Protein AF-A0A847YU52-F1 (afdb_monomer_lite)

Secondary structure (DSSP, 8-state):
-------PPPPPPPPPPPP---------------------------------------------------GGGS-HHHHHHHHHHHT--TT---TT--PPPPPB-TTSPPEEEEEEEEEEEETTTEEEEEEEEE-TTSEEEEEEETTSSPPPTT-EEEEEE-PPEEHHHHHH--EEEPTTSTT-EEEEEEEEEEEEEEEESSSEEEEEE-SSSS-EEEEEEE-SSSEEEEEE----TTSHHHHHHS-------EEEEGGG-----TTEEEEE---SEEEEEE--BTS--EEEESSPPSSTT---B-GGG-GGGSS--B-GGGTT-EEEEEEEEB-SSSBPPHHHHHHHHHS-HHHHHHHHHHH--EEEEEEEEEEETTEE-TTS-HHHHHHHHHHHHHH-TTSPBPP-B-SHHHHHHHHHHHHTT--TT-SSEEEEEETTT--EEEEE--EEEEEEEEEEEE-SSTTSEEEEEEESSSSS---EEE-BS--HHHHHHHHH-GGGTTTPEEEEEESEE-TTSPEES-EEEEEEETTS--------PPPP-

Sequence (549 aa):
MGDERHRQSPRLRVRSLGHLRCRHGGRWSHRSACGSPGGPEAPDPGGAAGPQAAGPPDAADDAGSSGRSPFWALTRPLRDQIKQAQDYAPGLPEKGKIDPIPEIGLKEKPRLWDLGVQLHRARRAGTHADLRLVDPKGKGHSWAVPQARLPPPGKGAYAFRTETHSKDYSLGFTGVIPKGSYGAGRVTQMISEPVEVLEANDQHIRFNRYGGRVPEQYFLKRMGQKRWLLRNITPTRETKKWQHLVSEDRPGMKEIPLSKLDLTRPDQILQPKIDGAHVQVVLEANKPPRVFSYRRAKNETGFIEHTHKMPFFGTLRTPEELDGTVLRAEVFGRGEHGAIPPQDTGGLLNASVWKSREMQDRRGPLDLRTFSVDRFKGKNVASAPYSEQLSMLREVSEAMKPLKPMPTATTLAEKRKMLERIVQGKDPLTSEGVVVRDLRTGKIIKAKQRTDYDVYVREITKGRKRGEAGAFRYSLTPTGPIIGNVGTGFSRQLRKSMWKHPEEYIGRVAKVLAQQQFPSGALRAPVFTGEWHLDKGRQPFVESTPRRS

pLDDT: mean 81.33, std 22.89, range [25.97, 98.56]

Foldseek 3Di:
DDDDDDDDDDDDDDDDDDDDDDDDDDDDDDDDDDDDDDDDDDDDDDDDDDDDDDDDDDDDDDDDDPDDDPLVPDDPVVNVVVVVVLLDDPFDFDAPAADWKDFDDLLHAWDKWKWWWKFWCFPPPGTWIWIFTQDPVQKTFIWTWRVSDADPAQDKTKTFTDHITGNCCRAPDFAANDPPHDSGTGIGTDDIGMKTWNGDGRAKTWIWDFPDPDIWIWIWGDPDDTIIMIHGHDAACVDPVVVVQQALDDDDAAEDALVPDDLPDLQKKKFWDFLAAKWKWAAAAQAFIWTWGSQQDPDRRRTLTCRLLQSVSSNPGHHHQFHGWMFIKGKFFADPQAGDDHVLNVVLSPDTSVVSNVSCVVRNGIAMATQFTQDGSNHGCRFPFSLVRVVSQVVRCVSPVRHHHTDMGNDSVSVVVQQVCLCVVRDRRHVFFIWMARRGGRHIYTHTHWDKAWWAFAAFDDCPDPQFTQWTFTDNDLPDDGQEIERAADDRVRRNVCSVCVVVRHQWIFIWIARDADPSRYGHNIHTNPDTPPPRGPDDPDPPDDDDD

Structure (mmCIF, N/CA/C/O backbone):
data_AF-A0A847YU52-F1
#
_entry.id   AF-A0A847YU52-F1
#
loop_
_atom_site.group_PDB
_atom_site.id
_atom_site.type_symbol
_atom_site.label_atom_id
_atom_site.label_alt_id
_atom_site.label_comp_id
_atom_site.label_asym_id
_atom_site.label_entity_id
_atom_site.label_seq_id
_atom_site.pdbx_PDB_ins_code
_atom_site.Cartn_x
_atom_site.Cartn_y
_atom_site.Cartn_z
_atom_site.occupancy
_atom_site.B_iso_or_equiv
_atom_site.auth_seq_id
_atom_site.auth_comp_id
_atom_site.auth_asym_id
_atom_site.auth_atom_id
_atom_site.pdbx_PDB_model_num
ATOM 1 N N . MET A 1 1 ? 36.155 54.674 23.103 1.00 37.19 1 MET A N 1
ATOM 2 C CA . MET A 1 1 ? 36.913 53.659 23.869 1.00 37.19 1 MET A CA 1
ATOM 3 C C . MET A 1 1 ? 35.966 52.482 24.047 1.00 37.19 1 MET A C 1
ATOM 5 O O . MET A 1 1 ? 35.027 52.616 24.810 1.00 37.19 1 MET A O 1
ATOM 9 N N . GLY A 1 2 ? 35.919 51.535 23.106 1.00 34.22 2 GLY A N 1
ATOM 10 C CA . GLY A 1 2 ? 36.813 50.364 23.035 1.00 34.22 2 GLY A CA 1
ATOM 11 C C . GLY A 1 2 ? 36.218 49.283 23.952 1.00 34.22 2 GLY A C 1
ATOM 12 O O . GLY A 1 2 ? 36.027 49.557 25.125 1.00 34.22 2 GLY A O 1
ATOM 13 N N . ASP A 1 3 ? 35.823 48.090 23.517 1.00 33.12 3 ASP A N 1
ATOM 14 C CA . ASP A 1 3 ? 36.608 47.145 22.724 1.00 33.12 3 ASP A CA 1
ATOM 15 C C . ASP A 1 3 ? 35.692 45.973 22.285 1.00 33.12 3 ASP A C 1
ATOM 17 O O . ASP A 1 3 ? 35.018 45.357 23.116 1.00 33.12 3 ASP A O 1
ATOM 21 N N . GLU A 1 4 ? 35.650 45.674 20.984 1.00 37.91 4 GLU A N 1
ATOM 22 C CA . GLU A 1 4 ? 35.060 44.456 20.415 1.00 37.91 4 GLU A CA 1
ATOM 23 C C . GLU A 1 4 ? 36.014 43.279 20.636 1.00 37.91 4 GLU A C 1
ATOM 25 O O . GLU A 1 4 ? 37.176 43.353 20.245 1.00 37.91 4 GLU A O 1
ATOM 30 N N . ARG A 1 5 ? 35.534 42.134 21.145 1.00 35.97 5 ARG A N 1
ATOM 31 C CA . ARG A 1 5 ? 36.273 40.867 21.007 1.00 35.97 5 ARG A CA 1
ATOM 32 C C . ARG A 1 5 ? 35.391 39.691 20.604 1.00 35.97 5 ARG A C 1
ATOM 34 O O . ARG A 1 5 ? 34.612 39.144 21.380 1.00 35.97 5 ARG A O 1
ATOM 41 N N . HIS A 1 6 ? 35.611 39.289 19.354 1.00 34.78 6 HIS A N 1
ATOM 42 C CA . HIS A 1 6 ? 35.304 37.996 18.757 1.00 34.78 6 HIS A CA 1
ATOM 43 C C . HIS A 1 6 ? 35.654 36.810 19.673 1.00 34.78 6 HIS A C 1
ATOM 45 O O . HIS A 1 6 ? 36.777 36.699 20.166 1.00 34.78 6 HIS A O 1
ATOM 51 N N . ARG A 1 7 ? 34.732 35.845 19.793 1.00 36.56 7 ARG A N 1
ATOM 52 C CA . ARG A 1 7 ? 35.032 34.484 20.262 1.00 36.56 7 ARG A CA 1
ATOM 53 C C . ARG A 1 7 ? 35.055 33.522 19.077 1.00 36.56 7 ARG A C 1
ATOM 55 O O . ARG A 1 7 ? 34.021 33.191 18.504 1.00 36.56 7 ARG A O 1
ATOM 62 N N . GLN A 1 8 ? 36.257 33.070 18.732 1.00 32.53 8 GLN A N 1
ATOM 63 C CA . GLN A 1 8 ? 36.497 31.953 17.824 1.00 32.53 8 GLN A CA 1
ATOM 64 C C . GLN A 1 8 ? 36.192 30.617 18.521 1.00 32.53 8 GLN A C 1
ATOM 66 O O . GLN A 1 8 ? 36.527 30.413 19.687 1.00 32.53 8 GLN A O 1
ATOM 71 N N . SER A 1 9 ? 35.563 29.702 17.781 1.00 32.53 9 SER A N 1
ATOM 72 C CA . SER A 1 9 ? 35.275 28.322 18.192 1.00 32.53 9 SER A CA 1
ATOM 73 C C . SER A 1 9 ? 36.494 27.408 17.973 1.00 32.53 9 SER A C 1
ATOM 75 O O . SER A 1 9 ? 37.153 27.531 16.936 1.00 32.53 9 SER A O 1
ATOM 77 N N . PRO A 1 10 ? 36.801 26.457 18.876 1.00 37.19 10 PRO A N 1
ATOM 78 C CA . PRO A 1 10 ? 37.946 25.569 18.708 1.00 37.19 10 PRO A CA 1
ATOM 79 C C . PRO A 1 10 ? 37.640 24.375 17.789 1.00 37.19 10 PRO A C 1
ATOM 81 O O . PRO A 1 10 ? 36.619 23.696 17.902 1.00 37.19 10 PRO A O 1
ATOM 84 N N . ARG A 1 11 ? 38.588 24.108 16.883 1.00 30.56 11 ARG A N 1
ATOM 85 C CA . ARG A 1 11 ? 38.632 22.970 15.955 1.00 30.56 11 ARG A CA 1
ATOM 86 C C . ARG A 1 11 ? 38.791 21.642 16.709 1.00 30.56 11 ARG A C 1
ATOM 88 O O . ARG A 1 11 ? 39.782 21.434 17.406 1.00 30.56 11 ARG A O 1
ATOM 95 N N . LEU A 1 12 ? 37.860 20.713 16.492 1.00 30.45 12 LEU A N 1
ATOM 96 C CA . LEU A 1 12 ? 37.959 19.315 16.922 1.00 30.45 12 LEU A CA 1
ATOM 97 C C . LEU A 1 12 ? 38.932 18.541 16.018 1.00 30.45 12 LEU A C 1
ATOM 99 O O . LEU A 1 12 ? 38.747 18.450 14.805 1.00 30.45 12 LEU A O 1
ATOM 103 N N . ARG A 1 13 ? 39.980 17.979 16.632 1.00 29.94 13 ARG A N 1
ATOM 104 C CA . ARG A 1 13 ? 40.946 17.071 16.001 1.00 29.94 13 ARG A CA 1
ATOM 105 C C . ARG A 1 13 ? 40.308 15.700 15.765 1.00 29.94 13 ARG A C 1
ATOM 107 O O . ARG A 1 13 ? 39.850 15.052 16.702 1.00 29.94 13 ARG A O 1
ATOM 114 N N . VAL A 1 14 ? 40.362 15.240 14.519 1.00 31.47 14 VAL A N 1
ATOM 115 C CA . VAL A 1 14 ? 40.051 13.866 14.110 1.00 31.47 14 VAL A CA 1
ATOM 116 C C . VAL A 1 14 ? 41.202 12.958 14.555 1.00 31.47 14 VAL A C 1
ATOM 118 O O . VAL A 1 14 ? 42.330 13.120 14.093 1.00 31.47 14 VAL A O 1
ATOM 121 N N . ARG A 1 15 ? 40.935 12.011 15.463 1.00 30.66 15 ARG A N 1
ATOM 122 C CA . ARG A 1 15 ? 41.845 10.892 15.755 1.00 30.66 15 ARG A CA 1
ATOM 123 C C . ARG A 1 15 ? 41.529 9.737 14.807 1.00 30.66 15 ARG A C 1
ATOM 125 O O . ARG A 1 15 ? 40.412 9.230 14.788 1.00 30.66 15 ARG A O 1
ATOM 132 N N . SER A 1 16 ? 42.532 9.347 14.029 1.00 28.84 16 SER A N 1
ATOM 133 C CA . SER A 1 16 ? 42.562 8.141 13.210 1.00 28.84 16 SER A CA 1
ATOM 134 C C . SER A 1 16 ? 42.554 6.898 14.105 1.00 28.84 16 SER A C 1
ATOM 136 O O . SER A 1 16 ? 43.402 6.742 14.983 1.00 28.84 16 SER A O 1
ATOM 138 N N . LEU A 1 17 ? 41.587 6.005 13.892 1.00 32.53 17 LEU A N 1
ATOM 139 C CA . LEU A 1 17 ? 41.594 4.668 14.481 1.00 32.53 17 LEU A CA 1
ATOM 140 C C . LEU A 1 17 ? 42.369 3.725 13.561 1.00 32.53 17 LEU A C 1
ATOM 142 O O . LEU A 1 17 ? 42.110 3.640 12.361 1.00 32.53 17 LEU A O 1
ATOM 146 N N . GLY A 1 18 ? 43.367 3.081 14.160 1.00 28.39 18 GLY A N 1
ATOM 147 C CA . GLY A 1 18 ? 44.363 2.261 13.498 1.00 28.39 18 GLY A CA 1
ATOM 148 C C . GLY A 1 18 ? 43.812 0.988 12.863 1.00 28.39 18 GLY A C 1
ATOM 149 O O . GLY A 1 18 ? 42.863 0.361 13.328 1.00 28.39 18 GLY A O 1
ATOM 150 N N . HIS A 1 19 ? 44.489 0.605 11.785 1.00 28.67 19 HIS A N 1
ATOM 151 C CA . HIS A 1 19 ? 44.433 -0.706 11.166 1.00 28.67 19 HIS A CA 1
ATOM 152 C C . HIS A 1 19 ? 44.908 -1.801 12.130 1.00 28.67 19 HIS A C 1
ATOM 154 O O . HIS A 1 19 ? 46.077 -1.839 12.507 1.00 28.67 19 HIS A O 1
ATOM 160 N N . LEU A 1 20 ? 44.027 -2.753 12.434 1.00 29.12 20 LEU A N 1
ATOM 161 C CA . LEU A 1 20 ? 44.411 -4.069 12.936 1.00 29.12 20 LEU A CA 1
ATOM 162 C C . LEU A 1 20 ? 44.708 -4.983 11.740 1.00 29.12 20 LEU A C 1
ATOM 164 O O . LEU A 1 20 ? 43.812 -5.427 11.024 1.00 29.12 20 LEU A O 1
ATOM 168 N N . ARG A 1 21 ? 46.002 -5.229 11.517 1.00 27.97 21 ARG A N 1
ATOM 169 C CA . ARG A 1 21 ? 46.520 -6.287 10.643 1.00 27.97 21 ARG A CA 1
ATOM 170 C C . ARG A 1 21 ? 46.306 -7.641 11.326 1.00 27.97 21 ARG A C 1
ATOM 172 O O . ARG A 1 21 ? 46.877 -7.877 12.383 1.00 27.97 21 ARG A O 1
ATOM 179 N N . CYS A 1 22 ? 45.573 -8.547 10.684 1.00 27.02 22 CYS A N 1
ATOM 180 C CA . CYS A 1 22 ? 45.691 -9.985 10.933 1.00 27.02 22 CYS A CA 1
ATOM 181 C C . CYS A 1 22 ? 46.736 -10.563 9.967 1.00 27.02 22 CYS A C 1
ATOM 183 O O . CYS A 1 22 ? 46.639 -10.363 8.755 1.00 27.02 22 CYS A O 1
ATOM 185 N N . ARG A 1 23 ? 47.745 -11.262 10.498 1.00 28.50 23 ARG A N 1
ATOM 186 C CA . ARG A 1 23 ? 48.717 -12.056 9.732 1.00 28.50 23 ARG A CA 1
ATOM 187 C C . ARG A 1 23 ? 48.514 -13.542 10.032 1.00 28.50 23 ARG A C 1
ATOM 189 O O . ARG A 1 23 ? 48.493 -13.906 11.196 1.00 28.50 23 ARG A O 1
ATOM 196 N N . HIS A 1 24 ? 48.516 -14.316 8.941 1.00 29.41 24 HIS A N 1
ATOM 197 C CA . HIS A 1 24 ? 48.903 -15.731 8.786 1.00 29.41 24 HIS A CA 1
ATOM 198 C C . HIS A 1 24 ? 48.058 -16.786 9.527 1.00 29.41 24 HIS A C 1
ATOM 200 O O . HIS A 1 24 ? 47.617 -16.578 10.640 1.00 29.41 24 HIS A O 1
ATOM 206 N N . GLY A 1 25 ? 47.783 -17.966 8.978 1.00 26.78 25 GLY A N 1
ATOM 207 C CA . GLY A 1 25 ? 48.208 -18.618 7.742 1.00 26.78 25 GLY A CA 1
ATOM 208 C C . GLY A 1 25 ? 47.436 -19.939 7.602 1.00 26.78 25 GLY A C 1
ATOM 209 O O . GLY A 1 25 ? 46.830 -20.409 8.559 1.00 26.78 25 GLY A O 1
ATOM 210 N N . GLY A 1 26 ? 47.421 -20.522 6.405 1.00 26.86 26 GLY A N 1
ATOM 211 C CA . GLY A 1 26 ? 46.729 -21.790 6.161 1.00 26.86 26 GLY A CA 1
ATOM 212 C C . GLY A 1 26 ? 46.639 -22.115 4.678 1.00 26.86 26 GLY A C 1
ATOM 213 O O . GLY A 1 26 ? 45.602 -21.934 4.053 1.00 26.86 26 GLY A O 1
ATOM 214 N N . ARG A 1 27 ? 47.766 -22.545 4.112 1.00 27.56 27 ARG A N 1
ATOM 215 C CA . ARG A 1 27 ? 47.903 -23.090 2.761 1.00 27.56 27 ARG A CA 1
ATOM 216 C C . ARG A 1 27 ? 47.727 -24.607 2.871 1.00 27.56 27 ARG A C 1
ATOM 218 O O . ARG A 1 27 ? 48.524 -25.216 3.569 1.00 27.56 27 ARG A O 1
ATOM 225 N N . TRP A 1 28 ? 46.754 -25.199 2.180 1.00 27.44 28 TRP A N 1
ATOM 226 C CA . TRP A 1 28 ? 46.753 -26.630 1.849 1.00 27.44 28 TRP A CA 1
ATOM 227 C C . TRP A 1 28 ? 46.363 -26.818 0.383 1.00 27.44 28 TRP A C 1
ATOM 229 O O . TRP A 1 28 ? 45.460 -26.170 -0.142 1.00 27.44 28 TRP A O 1
ATOM 239 N N . SER A 1 29 ? 47.163 -27.646 -0.275 1.00 29.30 29 SER A N 1
ATOM 240 C CA . SER A 1 29 ? 47.299 -27.861 -1.709 1.00 29.30 29 SER A CA 1
ATOM 241 C C . SER A 1 29 ? 46.510 -29.071 -2.215 1.00 29.30 29 SER A C 1
ATOM 243 O O . SER A 1 29 ? 46.322 -30.038 -1.486 1.00 29.30 29 SER A O 1
ATOM 245 N N . HIS A 1 30 ? 46.144 -28.993 -3.498 1.00 29.25 30 HIS A N 1
ATOM 246 C CA . HIS A 1 30 ? 45.870 -30.045 -4.489 1.00 29.25 30 HIS A CA 1
ATOM 247 C C . HIS A 1 30 ? 45.971 -31.528 -4.082 1.00 29.25 30 HIS A C 1
ATOM 249 O O . HIS A 1 30 ? 47.022 -31.982 -3.636 1.00 29.25 30 HIS A O 1
ATOM 255 N N . ARG A 1 31 ? 44.973 -32.313 -4.522 1.00 28.03 31 ARG A N 1
ATOM 256 C CA . ARG A 1 31 ? 45.192 -33.567 -5.268 1.00 28.03 31 ARG A CA 1
ATOM 257 C C . ARG A 1 31 ? 44.026 -33.868 -6.218 1.00 28.03 31 ARG A C 1
ATOM 259 O O . ARG A 1 31 ? 42.864 -33.689 -5.875 1.00 28.03 31 ARG A O 1
ATOM 266 N N . SER A 1 32 ? 44.414 -34.275 -7.420 1.00 28.34 32 SER A N 1
ATOM 267 C CA . SER A 1 32 ? 43.617 -34.731 -8.561 1.00 28.34 32 SER A CA 1
ATOM 268 C C . SER A 1 32 ? 43.312 -36.237 -8.483 1.00 28.34 32 SER A C 1
ATOM 270 O O . SER A 1 32 ? 43.921 -36.920 -7.662 1.00 28.34 32 SER A O 1
ATOM 272 N N . ALA A 1 33 ? 42.492 -36.710 -9.439 1.00 27.55 33 ALA A N 1
ATOM 273 C CA . ALA A 1 33 ? 42.312 -38.079 -9.980 1.00 27.55 33 ALA A CA 1
ATOM 274 C C . ALA A 1 33 ? 40.870 -38.602 -9.788 1.00 27.55 33 ALA A C 1
ATOM 276 O O . ALA A 1 33 ? 40.395 -38.695 -8.665 1.00 27.55 33 ALA A O 1
ATOM 277 N N . CYS A 1 34 ? 40.060 -38.688 -10.853 1.00 26.41 34 CYS A N 1
ATOM 278 C CA . CYS A 1 34 ? 39.970 -39.757 -11.875 1.00 26.41 34 CYS A CA 1
ATOM 279 C C . CYS A 1 34 ? 39.124 -40.957 -11.412 1.00 26.41 34 CYS A C 1
ATOM 281 O O . CYS A 1 34 ? 39.433 -41.561 -10.393 1.00 26.41 34 CYS A O 1
ATOM 283 N N . GLY A 1 35 ? 38.125 -41.343 -12.219 1.00 26.97 35 GLY A N 1
ATOM 284 C CA . GLY A 1 35 ? 37.511 -42.674 -12.155 1.00 26.97 35 GLY A CA 1
ATOM 285 C C . GLY A 1 35 ? 36.036 -42.743 -12.562 1.00 26.97 35 GLY A C 1
ATOM 286 O O . GLY A 1 35 ? 35.169 -42.730 -11.697 1.00 26.97 35 GLY A O 1
ATOM 287 N N . SER A 1 36 ? 35.767 -42.879 -13.864 1.00 31.42 36 SER A N 1
ATOM 288 C CA . SER A 1 36 ? 34.557 -43.541 -14.388 1.00 31.42 36 SER A CA 1
ATOM 289 C C . SER A 1 36 ? 34.876 -45.015 -14.668 1.00 31.42 36 SER A C 1
ATOM 291 O O . SER A 1 36 ? 36.005 -45.315 -15.058 1.00 31.42 36 SER A O 1
ATOM 293 N N . PRO A 1 37 ? 33.893 -45.917 -14.549 1.00 39.09 37 PRO A N 1
ATOM 294 C CA . PRO A 1 37 ? 33.609 -46.891 -15.619 1.00 39.09 37 PRO A CA 1
ATOM 295 C C . PRO A 1 37 ? 32.082 -46.956 -15.871 1.00 39.09 37 PRO A C 1
ATOM 297 O O . PRO A 1 37 ? 31.300 -46.740 -14.954 1.00 39.09 37 PRO A O 1
ATOM 300 N N . GLY A 1 38 ? 31.546 -47.078 -17.088 1.00 28.56 38 GLY A N 1
ATOM 301 C CA . GLY A 1 38 ? 31.728 -48.166 -18.055 1.00 28.56 38 GLY A CA 1
ATOM 302 C C . GLY A 1 38 ? 30.413 -48.969 -18.120 1.00 28.56 38 GLY A C 1
ATOM 303 O O . GLY A 1 38 ? 30.004 -49.509 -17.099 1.00 28.56 38 GLY A O 1
ATOM 304 N N . GLY A 1 39 ? 29.729 -48.968 -19.277 1.00 27.73 39 GLY A N 1
ATOM 305 C CA . GLY A 1 39 ? 28.454 -49.676 -19.537 1.00 27.73 39 GLY A CA 1
ATOM 306 C C . GLY A 1 39 ? 28.572 -51.213 -19.537 1.00 27.73 39 GLY A C 1
ATOM 307 O O . GLY A 1 39 ? 29.632 -51.727 -19.177 1.00 27.73 39 GLY A O 1
ATOM 308 N N . PRO A 1 40 ? 27.521 -51.961 -19.941 1.00 40.91 40 PRO A N 1
ATOM 309 C CA . PRO A 1 40 ? 27.179 -52.049 -21.371 1.00 40.91 40 PRO A CA 1
ATOM 310 C C . PRO A 1 40 ? 25.670 -52.162 -21.701 1.00 40.91 40 PRO A C 1
ATOM 312 O O . PRO A 1 40 ? 24.828 -52.377 -20.832 1.00 40.91 40 PRO A O 1
ATOM 315 N N . GLU A 1 41 ? 25.359 -52.028 -22.993 1.00 31.58 41 GLU A N 1
ATOM 316 C CA . GLU A 1 41 ? 24.033 -52.118 -23.619 1.00 31.58 41 GLU A CA 1
ATOM 317 C C . GLU A 1 41 ? 24.014 -53.233 -24.696 1.00 31.58 41 GLU A C 1
ATOM 319 O O . GLU A 1 41 ? 25.058 -53.527 -25.281 1.00 31.58 41 GLU A O 1
ATOM 324 N N . ALA A 1 42 ? 22.803 -53.745 -24.982 1.00 34.94 42 ALA A N 1
ATOM 325 C CA . ALA A 1 42 ? 22.347 -54.608 -26.098 1.00 34.94 42 ALA A CA 1
ATOM 326 C C . ALA A 1 42 ? 22.437 -56.152 -25.917 1.00 34.94 42 ALA A C 1
ATOM 328 O O . ALA A 1 42 ? 23.339 -56.644 -25.237 1.00 34.94 42 ALA A O 1
ATOM 329 N N . PRO A 1 43 ? 21.462 -56.921 -26.470 1.00 46.72 43 PRO A N 1
ATOM 330 C CA . PRO A 1 43 ? 21.339 -57.092 -27.927 1.00 46.72 43 PRO A CA 1
ATOM 331 C C . PRO A 1 43 ? 19.915 -57.019 -28.537 1.00 46.72 43 PRO A C 1
ATOM 333 O O . PRO A 1 43 ? 18.901 -57.190 -27.865 1.00 46.72 43 PRO A O 1
ATOM 336 N N . ASP A 1 44 ? 19.917 -56.788 -29.854 1.00 37.47 44 ASP A N 1
ATOM 337 C CA . ASP A 1 44 ? 18.854 -56.932 -30.873 1.00 37.47 44 ASP A CA 1
ATOM 338 C C . ASP A 1 44 ? 18.654 -58.429 -31.254 1.00 37.47 44 ASP A C 1
ATOM 340 O O . ASP A 1 44 ? 19.503 -59.242 -30.860 1.00 37.47 44 ASP A O 1
ATOM 344 N N . PRO A 1 45 ? 17.619 -58.849 -32.031 1.00 49.16 45 PRO A N 1
ATOM 345 C CA . PRO A 1 45 ? 17.846 -58.970 -33.490 1.00 49.16 45 PRO A CA 1
ATOM 346 C C . PRO A 1 45 ? 16.619 -58.921 -34.452 1.00 49.16 45 PRO A C 1
ATOM 348 O O . PRO A 1 45 ? 15.571 -59.493 -34.172 1.00 49.16 45 PRO A O 1
ATOM 351 N N . GLY A 1 46 ? 16.872 -58.406 -35.674 1.00 29.42 46 GLY A N 1
ATOM 352 C CA . GLY A 1 46 ? 16.471 -58.951 -37.003 1.00 29.42 46 GLY A CA 1
ATOM 353 C C . GLY A 1 46 ? 14.997 -58.829 -37.452 1.00 29.42 46 GLY A C 1
ATOM 354 O O . GLY A 1 46 ? 14.085 -59.063 -36.681 1.00 29.42 46 GLY A O 1
ATOM 355 N N . GLY A 1 47 ? 14.617 -58.533 -38.703 1.00 29.09 47 GLY A N 1
ATOM 356 C CA . GLY A 1 47 ? 15.299 -58.392 -39.996 1.00 29.09 47 GLY A CA 1
ATOM 357 C C . GLY A 1 47 ? 14.383 -58.935 -41.118 1.00 29.09 47 GLY A C 1
ATOM 358 O O . GLY A 1 47 ? 13.860 -60.029 -40.953 1.00 29.09 47 GLY A O 1
ATOM 359 N N . ALA A 1 48 ? 14.181 -58.205 -42.232 1.00 30.72 48 ALA A N 1
ATOM 360 C CA . ALA A 1 48 ? 13.834 -58.745 -43.569 1.00 30.72 48 ALA A CA 1
ATOM 361 C C . ALA A 1 48 ? 13.781 -57.644 -44.661 1.00 30.72 48 ALA A C 1
ATOM 363 O O . ALA A 1 48 ? 13.236 -56.565 -44.443 1.00 30.72 48 ALA A O 1
ATOM 364 N N . ALA A 1 49 ? 14.351 -57.951 -45.833 1.00 29.77 49 ALA A N 1
ATOM 365 C CA . ALA A 1 49 ? 14.549 -57.119 -47.032 1.00 29.77 49 ALA A CA 1
ATOM 366 C C . ALA A 1 49 ? 13.422 -57.302 -48.086 1.00 29.77 49 ALA A C 1
ATOM 368 O O . ALA A 1 49 ? 12.904 -58.405 -48.206 1.00 29.77 49 ALA A O 1
ATOM 369 N N . GLY A 1 50 ? 12.969 -56.252 -48.799 1.00 25.97 50 GLY A N 1
ATOM 370 C CA . GLY A 1 50 ? 13.276 -55.932 -50.222 1.00 25.97 50 GLY A CA 1
ATOM 371 C C . GLY A 1 50 ? 12.071 -56.233 -51.161 1.00 25.97 50 GLY A C 1
ATOM 372 O O . GLY A 1 50 ? 11.181 -56.941 -50.698 1.00 25.97 50 GLY A O 1
ATOM 373 N N . PRO A 1 51 ? 11.991 -55.797 -52.451 1.00 41.28 51 PRO A N 1
ATOM 374 C CA . PRO A 1 51 ? 12.864 -54.917 -53.244 1.00 41.28 51 PRO A CA 1
ATOM 375 C C . PRO A 1 51 ? 12.124 -53.828 -54.105 1.00 41.28 51 PRO A C 1
ATOM 377 O O . PRO A 1 51 ? 10.968 -53.492 -53.882 1.00 41.28 51 PRO A O 1
ATOM 380 N N . GLN A 1 52 ? 12.882 -53.260 -55.054 1.00 28.48 52 GLN A N 1
ATOM 381 C CA . GLN A 1 52 ? 12.791 -52.039 -55.887 1.00 28.48 52 GLN A CA 1
ATOM 382 C C . GLN A 1 52 ? 11.746 -51.985 -57.033 1.00 28.48 52 GLN A C 1
ATOM 384 O O . GLN A 1 52 ? 11.393 -53.026 -57.573 1.00 28.48 52 GLN A O 1
ATOM 389 N N . ALA A 1 53 ? 11.408 -50.754 -57.481 1.00 27.22 53 ALA A N 1
ATOM 390 C CA . ALA A 1 53 ? 11.188 -50.251 -58.873 1.00 27.22 53 ALA A CA 1
ATOM 391 C C . ALA A 1 53 ? 10.369 -48.926 -58.804 1.00 27.22 53 ALA A C 1
ATOM 393 O O . ALA A 1 53 ? 9.548 -48.804 -57.906 1.00 27.22 53 ALA A O 1
ATOM 394 N N . ALA A 1 54 ? 10.462 -47.872 -59.625 1.00 28.69 54 ALA A N 1
ATOM 395 C CA . ALA A 1 54 ? 11.178 -47.516 -60.852 1.00 28.69 54 ALA A CA 1
ATOM 396 C C . ALA A 1 54 ? 11.228 -45.964 -60.971 1.00 28.69 54 ALA A C 1
ATOM 398 O O . ALA A 1 54 ? 10.428 -45.266 -60.346 1.00 28.69 54 ALA A O 1
ATOM 399 N N . GLY A 1 55 ? 12.166 -45.438 -61.769 1.00 27.14 55 GLY A N 1
ATOM 400 C CA . GLY A 1 55 ? 12.223 -44.038 -62.230 1.00 27.14 55 GLY A CA 1
ATOM 401 C C . GLY A 1 55 ? 11.421 -43.786 -63.528 1.00 27.14 55 GLY A C 1
ATOM 402 O O . GLY A 1 55 ? 10.748 -44.701 -63.990 1.00 27.14 55 GLY A O 1
ATOM 403 N N . PRO A 1 56 ? 11.490 -42.568 -64.108 1.00 49.16 56 PRO A N 1
ATOM 404 C CA . PRO A 1 56 ? 10.340 -41.749 -64.541 1.00 49.16 56 PRO A CA 1
ATOM 405 C C . PRO A 1 56 ? 10.009 -41.826 -66.048 1.00 49.16 56 PRO A C 1
ATOM 407 O O . PRO A 1 56 ? 10.694 -42.525 -66.793 1.00 49.16 56 PRO A O 1
ATOM 410 N N . PRO A 1 57 ? 9.003 -41.054 -66.516 1.00 35.22 57 PRO A N 1
ATOM 411 C CA . PRO A 1 57 ? 9.321 -40.148 -67.625 1.00 35.22 57 PRO A CA 1
ATOM 412 C C . PRO A 1 57 ? 8.696 -38.743 -67.541 1.00 35.22 57 PRO A C 1
ATOM 414 O O . PRO A 1 57 ? 7.780 -38.461 -66.768 1.00 35.22 57 PRO A O 1
ATOM 417 N N . ASP A 1 58 ? 9.280 -37.895 -68.383 1.00 29.69 58 ASP A N 1
ATOM 418 C CA . ASP A 1 58 ? 9.039 -36.486 -68.677 1.00 29.69 58 ASP A CA 1
ATOM 419 C C . ASP A 1 58 ? 7.585 -36.082 -68.970 1.00 29.69 58 ASP A C 1
ATOM 421 O O . ASP A 1 58 ? 6.831 -36.809 -69.615 1.00 29.69 58 ASP A O 1
ATOM 425 N N . ALA A 1 59 ? 7.257 -34.832 -68.631 1.00 28.78 59 ALA A N 1
ATOM 426 C CA . ALA A 1 59 ? 6.328 -34.022 -69.413 1.00 28.78 59 ALA A CA 1
ATOM 427 C C . ALA A 1 59 ? 6.739 -32.546 -69.332 1.00 28.78 59 ALA A C 1
ATOM 429 O O . ALA A 1 59 ? 6.891 -31.972 -68.253 1.00 28.78 59 ALA A O 1
ATOM 430 N N . ALA A 1 60 ? 6.962 -31.992 -70.517 1.00 27.69 60 ALA A N 1
ATOM 431 C CA . ALA A 1 60 ? 7.309 -30.617 -70.798 1.00 27.69 60 ALA A CA 1
ATOM 432 C C . ALA A 1 60 ? 6.147 -29.643 -70.538 1.00 27.69 60 ALA A C 1
ATOM 434 O O . ALA A 1 60 ? 4.984 -30.035 -70.510 1.00 27.69 60 ALA A O 1
ATOM 435 N N . ASP A 1 61 ? 6.544 -28.377 -70.413 1.00 29.17 61 ASP A N 1
ATOM 436 C CA . ASP A 1 61 ? 5.855 -27.170 -70.865 1.00 29.17 61 ASP A CA 1
ATOM 437 C C . ASP A 1 61 ? 4.389 -26.959 -70.471 1.00 29.17 61 ASP A C 1
ATOM 439 O O . ASP A 1 61 ? 3.466 -27.452 -71.108 1.00 29.17 61 ASP A O 1
ATOM 443 N N . ASP A 1 62 ? 4.187 -26.018 -69.541 1.00 26.95 62 ASP A N 1
ATOM 444 C CA . ASP A 1 62 ? 3.160 -25.010 -69.782 1.00 26.95 62 ASP A CA 1
ATOM 445 C C . ASP A 1 62 ? 3.621 -23.624 -69.309 1.00 26.95 62 ASP A C 1
ATOM 447 O O . ASP A 1 62 ? 3.836 -23.343 -68.124 1.00 26.95 62 ASP A O 1
ATOM 451 N N . ALA A 1 63 ? 3.838 -22.758 -70.295 1.00 31.70 63 ALA A N 1
ATOM 452 C CA . ALA A 1 63 ? 4.188 -21.363 -70.134 1.00 31.70 63 ALA A CA 1
ATOM 453 C C . ALA A 1 63 ? 2.907 -20.548 -69.904 1.00 31.70 63 ALA A C 1
ATOM 455 O O . ALA A 1 63 ? 2.105 -20.355 -70.810 1.00 31.70 63 ALA A O 1
ATOM 456 N N . GLY A 1 64 ? 2.751 -20.003 -68.697 1.00 27.45 64 GLY A N 1
ATOM 457 C CA . GLY A 1 64 ? 1.694 -19.052 -68.351 1.00 27.45 64 GLY A CA 1
ATOM 458 C C . GLY A 1 64 ? 2.271 -17.854 -67.608 1.00 27.45 64 GLY A C 1
ATOM 459 O O . GLY A 1 64 ? 2.378 -17.844 -66.385 1.00 27.45 64 GLY A O 1
ATOM 460 N N . SER A 1 65 ? 2.686 -16.838 -68.359 1.00 30.34 65 SER A N 1
ATOM 461 C CA . SER A 1 65 ? 3.267 -15.596 -67.856 1.00 30.34 65 SER A CA 1
ATOM 462 C C . SER A 1 65 ? 2.282 -14.774 -67.011 1.00 30.34 65 SER A C 1
ATOM 464 O O . SER A 1 65 ? 1.310 -14.233 -67.535 1.00 30.34 65 SER A O 1
ATOM 466 N N . SER A 1 66 ? 2.614 -14.526 -65.742 1.00 33.31 66 SER A N 1
ATOM 467 C CA . SER A 1 66 ? 2.270 -13.261 -65.081 1.00 33.31 66 SER A CA 1
ATOM 468 C C . SER A 1 66 ? 3.555 -12.450 -64.928 1.00 33.31 66 SER A C 1
ATOM 470 O O . SER A 1 66 ? 4.411 -12.764 -64.097 1.00 33.31 66 SER A O 1
ATOM 472 N N . GLY A 1 67 ? 3.717 -11.451 -65.795 1.00 39.16 67 GLY A N 1
ATOM 473 C CA . GLY A 1 67 ? 4.923 -10.643 -65.935 1.00 39.16 67 GLY A CA 1
ATOM 474 C C . GLY A 1 67 ? 5.316 -9.911 -64.655 1.00 39.16 67 GLY A C 1
ATOM 475 O O . GLY A 1 67 ? 4.793 -8.845 -64.338 1.00 39.16 67 GLY A O 1
ATOM 476 N N . ARG A 1 68 ? 6.315 -10.444 -63.953 1.00 41.22 68 ARG A N 1
ATOM 477 C CA . ARG A 1 68 ? 7.181 -9.641 -63.090 1.00 41.22 68 ARG A CA 1
ATOM 478 C C . ARG A 1 68 ? 8.566 -9.638 -63.703 1.00 41.22 68 ARG A C 1
ATOM 480 O O . ARG A 1 68 ? 9.190 -10.689 -63.823 1.00 41.22 68 ARG A O 1
ATOM 487 N N . SER A 1 69 ? 9.040 -8.454 -64.084 1.00 39.75 69 SER A N 1
ATOM 488 C CA . SER A 1 69 ? 10.428 -8.268 -64.496 1.00 39.75 69 SER A CA 1
ATOM 489 C C . SER A 1 69 ? 11.346 -8.845 -63.413 1.00 39.75 69 SER A C 1
ATOM 491 O O . SER A 1 69 ? 11.129 -8.561 -62.228 1.00 39.75 69 SER A O 1
ATOM 493 N N . PRO A 1 70 ? 12.351 -9.661 -63.770 1.00 49.66 70 PRO A N 1
ATOM 494 C CA . PRO A 1 70 ? 13.258 -10.225 -62.783 1.00 49.66 70 PRO A CA 1
ATOM 495 C C . PRO A 1 70 ? 13.938 -9.095 -62.002 1.00 49.66 70 PRO A C 1
ATOM 497 O O . PRO A 1 70 ? 14.159 -8.009 -62.530 1.00 49.66 70 PRO A O 1
ATOM 500 N N . PHE A 1 71 ? 14.268 -9.319 -60.727 1.00 43.66 71 PHE A N 1
ATOM 501 C CA . PHE A 1 71 ? 14.781 -8.278 -59.818 1.00 43.66 71 PHE A CA 1
ATOM 502 C C . PHE A 1 71 ? 15.976 -7.489 -60.397 1.00 43.66 71 PHE A C 1
ATOM 504 O O . PHE A 1 71 ? 16.140 -6.299 -60.126 1.00 43.66 71 PHE A O 1
ATOM 511 N N . TRP A 1 72 ? 16.781 -8.131 -61.250 1.00 47.97 72 TRP A N 1
ATOM 512 C CA . TRP A 1 72 ? 17.909 -7.524 -61.955 1.00 47.97 72 TRP A CA 1
ATOM 513 C C . TRP A 1 72 ? 17.525 -6.629 -63.148 1.00 47.97 72 TRP A C 1
ATOM 515 O O . TRP A 1 72 ? 18.422 -6.044 -63.744 1.00 47.97 72 TRP A O 1
ATOM 525 N N . ALA A 1 73 ? 16.245 -6.487 -63.485 1.00 50.16 73 ALA A N 1
ATOM 526 C CA . ALA A 1 73 ? 15.726 -5.635 -64.561 1.00 50.16 73 ALA A CA 1
ATOM 527 C C . ALA A 1 73 ? 15.040 -4.350 -64.043 1.00 50.16 73 ALA A C 1
ATOM 529 O O . ALA A 1 73 ? 14.673 -3.482 -64.828 1.00 50.16 73 ALA A O 1
ATOM 530 N N . LEU A 1 74 ? 14.897 -4.181 -62.722 1.00 57.97 74 LEU A N 1
ATOM 531 C CA . LEU A 1 74 ? 14.316 -2.974 -62.111 1.00 57.97 74 LEU A CA 1
ATOM 532 C C . LEU A 1 74 ? 15.320 -1.808 -62.104 1.00 57.97 74 LEU A C 1
ATOM 534 O O . LEU A 1 74 ? 16.527 -2.034 -62.129 1.00 57.97 74 LEU A O 1
ATOM 538 N N . THR A 1 75 ? 14.878 -0.555 -62.024 1.00 70.44 75 THR A N 1
ATOM 539 C CA . THR A 1 75 ? 15.812 0.580 -61.897 1.00 70.44 75 THR A CA 1
ATOM 540 C C . THR A 1 75 ? 16.577 0.508 -60.568 1.00 70.44 75 THR A C 1
ATOM 542 O O . THR A 1 75 ? 16.065 -0.013 -59.577 1.00 70.44 75 THR A O 1
ATOM 545 N N . ARG A 1 76 ? 17.819 1.017 -60.526 1.00 59.31 76 ARG A N 1
ATOM 546 C CA . ARG A 1 76 ? 18.653 1.050 -59.303 1.00 59.31 76 ARG A CA 1
ATOM 547 C C . ARG A 1 76 ? 17.886 1.590 -58.071 1.00 59.31 76 ARG A C 1
ATOM 549 O O . ARG A 1 76 ? 17.872 0.887 -57.068 1.00 59.31 76 ARG A O 1
ATOM 556 N N . PRO A 1 77 ? 17.139 2.713 -58.164 1.00 59.84 77 PRO A N 1
ATOM 557 C CA . PRO A 1 77 ? 16.340 3.237 -57.052 1.00 59.84 77 PRO A CA 1
ATOM 558 C C . PRO A 1 77 ? 15.228 2.290 -56.586 1.00 59.84 77 PRO A C 1
ATOM 560 O O . PRO A 1 77 ? 14.998 2.154 -55.390 1.00 59.84 77 PRO A O 1
ATOM 563 N N . LEU A 1 78 ? 14.561 1.596 -57.514 1.00 45.94 78 LEU A N 1
ATOM 564 C CA . LEU A 1 78 ? 13.483 0.660 -57.191 1.00 45.94 78 LEU A CA 1
ATOM 565 C C . LEU A 1 78 ? 14.033 -0.645 -56.590 1.00 45.94 78 LEU A C 1
ATOM 567 O O . LEU A 1 78 ? 13.432 -1.205 -55.679 1.00 45.94 78 LEU A O 1
ATOM 571 N N . ARG A 1 79 ? 15.216 -1.103 -57.028 1.00 51.75 79 ARG A N 1
ATOM 572 C CA . ARG A 1 79 ? 15.939 -2.211 -56.373 1.00 51.75 79 ARG A CA 1
ATOM 573 C C . ARG A 1 79 ? 16.411 -1.842 -54.980 1.00 51.75 79 ARG A C 1
ATOM 575 O O . ARG A 1 79 ? 16.346 -2.694 -54.103 1.00 51.75 79 ARG A O 1
ATOM 582 N N . ASP A 1 80 ? 16.875 -0.614 -54.782 1.00 52.25 80 ASP A N 1
ATOM 583 C CA . ASP A 1 80 ? 17.310 -0.121 -53.476 1.00 52.25 80 ASP A CA 1
ATOM 584 C C . ASP A 1 80 ? 16.114 0.062 -52.529 1.00 52.25 80 ASP A C 1
ATOM 586 O O . ASP A 1 80 ? 16.213 -0.317 -51.365 1.00 52.25 80 ASP A O 1
ATOM 590 N N . GLN A 1 81 ? 14.956 0.508 -53.034 1.00 47.44 81 GLN A N 1
ATOM 591 C CA . GLN A 1 81 ? 13.687 0.533 -52.292 1.00 47.44 81 GLN A CA 1
ATOM 592 C C . GLN A 1 81 ? 13.181 -0.874 -51.948 1.00 47.44 81 GLN A C 1
ATOM 594 O O . GLN A 1 81 ? 12.750 -1.108 -50.822 1.00 47.44 81 GLN A O 1
ATOM 599 N N . ILE A 1 82 ? 13.265 -1.837 -52.872 1.00 48.94 82 ILE A N 1
ATOM 600 C CA . ILE A 1 82 ? 12.856 -3.228 -52.616 1.00 48.94 82 ILE A CA 1
ATOM 601 C C . ILE A 1 82 ? 13.852 -3.938 -51.690 1.00 48.94 82 ILE A C 1
ATOM 603 O O . ILE A 1 82 ? 13.416 -4.694 -50.830 1.00 48.94 82 ILE A O 1
ATOM 607 N N . LYS A 1 83 ? 15.162 -3.665 -51.783 1.00 44.31 83 LYS A N 1
ATOM 608 C CA . LYS A 1 83 ? 16.163 -4.120 -50.800 1.00 44.31 83 LYS A CA 1
ATOM 609 C C . LYS A 1 83 ? 15.909 -3.510 -49.426 1.00 44.31 83 LYS A C 1
ATOM 611 O O . LYS A 1 83 ? 15.893 -4.247 -48.450 1.00 44.31 83 LYS A O 1
ATOM 616 N N . GLN A 1 84 ? 15.635 -2.206 -49.348 1.00 43.53 84 GLN A N 1
ATOM 617 C CA . GLN A 1 84 ? 15.228 -1.550 -48.102 1.00 43.53 84 GLN A CA 1
ATOM 618 C C . GLN A 1 84 ? 13.936 -2.137 -47.530 1.00 43.53 84 GLN A C 1
ATOM 620 O O . GLN A 1 84 ? 13.838 -2.251 -46.317 1.00 43.53 84 GLN A O 1
ATOM 625 N N . ALA A 1 85 ? 12.977 -2.536 -48.368 1.00 41.41 85 ALA A N 1
ATOM 626 C CA . ALA A 1 85 ? 11.729 -3.165 -47.937 1.00 41.41 85 ALA A CA 1
ATOM 627 C C . ALA A 1 85 ? 11.889 -4.654 -47.563 1.00 41.41 85 ALA A C 1
ATOM 629 O O . ALA A 1 85 ? 11.192 -5.138 -46.677 1.00 41.41 85 ALA A O 1
ATOM 630 N N . GLN A 1 86 ? 12.807 -5.390 -48.202 1.00 41.62 86 GLN A N 1
ATOM 631 C CA . GLN A 1 86 ? 13.114 -6.797 -47.896 1.00 41.62 86 GLN A CA 1
ATOM 632 C C . GLN A 1 86 ? 14.024 -6.958 -46.669 1.00 41.62 86 GLN A C 1
ATOM 634 O O . GLN A 1 86 ? 13.939 -7.970 -45.976 1.00 41.62 86 GLN A O 1
ATOM 639 N N . ASP A 1 87 ? 14.847 -5.955 -46.353 1.00 44.66 87 ASP A N 1
ATOM 640 C CA . ASP A 1 87 ? 15.697 -5.920 -45.155 1.00 44.66 87 ASP A CA 1
ATOM 641 C C . ASP A 1 87 ? 14.945 -5.530 -43.872 1.00 44.66 87 ASP A C 1
ATOM 643 O O . ASP A 1 87 ? 15.563 -5.295 -42.826 1.00 44.66 87 ASP A O 1
ATOM 647 N N . TYR A 1 88 ? 13.614 -5.456 -43.935 1.00 50.22 88 TYR A N 1
ATOM 648 C CA . TYR A 1 88 ? 12.828 -4.769 -42.930 1.00 50.22 88 TYR A CA 1
ATOM 649 C C . TYR A 1 88 ? 11.537 -5.515 -42.588 1.00 50.22 88 TYR A C 1
ATOM 651 O O . TYR A 1 88 ? 10.575 -5.536 -43.349 1.00 50.22 88 TYR A O 1
ATOM 659 N N . ALA A 1 89 ? 11.498 -6.137 -41.408 1.00 51.91 89 ALA A N 1
ATOM 660 C CA . ALA A 1 89 ? 10.245 -6.621 -40.845 1.00 51.91 89 ALA A CA 1
ATOM 661 C C . ALA A 1 89 ? 9.269 -5.437 -40.637 1.00 51.91 89 ALA A C 1
ATOM 663 O O . ALA A 1 89 ? 9.715 -4.348 -40.250 1.00 51.91 89 ALA A O 1
ATOM 664 N N . PRO A 1 90 ? 7.952 -5.623 -40.852 1.00 53.91 90 PRO A N 1
ATOM 665 C CA . PRO A 1 90 ? 6.955 -4.583 -40.611 1.00 53.91 90 PRO A CA 1
ATOM 666 C C . PRO A 1 90 ? 7.110 -3.971 -39.210 1.00 53.91 90 PRO A C 1
ATOM 668 O O . PRO A 1 90 ? 7.126 -4.687 -38.209 1.00 53.91 90 PRO A O 1
ATOM 671 N N . GLY A 1 91 ? 7.252 -2.644 -39.136 1.00 57.88 91 GLY A N 1
ATOM 672 C CA . GLY A 1 91 ? 7.326 -1.906 -37.870 1.00 57.88 91 GLY A CA 1
ATOM 673 C C . GLY A 1 91 ? 8.724 -1.704 -37.265 1.00 57.88 91 GLY A C 1
ATOM 674 O O . GLY A 1 91 ? 8.803 -1.170 -36.150 1.00 57.88 91 GLY A O 1
ATOM 675 N N . LEU A 1 92 ? 9.800 -2.082 -37.974 1.00 61.12 92 LEU A N 1
ATOM 676 C CA . LEU A 1 92 ? 11.180 -1.717 -37.623 1.00 61.12 92 LEU A CA 1
ATOM 677 C C . LEU A 1 92 ? 11.419 -0.187 -37.747 1.00 61.12 92 LEU A C 1
ATOM 679 O O . LEU A 1 92 ? 10.701 0.509 -38.472 1.00 61.12 92 LEU A O 1
ATOM 683 N N . PRO A 1 93 ? 12.394 0.374 -37.014 1.00 62.16 93 PRO A N 1
ATOM 684 C CA . PRO A 1 93 ? 12.555 1.821 -36.847 1.00 62.16 93 PRO A CA 1
ATOM 685 C C . PRO A 1 93 ? 13.441 2.457 -37.923 1.00 62.16 93 PRO A C 1
ATOM 687 O O . PRO A 1 93 ? 14.506 1.903 -38.207 1.00 62.16 93 PRO A O 1
ATOM 690 N N . GLU A 1 94 ? 13.035 3.596 -38.520 1.00 65.50 94 GLU A N 1
ATOM 691 C CA . GLU A 1 94 ? 13.884 4.337 -39.479 1.00 65.50 94 GLU A CA 1
ATOM 692 C C . GLU A 1 94 ? 15.311 4.389 -38.924 1.00 65.50 94 GLU A C 1
ATOM 694 O O . GLU A 1 94 ? 15.515 4.794 -37.776 1.00 65.50 94 GLU A O 1
ATOM 699 N N . LYS A 1 95 ? 16.291 3.894 -39.688 1.00 68.12 95 LYS A N 1
ATOM 700 C CA . LYS A 1 95 ? 17.623 3.595 -39.151 1.00 68.12 95 LYS A CA 1
ATOM 701 C C . LYS A 1 95 ? 18.209 4.818 -38.433 1.00 68.12 95 LYS A C 1
ATOM 703 O O . LYS A 1 95 ? 18.443 5.853 -39.046 1.00 68.12 95 LYS A O 1
ATOM 708 N N . GLY A 1 96 ? 18.483 4.671 -37.135 1.00 74.88 96 GLY A N 1
ATOM 709 C CA . GLY A 1 96 ? 19.056 5.718 -36.283 1.00 74.88 96 GLY A CA 1
ATOM 710 C C . GLY A 1 96 ? 18.057 6.707 -35.666 1.00 74.88 96 GLY A C 1
ATOM 711 O O . GLY A 1 96 ? 18.479 7.549 -34.872 1.00 74.88 96 GLY A O 1
ATOM 712 N N . LYS A 1 97 ? 16.755 6.612 -35.963 1.00 88.75 97 LYS A N 1
ATOM 713 C CA . LYS A 1 97 ? 15.737 7.503 -35.393 1.00 88.75 97 LYS A CA 1
ATOM 714 C C . LYS A 1 97 ? 15.521 7.219 -33.911 1.00 88.75 97 LYS A C 1
ATOM 716 O O . LYS A 1 97 ? 15.136 6.119 -33.513 1.00 88.75 97 LYS A O 1
ATOM 721 N N . ILE A 1 98 ? 15.735 8.243 -33.092 1.00 92.25 98 ILE A N 1
ATOM 722 C CA . ILE A 1 98 ? 15.417 8.240 -31.666 1.00 92.25 98 ILE A CA 1
ATOM 723 C C . ILE A 1 98 ? 14.501 9.428 -31.415 1.00 92.25 98 ILE A C 1
ATOM 725 O O . ILE A 1 98 ? 14.939 10.575 -31.427 1.00 92.25 98 ILE A O 1
ATOM 729 N N . ASP A 1 99 ? 13.225 9.142 -31.194 1.00 94.25 99 ASP A N 1
ATOM 730 C CA . ASP A 1 99 ? 12.271 10.157 -30.769 1.00 94.25 99 ASP A CA 1
ATOM 731 C C . ASP A 1 99 ? 12.535 10.584 -29.314 1.00 94.25 99 ASP A C 1
ATOM 733 O O . ASP A 1 99 ? 12.879 9.728 -28.482 1.00 94.25 99 ASP A O 1
ATOM 737 N N . PRO A 1 100 ? 12.346 11.879 -28.991 1.00 95.00 100 PRO A N 1
ATOM 738 C CA . PRO A 1 100 ? 12.452 12.376 -27.625 1.00 95.00 100 PRO A CA 1
ATOM 739 C C . PRO A 1 100 ? 11.360 11.770 -26.742 1.00 95.00 100 PRO A C 1
ATOM 741 O O . PRO A 1 100 ? 10.227 11.539 -27.183 1.00 95.00 100 PRO A O 1
ATOM 744 N N . ILE A 1 101 ? 11.700 11.517 -25.483 1.00 96.69 101 ILE A N 1
ATOM 745 C CA . ILE A 1 101 ? 10.778 11.014 -24.468 1.00 96.69 101 ILE A CA 1
ATOM 746 C C . ILE A 1 101 ? 9.872 12.173 -24.021 1.00 96.69 101 ILE A C 1
ATOM 748 O O . ILE A 1 101 ? 10.391 13.208 -23.598 1.00 96.69 101 ILE A O 1
ATOM 752 N N . PRO A 1 102 ? 8.532 12.020 -24.065 1.00 95.00 102 PRO A N 1
ATOM 753 C CA . PRO A 1 102 ? 7.610 13.036 -23.569 1.00 95.00 102 PRO A CA 1
ATOM 754 C C . PRO A 1 102 ? 7.906 13.430 -22.121 1.00 95.00 102 PRO A C 1
ATOM 756 O O . PRO A 1 102 ? 8.098 12.560 -21.269 1.00 95.00 102 PRO A O 1
ATOM 759 N N . GLU A 1 103 ? 7.887 14.733 -21.843 1.00 95.69 103 GLU A N 1
ATOM 760 C CA . GLU A 1 103 ? 8.064 15.237 -20.488 1.00 95.69 103 GLU A CA 1
ATOM 761 C C . GLU A 1 103 ? 6.808 14.976 -19.646 1.00 95.69 103 GLU A C 1
ATOM 763 O O . GLU A 1 103 ? 5.682 15.299 -20.038 1.00 95.69 103 GLU A O 1
ATOM 768 N N . ILE A 1 104 ? 7.014 14.333 -18.499 1.00 93.62 104 ILE A N 1
ATOM 769 C CA . ILE A 1 104 ? 6.012 14.094 -17.464 1.00 93.62 104 ILE A CA 1
ATOM 770 C C . ILE A 1 104 ? 6.669 14.478 -16.145 1.00 93.62 104 ILE A C 1
ATOM 772 O O . ILE A 1 104 ? 7.567 13.780 -15.657 1.00 93.62 104 ILE A O 1
ATOM 776 N N . GLY A 1 105 ? 6.232 15.597 -15.578 1.00 87.44 105 GLY A N 1
ATOM 777 C CA . GLY A 1 105 ? 6.747 16.115 -14.324 1.00 87.44 105 GLY A CA 1
ATOM 778 C C . GLY A 1 105 ? 6.312 15.283 -13.121 1.00 87.44 105 GLY A C 1
ATOM 779 O O . GLY A 1 105 ? 5.235 14.692 -13.086 1.00 87.44 105 GLY A O 1
ATOM 780 N N . LEU A 1 106 ? 7.121 15.313 -12.062 1.00 76.56 106 LEU A N 1
ATOM 781 C CA . LEU A 1 106 ? 6.858 14.566 -10.831 1.00 76.56 106 LEU A CA 1
ATOM 782 C C . LEU A 1 106 ? 5.504 14.918 -10.183 1.00 76.56 106 LEU A C 1
ATOM 784 O O . LEU A 1 106 ? 4.966 14.096 -9.453 1.00 76.56 106 LEU A O 1
ATOM 788 N N . LYS A 1 107 ? 4.962 16.126 -10.381 1.00 78.44 107 LYS A N 1
ATOM 789 C CA . LYS A 1 107 ? 3.674 16.555 -9.795 1.00 78.44 107 LYS A CA 1
ATOM 790 C C . LYS A 1 107 ? 2.464 16.241 -10.685 1.00 78.44 107 LYS A C 1
ATOM 792 O O . LYS A 1 107 ? 1.331 16.426 -10.243 1.00 78.44 107 LYS A O 1
ATOM 797 N N . GLU A 1 108 ? 2.687 15.779 -11.912 1.00 85.38 108 GLU A N 1
ATOM 798 C CA . GLU A 1 108 ? 1.608 15.423 -12.828 1.00 85.38 108 GLU A CA 1
ATOM 799 C C . GLU A 1 108 ? 0.953 14.093 -12.441 1.00 85.38 108 GLU A C 1
ATOM 801 O O . GLU A 1 108 ? 1.505 13.271 -11.702 1.00 85.38 108 GLU A O 1
ATOM 806 N N . LYS A 1 109 ? -0.263 13.873 -12.949 1.00 85.88 109 LYS A N 1
ATOM 807 C CA . LYS A 1 109 ? -0.917 12.570 -12.830 1.00 85.88 109 LYS A CA 1
ATOM 808 C C . LYS A 1 109 ? -0.133 11.532 -13.646 1.00 85.88 109 LYS A C 1
ATOM 810 O O . LYS A 1 109 ? 0.284 11.849 -14.762 1.00 85.88 109 LYS A O 1
ATOM 815 N N . PRO A 1 110 ? 0.018 10.294 -13.138 1.00 90.69 110 PRO A N 1
ATOM 816 C CA . PRO A 1 110 ? 0.600 9.208 -13.914 1.00 90.69 110 PRO A CA 1
ATOM 817 C C . PRO A 1 110 ? -0.093 9.031 -15.266 1.00 90.69 110 PRO A C 1
ATOM 819 O O . PRO A 1 110 ? -1.316 9.165 -15.359 1.00 90.69 110 PRO A O 1
ATOM 822 N N . ARG A 1 111 ? 0.679 8.701 -16.304 1.00 93.88 111 ARG A N 1
ATOM 823 C CA . ARG A 1 111 ? 0.152 8.416 -17.646 1.00 93.88 111 ARG A CA 1
ATOM 824 C C . ARG A 1 111 ? 0.212 6.921 -17.932 1.00 93.88 111 ARG A C 1
ATOM 826 O O . ARG A 1 111 ? 1.197 6.268 -17.597 1.00 93.88 111 ARG A O 1
ATOM 833 N N . LEU A 1 112 ? -0.828 6.396 -18.574 1.00 96.38 112 LEU A N 1
ATOM 834 C CA . LEU A 1 112 ? -0.847 5.015 -19.051 1.00 96.38 112 LEU A CA 1
ATOM 835 C C . LEU A 1 112 ? -0.051 4.902 -20.345 1.00 96.38 112 LEU A C 1
ATOM 837 O O . LEU A 1 112 ? -0.314 5.628 -21.304 1.00 96.38 112 LEU A O 1
ATOM 841 N N . TRP A 1 113 ? 0.944 4.027 -20.328 1.00 98.06 113 TRP A N 1
ATOM 842 C CA . TRP A 1 113 ? 1.758 3.630 -21.475 1.00 98.06 113 TRP A CA 1
ATOM 843 C C . TRP A 1 113 ? 1.696 2.105 -21.583 1.00 98.06 113 TRP A C 1
ATOM 845 O O . TRP A 1 113 ? 1.279 1.439 -20.633 1.00 98.06 113 TRP A O 1
ATOM 855 N N . ASP A 1 114 ? 2.161 1.541 -22.692 1.00 98.38 114 ASP A N 1
ATOM 856 C CA . ASP A 1 114 ? 2.289 0.089 -22.829 1.00 98.38 114 ASP A CA 1
ATOM 857 C C . ASP A 1 114 ? 3.755 -0.338 -22.669 1.00 98.38 114 ASP A C 1
ATOM 859 O O . ASP A 1 114 ? 4.675 0.310 -23.173 1.00 98.38 114 ASP A O 1
ATOM 863 N N . LEU A 1 115 ? 3.993 -1.439 -21.960 1.00 98.56 115 LEU A N 1
ATOM 864 C CA . LEU A 1 115 ? 5.302 -2.068 -21.823 1.00 98.56 115 LEU A CA 1
ATOM 865 C C . LEU A 1 115 ? 5.374 -3.296 -22.729 1.00 98.56 115 LEU A C 1
ATOM 867 O O . LEU A 1 115 ? 4.678 -4.285 -22.503 1.00 98.56 115 LEU A O 1
ATOM 871 N N . GLY A 1 116 ? 6.290 -3.251 -23.692 1.00 98.25 116 GLY A N 1
ATOM 872 C CA . GLY A 1 116 ? 6.730 -4.404 -24.465 1.00 98.25 116 GLY A CA 1
ATOM 873 C C . GLY A 1 116 ? 8.091 -4.886 -23.976 1.00 98.25 116 GLY A C 1
ATOM 874 O O . GLY A 1 116 ? 9.037 -4.104 -23.904 1.00 98.25 116 GLY A O 1
ATOM 875 N N . VAL A 1 117 ? 8.225 -6.172 -23.657 1.00 98.25 117 VAL A N 1
ATOM 876 C CA . VAL A 1 117 ? 9.538 -6.803 -23.457 1.00 98.25 117 VAL A CA 1
ATOM 877 C C . VAL A 1 117 ? 9.647 -8.007 -24.366 1.00 98.25 117 VAL A C 1
ATOM 879 O O . VAL A 1 117 ? 8.823 -8.917 -24.287 1.00 98.25 117 VAL A O 1
ATOM 882 N N . GLN A 1 118 ? 10.682 -8.028 -25.198 1.00 97.81 118 GLN A N 1
ATOM 883 C CA . GLN A 1 118 ? 10.942 -9.107 -26.143 1.00 97.81 118 GLN A CA 1
ATOM 884 C C . GLN A 1 118 ? 12.300 -9.738 -25.868 1.00 97.81 118 GLN A C 1
ATOM 886 O O . GLN A 1 118 ? 13.298 -9.040 -25.724 1.00 97.81 118 GLN A O 1
ATOM 891 N N . LEU A 1 119 ? 12.358 -11.066 -25.816 1.00 98.25 119 LEU A N 1
ATOM 892 C CA . LEU A 1 119 ? 13.620 -11.791 -25.825 1.00 98.25 119 LEU A CA 1
ATOM 893 C C . LEU A 1 119 ? 14.145 -11.822 -27.257 1.00 98.25 119 LEU A C 1
ATOM 895 O O . LEU A 1 119 ? 13.527 -12.424 -28.135 1.00 98.25 119 LEU A O 1
ATOM 899 N N . HIS A 1 120 ? 15.308 -11.224 -27.473 1.00 96.69 120 HIS A N 1
ATOM 900 C CA . HIS A 1 120 ? 15.962 -11.184 -28.764 1.00 96.69 120 HIS A CA 1
ATOM 901 C C . HIS A 1 120 ? 17.248 -12.011 -28.728 1.00 96.69 120 HIS A C 1
ATOM 903 O O . HIS A 1 120 ? 18.250 -11.638 -28.118 1.00 96.69 120 HIS A O 1
ATOM 909 N N . ARG A 1 121 ? 17.236 -13.154 -29.417 1.00 96.75 121 ARG A N 1
ATOM 910 C CA . ARG A 1 121 ? 18.427 -13.968 -29.698 1.00 96.75 121 ARG A CA 1
ATOM 911 C C . ARG A 1 121 ? 19.096 -13.454 -30.971 1.00 96.75 121 ARG A C 1
ATOM 913 O O . ARG A 1 121 ? 19.013 -14.089 -32.026 1.00 96.75 121 ARG A O 1
ATOM 920 N N . ALA A 1 122 ? 19.687 -12.265 -30.877 1.00 92.69 122 ALA A N 1
ATOM 921 C CA . ALA A 1 122 ? 20.338 -11.612 -32.004 1.00 92.69 122 ALA A CA 1
ATOM 922 C C . ALA A 1 122 ? 21.643 -12.327 -32.366 1.00 92.69 122 ALA A C 1
ATOM 924 O O . ALA A 1 122 ? 22.450 -12.662 -31.497 1.00 92.69 122 ALA A O 1
ATOM 925 N N . ARG A 1 123 ? 21.886 -12.513 -33.665 1.00 89.75 123 ARG A N 1
ATOM 926 C CA . ARG A 1 123 ? 23.079 -13.218 -34.157 1.00 89.75 123 ARG A CA 1
ATOM 927 C C . ARG A 1 123 ? 24.376 -12.458 -33.875 1.00 89.75 123 ARG A C 1
ATOM 929 O O . ARG A 1 123 ? 25.384 -13.085 -33.587 1.00 89.75 123 ARG A O 1
ATOM 936 N N . ARG A 1 124 ? 24.356 -11.123 -33.987 1.00 88.25 124 ARG A N 1
ATOM 937 C CA . ARG A 1 124 ? 25.547 -10.266 -33.809 1.00 88.25 124 ARG A CA 1
ATOM 938 C C . ARG A 1 124 ? 25.683 -9.699 -32.398 1.00 88.25 124 ARG A C 1
ATOM 940 O O . ARG A 1 124 ? 26.768 -9.721 -31.841 1.00 88.25 124 ARG A O 1
ATOM 947 N N . ALA A 1 125 ? 24.592 -9.187 -31.831 1.00 88.19 125 ALA A N 1
ATOM 948 C CA . ALA A 1 125 ? 24.607 -8.522 -30.525 1.00 88.19 125 ALA A CA 1
ATOM 949 C C . ALA A 1 125 ? 24.499 -9.494 -29.332 1.00 88.19 125 ALA A C 1
ATOM 951 O O . ALA A 1 125 ? 24.579 -9.068 -28.183 1.00 88.19 125 ALA A O 1
ATOM 952 N N . GLY A 1 126 ? 24.302 -10.791 -29.594 1.00 94.19 126 GLY A N 1
ATOM 953 C CA . GLY A 1 126 ? 24.028 -11.787 -28.564 1.00 94.19 126 GLY A CA 1
ATOM 954 C C . GLY A 1 126 ? 22.594 -11.719 -28.034 1.00 94.19 126 GLY A C 1
ATOM 955 O O . GLY A 1 126 ? 21.764 -10.923 -28.482 1.00 94.19 126 GLY A O 1
ATOM 956 N N . THR A 1 127 ? 22.288 -12.590 -27.073 1.00 97.31 127 THR A N 1
ATOM 957 C CA . THR A 1 127 ? 20.948 -12.662 -26.476 1.00 97.31 127 THR A CA 1
ATOM 958 C C . THR A 1 127 ? 20.726 -11.515 -25.494 1.00 97.31 127 THR A C 1
ATOM 960 O O . THR A 1 127 ? 21.533 -11.316 -24.592 1.00 97.31 127 THR A O 1
ATOM 963 N N . HIS A 1 128 ? 19.623 -10.788 -25.645 1.00 97.50 128 HIS A N 1
ATOM 964 C CA . HIS A 1 128 ? 19.230 -9.679 -24.775 1.00 97.50 128 HIS A CA 1
ATOM 965 C C . HIS A 1 128 ? 17.704 -9.551 -24.716 1.00 97.50 128 HIS A C 1
ATOM 967 O O . HIS A 1 128 ? 16.983 -10.223 -25.451 1.00 97.50 128 HIS A O 1
ATOM 973 N N . ALA A 1 129 ? 17.205 -8.710 -23.812 1.00 98.19 129 ALA A N 1
ATOM 974 C CA . ALA A 1 129 ? 15.799 -8.345 -23.754 1.00 98.19 129 ALA A CA 1
ATOM 975 C C . ALA A 1 129 ? 15.645 -6.925 -24.276 1.00 98.19 129 ALA A C 1
ATOM 977 O O . ALA A 1 129 ? 16.252 -6.005 -23.732 1.00 98.19 129 ALA A O 1
ATOM 978 N N . ASP A 1 130 ? 14.825 -6.742 -25.295 1.00 97.88 130 ASP A N 1
ATOM 979 C CA . ASP A 1 130 ? 14.427 -5.419 -25.731 1.00 97.88 130 ASP A CA 1
ATOM 980 C C . ASP A 1 130 ? 13.258 -4.941 -24.866 1.00 97.88 130 ASP A C 1
ATOM 982 O O . ASP A 1 130 ? 12.154 -5.478 -24.956 1.00 97.88 130 ASP A O 1
ATOM 986 N N . LEU A 1 131 ? 13.504 -3.945 -24.016 1.00 98.38 131 LEU A N 1
ATOM 987 C CA . LEU A 1 131 ? 12.483 -3.227 -23.256 1.00 98.38 131 LEU A CA 1
ATOM 988 C C . LEU A 1 131 ? 12.003 -2.036 -24.079 1.00 98.38 131 LEU A C 1
ATOM 990 O O . LEU A 1 131 ? 12.812 -1.213 -24.510 1.00 98.38 131 LEU A O 1
ATOM 994 N N . ARG A 1 132 ? 10.688 -1.915 -24.250 1.00 98.12 132 ARG A N 1
ATOM 995 C CA . ARG A 1 132 ? 10.041 -0.828 -24.981 1.00 98.12 132 ARG A CA 1
ATOM 996 C C . ARG A 1 132 ? 8.902 -0.244 -24.163 1.00 98.12 132 ARG A C 1
ATOM 998 O O . ARG A 1 132 ? 8.021 -0.972 -23.718 1.00 98.12 132 ARG A O 1
ATOM 1005 N N . LEU A 1 133 ? 8.932 1.069 -23.975 1.00 98.56 133 LEU A N 1
ATOM 1006 C CA . LEU A 1 133 ? 7.848 1.836 -23.370 1.00 98.56 133 LEU A CA 1
ATOM 1007 C C . LEU A 1 133 ? 7.140 2.599 -24.487 1.00 98.56 133 LEU A C 1
ATOM 1009 O O . LEU A 1 133 ? 7.721 3.514 -25.070 1.00 98.56 133 LEU A O 1
ATOM 1013 N N . VAL A 1 134 ? 5.921 2.187 -24.816 1.00 98.25 134 VAL A N 1
ATOM 1014 C CA . VAL A 1 134 ? 5.118 2.770 -25.890 1.00 98.25 134 VAL A CA 1
ATOM 1015 C C . VAL A 1 134 ? 4.282 3.907 -25.325 1.00 98.25 134 VAL A C 1
ATOM 1017 O O . VAL A 1 134 ? 3.413 3.687 -24.481 1.00 98.25 134 VAL A O 1
ATOM 1020 N N . ASP A 1 135 ? 4.560 5.124 -25.780 1.00 97.69 135 ASP A N 1
ATOM 1021 C CA . ASP A 1 135 ? 3.802 6.302 -25.371 1.00 97.69 135 ASP A CA 1
ATOM 1022 C C . ASP A 1 135 ? 2.409 6.366 -26.043 1.00 97.69 135 ASP A C 1
ATOM 1024 O O . ASP A 1 135 ? 2.132 5.626 -26.993 1.00 97.69 135 ASP A O 1
ATOM 1028 N N . PRO A 1 136 ? 1.508 7.267 -25.600 1.00 96.19 136 PRO A N 1
ATOM 1029 C CA . PRO A 1 136 ? 0.173 7.399 -26.190 1.00 96.19 136 PRO A CA 1
ATOM 1030 C C . PRO A 1 136 ? 0.152 7.794 -27.675 1.00 96.19 136 PRO A C 1
ATOM 1032 O O . PRO A 1 136 ? -0.890 7.680 -28.312 1.00 96.19 136 PRO A O 1
ATOM 1035 N N . LYS A 1 137 ? 1.278 8.257 -28.236 1.00 95.69 137 LYS A N 1
ATOM 1036 C CA . LYS A 1 137 ? 1.430 8.555 -29.669 1.00 95.69 137 LYS A CA 1
ATOM 1037 C C . LYS A 1 137 ? 1.927 7.338 -30.462 1.00 95.69 137 LYS A C 1
ATOM 1039 O O . LYS A 1 137 ? 2.220 7.467 -31.647 1.00 95.69 137 LYS A O 1
ATOM 1044 N N . GLY A 1 138 ? 2.034 6.169 -29.827 1.00 95.00 138 GLY A N 1
ATOM 1045 C CA . GLY A 1 138 ? 2.446 4.915 -30.456 1.00 95.00 138 GLY A CA 1
ATOM 1046 C C . GLY A 1 138 ? 3.959 4.760 -30.628 1.00 95.00 138 GLY A C 1
ATOM 1047 O O . GLY A 1 138 ? 4.389 3.864 -31.357 1.00 95.00 138 GLY A O 1
ATOM 1048 N N . LYS A 1 139 ? 4.773 5.603 -29.975 1.00 95.75 139 LYS A N 1
ATOM 1049 C CA . LYS A 1 139 ? 6.238 5.558 -30.079 1.00 95.75 139 LYS A CA 1
ATOM 1050 C C . LYS A 1 139 ? 6.830 4.657 -28.998 1.00 95.75 139 LYS A C 1
ATOM 1052 O O . LYS A 1 139 ? 6.747 4.962 -27.811 1.00 95.75 139 LYS A O 1
ATOM 1057 N N . GLY A 1 140 ? 7.454 3.557 -29.412 1.00 96.69 140 GLY A N 1
ATOM 1058 C CA . GLY A 1 140 ? 8.152 2.593 -28.564 1.00 96.69 140 GLY A CA 1
ATOM 1059 C C . GLY A 1 140 ? 9.570 3.045 -28.226 1.00 96.69 140 GLY A C 1
ATOM 1060 O O . GLY A 1 140 ? 10.535 2.698 -28.913 1.00 96.69 140 GLY A O 1
ATOM 1061 N N . HIS A 1 141 ? 9.709 3.791 -27.134 1.00 97.62 141 HIS A N 1
ATOM 1062 C CA . HIS A 1 141 ? 10.994 4.181 -26.551 1.00 97.62 141 HIS A CA 1
ATOM 1063 C C . HIS A 1 141 ? 11.757 2.923 -26.126 1.00 97.62 141 HIS A C 1
ATOM 1065 O O . HIS A 1 141 ? 11.267 2.196 -25.267 1.00 97.62 141 HIS A O 1
ATOM 1071 N N . SER A 1 142 ? 12.907 2.631 -26.743 1.00 97.00 142 SER A N 1
ATOM 1072 C CA . SER A 1 142 ? 13.488 1.276 -26.730 1.00 97.00 142 SER A CA 1
ATOM 1073 C C . SER A 1 142 ? 14.882 1.187 -26.109 1.00 97.00 142 SER A C 1
ATOM 1075 O O . SER A 1 142 ? 15.721 2.074 -26.281 1.00 97.00 142 SER A O 1
ATOM 1077 N N . TRP A 1 143 ? 15.148 0.082 -25.410 1.00 97.94 143 TRP A N 1
ATOM 1078 C CA . TRP A 1 143 ? 16.461 -0.255 -24.869 1.00 97.94 143 TRP A CA 1
ATOM 1079 C C . TRP A 1 143 ? 16.742 -1.758 -24.924 1.00 97.94 143 TRP A C 1
ATOM 1081 O O . TRP A 1 143 ? 15.893 -2.562 -24.553 1.00 97.94 143 TRP A O 1
ATOM 1091 N N . ALA A 1 144 ? 17.977 -2.129 -25.251 1.00 97.56 144 ALA A N 1
ATOM 1092 C CA . ALA A 1 144 ? 18.479 -3.493 -25.123 1.00 97.56 144 ALA A CA 1
ATOM 1093 C C . ALA A 1 144 ? 19.073 -3.733 -23.722 1.00 97.56 144 ALA A C 1
ATOM 1095 O O . ALA A 1 144 ? 19.961 -3.003 -23.272 1.00 97.56 144 ALA A O 1
ATOM 1096 N N . VAL A 1 145 ? 18.610 -4.776 -23.034 1.00 98.25 145 VAL A N 1
ATOM 1097 C CA . VAL A 1 145 ? 19.057 -5.206 -21.701 1.00 98.25 145 VAL A CA 1
ATOM 1098 C C . VAL A 1 145 ? 19.822 -6.533 -21.835 1.00 98.25 145 VAL A C 1
ATOM 1100 O O . VAL A 1 145 ? 19.193 -7.576 -22.043 1.00 98.25 145 VAL A O 1
ATOM 1103 N N . PRO A 1 146 ? 21.165 -6.549 -21.709 1.00 96.75 146 PRO A N 1
ATOM 1104 C CA . PRO A 1 146 ? 21.980 -7.741 -21.986 1.00 96.75 146 PRO A CA 1
ATOM 1105 C C . PRO A 1 146 ? 21.660 -8.960 -21.120 1.00 96.75 146 PRO A C 1
ATOM 1107 O O . PRO A 1 146 ? 21.884 -10.091 -21.524 1.00 96.75 146 PRO A O 1
ATOM 1110 N N . GLN A 1 147 ? 21.111 -8.752 -19.923 1.00 95.12 147 GLN A N 1
ATOM 1111 C CA . GLN A 1 147 ? 20.736 -9.829 -19.004 1.00 95.12 147 GLN A CA 1
ATOM 1112 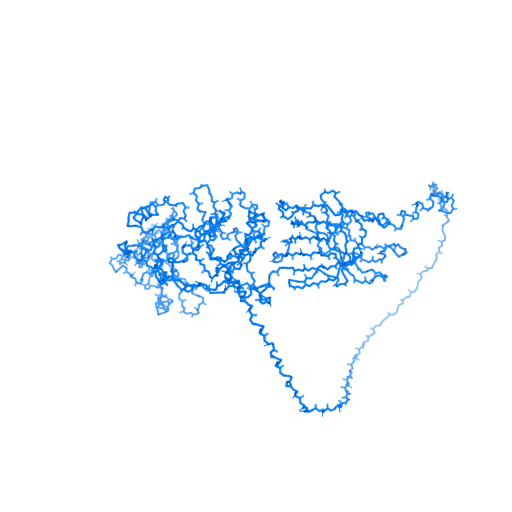C C . GLN A 1 147 ? 19.526 -10.646 -19.491 1.00 95.12 147 GLN A C 1
ATOM 1114 O O . GLN A 1 147 ? 19.124 -11.584 -18.804 1.00 95.12 147 GLN A O 1
ATOM 1119 N N . ALA A 1 148 ? 18.937 -10.290 -20.640 1.00 95.25 148 ALA A N 1
ATOM 1120 C CA . ALA A 1 148 ? 17.821 -10.997 -21.265 1.00 95.25 148 ALA A CA 1
ATOM 1121 C C . ALA A 1 148 ? 16.542 -11.070 -20.409 1.00 95.25 148 ALA A C 1
ATOM 1123 O O . ALA A 1 148 ? 15.673 -11.907 -20.643 1.00 95.25 148 ALA A O 1
ATOM 1124 N N . ARG A 1 149 ? 16.416 -10.179 -19.417 1.00 95.06 149 ARG A N 1
ATOM 1125 C CA . ARG A 1 149 ? 15.254 -10.047 -18.531 1.00 95.06 149 ARG A CA 1
ATOM 1126 C C . ARG A 1 149 ? 15.227 -8.682 -17.850 1.00 95.06 149 ARG A C 1
ATOM 1128 O O . ARG A 1 149 ? 16.261 -8.022 -17.739 1.00 95.06 149 ARG A O 1
ATOM 1135 N N . LEU A 1 150 ? 14.069 -8.309 -17.309 1.00 96.94 150 LEU A N 1
ATOM 1136 C CA . LEU A 1 150 ? 13.980 -7.197 -16.362 1.00 96.94 150 LEU A CA 1
ATOM 1137 C C . LEU A 1 150 ? 14.691 -7.551 -15.045 1.00 96.94 150 LEU A C 1
ATOM 1139 O O . LEU A 1 150 ? 14.657 -8.712 -14.622 1.00 96.94 150 LEU A O 1
ATOM 1143 N N . PRO A 1 151 ? 15.341 -6.583 -14.373 1.00 96.56 151 PRO A N 1
ATOM 1144 C CA . PRO A 1 151 ? 15.961 -6.840 -13.083 1.00 96.56 151 PRO A CA 1
ATOM 1145 C C . PRO A 1 151 ? 14.892 -7.145 -12.014 1.00 96.56 151 PRO A C 1
ATOM 1147 O O . PRO A 1 151 ? 13.849 -6.482 -11.990 1.00 96.56 151 PRO A O 1
ATOM 1150 N N . PRO A 1 152 ? 15.146 -8.107 -11.107 1.00 95.06 152 PRO A N 1
ATOM 1151 C CA . PRO A 1 152 ? 14.241 -8.407 -9.998 1.00 95.06 152 PRO A CA 1
ATOM 1152 C C . PRO A 1 152 ? 14.248 -7.285 -8.940 1.00 95.06 152 PRO A C 1
ATOM 1154 O O . PRO A 1 152 ? 15.174 -6.461 -8.942 1.00 95.06 152 PRO A O 1
ATOM 1157 N N . PRO A 1 153 ? 13.267 -7.255 -8.015 1.00 95.06 153 PRO A N 1
ATOM 1158 C CA . PRO A 1 153 ? 13.164 -6.247 -6.958 1.00 95.06 153 PRO A CA 1
ATOM 1159 C C . PRO A 1 153 ? 14.481 -5.962 -6.225 1.00 95.06 153 PRO A C 1
ATOM 1161 O O . PRO A 1 153 ? 15.198 -6.868 -5.802 1.00 95.06 153 PRO A O 1
ATOM 1164 N N . GLY A 1 154 ? 14.824 -4.678 -6.094 1.00 92.31 154 GLY A N 1
ATOM 1165 C CA . GLY A 1 154 ? 16.047 -4.210 -5.434 1.00 92.31 154 GLY A CA 1
ATOM 1166 C C . GLY A 1 154 ? 17.334 -4.332 -6.263 1.00 92.31 154 GLY A C 1
ATOM 1167 O O . GLY A 1 154 ? 18.385 -3.866 -5.815 1.00 92.31 154 GLY A O 1
ATOM 1168 N N . LYS A 1 155 ? 17.293 -4.926 -7.463 1.00 94.81 155 LYS A N 1
ATOM 1169 C CA . LYS A 1 155 ? 18.459 -5.078 -8.352 1.00 94.81 155 LYS A CA 1
ATOM 1170 C C . LYS A 1 155 ? 18.417 -4.089 -9.523 1.00 94.81 155 LYS A C 1
ATOM 1172 O O . LYS A 1 155 ? 17.443 -3.364 -9.735 1.00 94.81 155 LYS A O 1
ATOM 1177 N N . GLY A 1 156 ? 19.505 -4.042 -10.288 1.00 96.38 156 GLY A N 1
ATOM 1178 C CA . GLY A 1 156 ? 19.605 -3.227 -11.494 1.00 96.38 156 GLY A CA 1
ATOM 1179 C C . GLY A 1 156 ? 20.363 -3.925 -12.616 1.00 96.38 156 GLY A C 1
ATOM 1180 O O . GLY A 1 156 ? 21.038 -4.928 -12.393 1.00 96.38 156 GLY A O 1
ATOM 1181 N N . ALA A 1 157 ? 20.225 -3.379 -13.815 1.00 97.62 157 ALA A N 1
ATOM 1182 C CA . ALA A 1 157 ? 20.855 -3.826 -15.045 1.00 97.62 157 ALA A CA 1
ATOM 1183 C C . ALA A 1 157 ? 21.228 -2.607 -15.899 1.00 97.62 157 ALA A C 1
ATOM 1185 O O . ALA A 1 157 ? 20.581 -1.560 -15.821 1.00 97.62 157 ALA A O 1
ATOM 1186 N N . TYR A 1 158 ? 22.260 -2.738 -16.729 1.00 97.88 158 TYR A N 1
ATOM 1187 C CA . TYR A 1 158 ? 22.481 -1.759 -17.787 1.00 97.88 158 TYR A CA 1
ATOM 1188 C C . TYR A 1 158 ? 21.469 -1.978 -18.908 1.00 97.88 158 TYR A C 1
ATOM 1190 O O . TYR A 1 158 ? 21.136 -3.111 -19.247 1.00 97.88 158 TYR A O 1
ATOM 1198 N N . ALA A 1 159 ? 21.003 -0.877 -19.479 1.00 98.06 159 ALA A N 1
ATOM 1199 C CA . ALA A 1 159 ? 20.121 -0.852 -20.630 1.00 98.06 159 ALA A CA 1
ATOM 1200 C C . ALA A 1 159 ? 20.731 0.091 -21.673 1.00 98.06 159 ALA A C 1
ATOM 1202 O O . ALA A 1 159 ? 21.209 1.173 -21.333 1.00 98.06 159 ALA A O 1
ATOM 1203 N N . PHE A 1 160 ? 20.755 -0.309 -22.935 1.00 97.31 160 PHE A N 1
ATOM 1204 C CA . PHE A 1 160 ? 21.371 0.461 -24.012 1.00 97.31 160 PHE A CA 1
ATOM 1205 C C . PHE A 1 160 ? 20.275 0.998 -24.918 1.00 97.31 160 PHE A C 1
ATOM 1207 O O . PHE A 1 160 ? 19.527 0.213 -25.484 1.00 97.31 160 PHE A O 1
ATOM 1214 N N . ARG A 1 161 ? 20.153 2.324 -25.019 1.00 95.94 161 ARG A N 1
ATOM 1215 C CA . ARG A 1 161 ? 19.133 2.988 -25.838 1.00 95.94 161 ARG A CA 1
ATOM 1216 C C . ARG A 1 161 ? 19.306 2.580 -27.299 1.00 95.94 161 ARG A C 1
ATOM 1218 O O . ARG A 1 161 ? 20.412 2.682 -27.837 1.00 95.94 161 ARG A O 1
ATOM 1225 N N . THR A 1 162 ? 18.209 2.155 -27.905 1.00 93.38 162 THR A N 1
ATOM 1226 C CA . THR A 1 162 ? 18.098 1.807 -29.323 1.00 93.38 162 THR A CA 1
ATOM 1227 C C . THR A 1 162 ? 17.070 2.715 -29.998 1.00 93.38 162 THR A C 1
ATOM 1229 O O . THR A 1 162 ? 16.536 3.643 -29.380 1.00 93.38 162 THR A O 1
ATOM 1232 N N . GLU A 1 163 ? 16.856 2.501 -31.289 1.00 92.12 163 GLU A N 1
ATOM 1233 C CA . GLU A 1 163 ? 15.938 3.277 -32.113 1.00 92.12 163 GLU A CA 1
ATOM 1234 C C . GLU A 1 163 ? 14.474 3.147 -31.649 1.00 92.12 163 GLU A C 1
ATOM 1236 O O . GLU A 1 163 ? 14.072 2.143 -31.054 1.00 92.12 163 GLU A O 1
ATOM 1241 N N . THR A 1 164 ? 13.653 4.160 -31.926 1.00 94.19 164 THR A N 1
ATOM 1242 C CA . THR A 1 164 ? 12.230 4.169 -31.549 1.00 94.19 164 THR A CA 1
ATOM 1243 C C . THR A 1 164 ? 11.420 3.248 -32.455 1.00 94.19 164 THR A C 1
ATOM 1245 O O . THR A 1 164 ? 11.329 3.490 -33.653 1.00 94.19 164 THR A O 1
ATOM 1248 N N . HIS A 1 165 ? 10.787 2.225 -31.881 1.00 92.19 165 HIS A N 1
ATOM 1249 C CA . HIS A 1 165 ? 9.990 1.245 -32.628 1.00 92.19 165 HIS A CA 1
ATOM 1250 C C . HIS A 1 165 ? 8.505 1.622 -32.673 1.00 92.19 165 HIS A C 1
ATOM 1252 O O . HIS A 1 165 ? 8.018 2.380 -31.835 1.00 92.19 165 HIS A O 1
ATOM 1258 N N . SER A 1 166 ? 7.765 1.052 -33.624 1.00 93.69 166 SER A N 1
ATOM 1259 C CA . SER A 1 166 ? 6.302 1.178 -33.668 1.00 93.69 166 SER A CA 1
ATOM 1260 C C . SER A 1 166 ? 5.620 0.441 -32.505 1.00 93.69 166 SER A C 1
ATOM 1262 O O . SER A 1 166 ? 6.177 -0.505 -31.927 1.00 93.69 166 SER A O 1
ATOM 1264 N N . LYS A 1 167 ? 4.390 0.852 -32.176 1.00 93.88 167 LYS A N 1
ATOM 1265 C CA . LYS A 1 167 ? 3.523 0.158 -31.212 1.00 93.88 167 LYS A CA 1
ATOM 1266 C C . LYS A 1 167 ? 3.322 -1.316 -31.580 1.00 93.88 167 LYS A C 1
ATOM 1268 O O . LYS A 1 167 ? 3.565 -2.177 -30.737 1.00 93.88 167 LYS A O 1
ATOM 1273 N N . ASP A 1 168 ? 2.951 -1.596 -32.827 1.00 92.25 168 ASP A N 1
ATOM 1274 C CA . ASP A 1 168 ? 2.624 -2.953 -33.287 1.00 92.25 168 ASP A CA 1
ATOM 1275 C C . ASP A 1 168 ? 3.813 -3.902 -33.137 1.00 92.25 168 ASP A C 1
ATOM 1277 O O . ASP A 1 168 ? 3.685 -4.998 -32.585 1.00 92.25 168 ASP A O 1
ATOM 1281 N N . TYR A 1 169 ? 5.006 -3.440 -33.523 1.00 92.12 169 TYR A N 1
ATOM 1282 C CA . TYR A 1 169 ? 6.226 -4.212 -33.322 1.00 92.12 169 TYR A CA 1
ATOM 1283 C C . TYR A 1 169 ? 6.504 -4.450 -31.834 1.00 92.12 169 TYR A C 1
ATOM 1285 O O . TYR A 1 169 ? 6.819 -5.568 -31.430 1.00 92.12 169 TYR A O 1
ATOM 1293 N N . SER A 1 170 ? 6.380 -3.408 -31.007 1.00 94.12 170 SER A N 1
ATOM 1294 C CA . SER A 1 170 ? 6.729 -3.454 -29.581 1.00 94.12 170 SER A CA 1
ATOM 1295 C C . SER A 1 170 ? 5.845 -4.400 -28.764 1.00 94.12 170 SER A C 1
ATOM 1297 O O . SER A 1 170 ? 6.323 -5.006 -27.800 1.00 94.12 170 SER A O 1
ATOM 1299 N N . LEU A 1 171 ? 4.563 -4.504 -29.124 1.00 94.56 171 LEU A N 1
ATOM 1300 C CA . LEU A 1 171 ? 3.553 -5.205 -28.328 1.00 94.56 171 LEU A CA 1
ATOM 1301 C C . LEU A 1 171 ? 3.140 -6.566 -28.898 1.00 94.56 171 LEU A C 1
ATOM 1303 O O . LEU A 1 171 ? 2.581 -7.363 -28.141 1.00 94.56 171 LEU A O 1
ATOM 1307 N N . GLY A 1 172 ? 3.395 -6.832 -30.186 1.00 89.50 172 GLY A N 1
ATOM 1308 C CA . GLY A 1 172 ? 2.877 -8.022 -30.869 1.00 89.50 172 GLY A CA 1
ATOM 1309 C C . GLY A 1 172 ? 3.882 -8.831 -31.689 1.00 89.50 172 GLY A C 1
ATOM 1310 O O . GLY A 1 172 ? 3.608 -9.996 -31.975 1.00 89.50 172 GLY A O 1
ATOM 1311 N N . PHE A 1 173 ? 5.043 -8.284 -32.069 1.00 92.19 173 PHE A N 1
ATOM 1312 C CA . PHE A 1 173 ? 5.946 -9.020 -32.957 1.00 92.19 173 PHE A CA 1
ATOM 1313 C C . PHE A 1 173 ? 6.602 -10.225 -32.263 1.00 92.19 173 PHE A C 1
ATOM 1315 O O . PHE A 1 173 ? 7.216 -10.131 -31.201 1.00 92.19 173 PHE A O 1
ATOM 1322 N N . THR A 1 174 ? 6.510 -11.385 -32.905 1.00 93.69 174 THR A N 1
ATOM 1323 C CA . THR A 1 174 ? 7.264 -12.597 -32.576 1.00 93.69 174 THR A CA 1
ATOM 1324 C C . THR A 1 174 ? 7.612 -13.283 -33.886 1.00 93.69 174 THR A C 1
ATOM 1326 O O . THR A 1 174 ? 6.746 -13.488 -34.731 1.00 93.69 174 THR A O 1
ATOM 1329 N N . GLY A 1 175 ? 8.882 -13.627 -34.081 1.00 93.00 175 GLY A N 1
ATOM 1330 C CA . GLY A 1 175 ? 9.329 -14.154 -35.364 1.00 93.00 175 GLY A CA 1
ATOM 1331 C C . GLY A 1 175 ? 10.841 -14.234 -35.500 1.00 93.00 175 GLY A C 1
ATOM 1332 O O . GLY A 1 175 ? 11.590 -14.116 -34.527 1.00 93.00 175 GLY A O 1
ATOM 1333 N N . VAL A 1 176 ? 11.298 -14.465 -36.728 1.00 91.75 176 VAL A N 1
ATOM 1334 C CA . VAL A 1 176 ? 12.719 -14.487 -37.078 1.00 91.75 176 VAL A CA 1
ATOM 1335 C C . VAL A 1 176 ? 12.998 -13.337 -38.031 1.00 91.75 176 VAL A C 1
ATOM 1337 O O . VAL A 1 176 ? 12.433 -13.283 -39.118 1.00 91.75 176 VAL A O 1
ATOM 1340 N N . ILE A 1 177 ? 13.893 -12.442 -37.627 1.00 87.88 177 ILE A N 1
ATOM 1341 C CA . ILE A 1 177 ? 14.445 -11.410 -38.499 1.00 87.88 177 ILE A CA 1
ATOM 1342 C C . ILE A 1 177 ? 15.480 -12.093 -39.412 1.00 87.88 177 ILE A C 1
ATOM 1344 O O . ILE A 1 177 ? 16.408 -12.732 -38.885 1.00 87.88 177 ILE A O 1
ATOM 1348 N N . PRO A 1 178 ? 15.327 -12.010 -40.750 1.00 87.31 178 PRO A N 1
ATOM 1349 C CA . PRO A 1 178 ? 16.174 -12.716 -41.705 1.00 87.31 178 PRO A CA 1
ATOM 1350 C C . PRO A 1 178 ? 17.670 -12.436 -41.541 1.00 87.31 178 PRO A C 1
ATOM 1352 O O . PRO A 1 178 ? 18.104 -11.394 -41.048 1.00 87.31 178 PRO A O 1
ATOM 1355 N N . LYS A 1 179 ? 18.497 -13.393 -41.978 1.00 84.69 179 LYS A N 1
ATOM 1356 C CA . LYS A 1 179 ? 19.952 -13.207 -42.035 1.00 84.69 179 LYS A CA 1
ATOM 1357 C C . LYS A 1 179 ? 20.269 -12.116 -43.063 1.00 84.69 179 LYS A C 1
ATOM 1359 O O . LYS A 1 179 ? 19.783 -12.184 -44.179 1.00 84.69 179 LYS A O 1
ATOM 1364 N N . GLY A 1 180 ? 21.140 -11.177 -42.699 1.00 81.44 180 GLY A N 1
ATOM 1365 C CA . GLY A 1 180 ? 21.524 -10.049 -43.560 1.00 81.44 180 GLY A CA 1
ATOM 1366 C C . GLY A 1 180 ? 20.883 -8.733 -43.123 1.00 81.44 180 GLY A C 1
ATOM 1367 O O . GLY A 1 180 ? 21.532 -7.696 -43.212 1.00 81.44 180 GLY A O 1
ATOM 1368 N N . SER A 1 181 ? 19.698 -8.804 -42.516 1.00 80.88 181 SER A N 1
ATOM 1369 C CA . SER A 1 181 ? 18.949 -7.642 -42.041 1.00 80.88 181 SER A CA 1
ATOM 1370 C C . SER A 1 181 ? 19.463 -7.106 -40.696 1.00 80.88 181 SER A C 1
ATOM 1372 O O . SER A 1 181 ? 20.109 -7.811 -39.904 1.00 80.88 181 SER A O 1
ATOM 1374 N N . TYR A 1 182 ? 19.175 -5.832 -40.415 1.00 79.19 182 TYR A N 1
ATOM 1375 C CA . TYR A 1 182 ? 19.481 -5.222 -39.120 1.00 79.19 182 TYR A CA 1
ATOM 1376 C C . TYR A 1 182 ? 18.690 -5.924 -38.010 1.00 79.19 182 TYR A C 1
ATOM 1378 O O . TYR A 1 182 ? 17.489 -6.132 -38.130 1.00 79.19 182 TYR A O 1
ATOM 1386 N N . GLY A 1 183 ? 19.374 -6.332 -36.938 1.00 82.81 183 GLY A N 1
ATOM 1387 C CA . GLY A 1 183 ? 18.743 -7.107 -35.867 1.00 82.81 183 GLY A CA 1
ATOM 1388 C C . GLY A 1 183 ? 18.463 -8.576 -36.211 1.00 82.81 183 GLY A C 1
ATOM 1389 O O . GLY A 1 183 ? 17.650 -9.186 -35.537 1.00 82.81 183 GLY A O 1
ATOM 1390 N N . ALA A 1 184 ? 19.119 -9.174 -37.216 1.00 89.19 184 ALA A N 1
ATOM 1391 C CA . ALA A 1 184 ? 18.950 -10.595 -37.551 1.00 89.19 184 ALA A CA 1
ATOM 1392 C C . ALA A 1 184 ? 19.005 -11.517 -36.315 1.00 89.19 184 ALA A C 1
ATOM 1394 O O . ALA A 1 184 ? 20.002 -11.543 -35.580 1.00 89.19 184 ALA A O 1
ATOM 1395 N N . GLY A 1 185 ? 17.967 -12.328 -36.118 1.00 92.50 185 GLY A N 1
ATOM 1396 C CA . GLY A 1 185 ? 17.788 -13.094 -34.887 1.00 92.50 185 GLY A CA 1
ATOM 1397 C C . GLY A 1 185 ? 16.350 -13.547 -34.671 1.00 92.50 185 GLY A C 1
ATOM 1398 O O . GLY A 1 185 ? 15.450 -13.183 -35.421 1.00 92.50 185 GLY A O 1
ATOM 1399 N N . ARG A 1 186 ? 16.130 -14.372 -33.645 1.00 95.25 186 ARG A N 1
ATOM 1400 C CA . ARG A 1 186 ? 14.775 -14.746 -33.211 1.00 95.25 186 ARG A CA 1
ATOM 1401 C C . ARG A 1 186 ? 14.305 -13.776 -32.131 1.00 95.25 186 ARG A C 1
ATOM 1403 O O . ARG A 1 186 ? 15.026 -13.578 -31.153 1.00 95.25 186 ARG A O 1
ATOM 1410 N N . VAL A 1 187 ? 13.100 -13.246 -32.293 1.00 96.00 187 VAL A N 1
ATOM 1411 C CA . VAL A 1 187 ? 12.418 -12.365 -31.341 1.00 96.00 187 VAL A CA 1
ATOM 1412 C C . VAL A 1 187 ? 11.208 -13.100 -30.771 1.00 96.00 187 VAL A C 1
ATOM 1414 O O . VAL A 1 187 ? 10.464 -13.752 -31.505 1.00 96.00 187 VAL A O 1
ATOM 1417 N N . THR A 1 188 ? 11.018 -13.037 -29.458 1.00 97.12 188 THR A N 1
ATOM 1418 C CA . THR A 1 188 ? 9.886 -13.658 -28.756 1.00 97.12 188 THR A CA 1
ATOM 1419 C C . THR A 1 188 ? 9.293 -12.670 -27.765 1.00 97.12 188 THR A C 1
ATOM 1421 O O . THR A 1 188 ? 10.022 -12.148 -26.921 1.00 97.12 188 THR A O 1
ATOM 1424 N N . GLN A 1 189 ? 7.986 -12.418 -27.842 1.00 97.25 189 GLN A N 1
ATOM 1425 C CA . GLN A 1 189 ? 7.292 -11.573 -26.871 1.00 97.25 189 GLN A CA 1
ATOM 1426 C C . GLN A 1 189 ? 7.304 -12.234 -25.485 1.00 97.25 189 GLN A C 1
ATOM 1428 O O . GLN A 1 189 ? 6.902 -13.384 -25.334 1.00 97.25 189 GLN A O 1
ATOM 1433 N N . MET A 1 190 ? 7.764 -11.499 -24.473 1.00 97.19 190 MET A N 1
ATOM 1434 C CA . MET A 1 190 ? 7.816 -11.953 -23.077 1.00 97.19 190 MET A CA 1
ATOM 1435 C C . MET A 1 190 ? 6.788 -11.233 -22.203 1.00 97.19 190 MET A C 1
ATOM 1437 O O . MET A 1 190 ? 6.164 -11.854 -21.348 1.00 97.19 190 MET A O 1
ATOM 1441 N N . ILE A 1 191 ? 6.641 -9.917 -22.382 1.00 97.38 191 ILE A N 1
ATOM 1442 C CA . ILE A 1 191 ? 5.717 -9.070 -21.616 1.00 97.38 191 ILE A CA 1
ATOM 1443 C C . ILE A 1 191 ? 5.017 -8.129 -22.592 1.00 97.38 191 ILE A C 1
ATOM 1445 O O . ILE A 1 191 ? 5.686 -7.507 -23.413 1.00 97.38 191 ILE A O 1
ATOM 1449 N N . SER A 1 192 ? 3.694 -8.029 -22.501 1.00 97.44 192 SER A N 1
ATOM 1450 C CA . SER A 1 192 ? 2.872 -7.035 -23.197 1.00 97.44 192 SER A CA 1
ATOM 1451 C C . SER A 1 192 ? 1.740 -6.643 -22.252 1.00 97.44 192 SER A C 1
ATOM 1453 O O . SER A 1 192 ? 0.838 -7.440 -21.998 1.00 97.44 192 SER A O 1
ATOM 1455 N N . GLU A 1 193 ? 1.857 -5.483 -21.611 1.00 97.06 193 GLU A N 1
ATOM 1456 C CA . GLU A 1 193 ? 0.903 -5.036 -20.589 1.00 97.06 193 GLU A CA 1
ATOM 1457 C C . GLU A 1 193 ? 0.917 -3.509 -20.421 1.00 97.06 193 GLU A C 1
ATOM 1459 O O . GLU A 1 193 ? 1.946 -2.880 -20.684 1.00 97.06 193 GLU A O 1
ATOM 1464 N N . PRO A 1 194 ? -0.174 -2.901 -19.923 1.00 97.50 194 PRO A N 1
ATOM 1465 C CA . PRO A 1 194 ? -0.174 -1.490 -19.565 1.00 97.50 194 PRO A CA 1
ATOM 1466 C C . PRO A 1 194 ? 0.652 -1.225 -18.296 1.00 97.50 194 PRO A C 1
ATOM 1468 O O . PRO A 1 194 ? 0.652 -2.013 -17.342 1.00 97.50 194 PRO A O 1
ATOM 1471 N N . VAL A 1 195 ? 1.303 -0.064 -18.254 1.00 97.94 195 VAL A N 1
ATOM 1472 C CA . VAL A 1 195 ? 2.101 0.442 -17.128 1.00 97.94 195 VAL A CA 1
ATOM 1473 C C . VAL A 1 195 ? 1.743 1.890 -16.798 1.00 97.94 195 VAL A C 1
ATOM 1475 O O . VAL A 1 195 ? 1.286 2.647 -17.653 1.00 97.94 195 VAL A O 1
ATOM 1478 N N . GLU A 1 196 ? 1.978 2.302 -15.550 1.00 96.38 196 GLU A N 1
ATOM 1479 C CA . GLU A 1 196 ? 1.845 3.709 -15.146 1.00 96.38 196 GLU A CA 1
ATOM 1480 C C . GLU A 1 196 ? 3.202 4.402 -15.171 1.00 96.38 196 GLU A C 1
ATOM 1482 O O . GLU A 1 196 ? 4.060 4.108 -14.339 1.00 96.38 196 GLU A O 1
ATOM 1487 N N . VAL A 1 197 ? 3.392 5.366 -16.066 1.00 97.12 197 VAL A N 1
ATOM 1488 C CA . VAL A 1 197 ? 4.569 6.239 -16.075 1.00 97.12 197 VAL A CA 1
ATOM 1489 C C . VAL A 1 197 ? 4.325 7.414 -15.132 1.00 97.12 197 VAL A C 1
ATOM 1491 O O . VAL A 1 197 ? 3.391 8.192 -15.314 1.00 97.12 197 VAL A O 1
ATOM 1494 N N . LEU A 1 198 ? 5.156 7.509 -14.094 1.00 94.06 198 LEU A N 1
ATOM 1495 C CA . LEU A 1 198 ? 5.059 8.498 -13.015 1.00 94.06 198 LEU A CA 1
ATOM 1496 C C . LEU A 1 198 ? 5.855 9.772 -13.304 1.00 94.06 198 LEU A C 1
ATOM 1498 O O . LEU A 1 198 ? 5.546 10.828 -12.770 1.00 94.06 198 LEU A O 1
ATOM 1502 N N . GLU A 1 199 ? 6.943 9.631 -14.052 1.00 94.94 199 GLU A N 1
ATOM 1503 C CA . GLU A 1 199 ? 7.885 10.695 -14.379 1.00 94.94 199 GLU A CA 1
ATOM 1504 C C . GLU A 1 199 ? 8.656 10.255 -15.622 1.00 94.94 199 GLU A C 1
ATOM 1506 O O . GLU A 1 199 ? 9.078 9.096 -15.692 1.00 94.94 199 GLU A O 1
ATOM 1511 N N . ALA A 1 200 ? 8.840 11.139 -16.595 1.00 97.50 200 ALA A N 1
ATOM 1512 C CA . ALA A 1 200 ? 9.565 10.822 -17.819 1.00 97.50 200 ALA A CA 1
ATOM 1513 C C . ALA A 1 200 ? 10.185 12.076 -18.431 1.00 97.50 200 ALA A C 1
ATOM 1515 O O . ALA A 1 200 ? 9.574 13.138 -18.423 1.00 97.50 200 ALA A O 1
ATOM 1516 N N . ASN A 1 201 ? 11.401 11.936 -18.944 1.00 96.25 201 ASN A N 1
ATOM 1517 C CA . ASN A 1 201 ? 12.085 12.865 -19.838 1.00 96.25 201 ASN A CA 1
ATOM 1518 C C . ASN A 1 201 ? 13.293 12.135 -20.460 1.00 96.25 201 ASN A C 1
ATOM 1520 O O . ASN A 1 201 ? 13.537 10.953 -20.197 1.00 96.25 201 ASN A O 1
ATOM 1524 N N . ASP A 1 202 ? 14.098 12.847 -21.246 1.00 95.56 202 ASP A N 1
ATOM 1525 C CA . ASP A 1 202 ? 15.279 12.284 -21.916 1.00 95.56 202 ASP A CA 1
ATOM 1526 C C . ASP A 1 202 ? 16.432 11.866 -20.981 1.00 95.56 202 ASP A C 1
ATOM 1528 O O . ASP A 1 202 ? 17.422 11.281 -21.434 1.00 95.56 202 ASP A O 1
ATOM 1532 N N . GLN A 1 203 ? 16.335 12.143 -19.679 1.00 96.69 203 GLN A N 1
ATOM 1533 C CA . GLN A 1 203 ? 17.331 11.777 -18.668 1.00 96.69 203 GLN A CA 1
ATOM 1534 C C . GLN A 1 203 ? 16.872 10.630 -17.770 1.00 96.69 203 GLN A C 1
ATOM 1536 O O . GLN A 1 203 ? 17.706 9.835 -17.322 1.00 96.69 203 GLN A O 1
ATOM 1541 N N . HIS A 1 204 ? 15.575 10.509 -17.496 1.00 97.19 204 HIS A N 1
ATOM 1542 C CA . HIS A 1 204 ? 15.054 9.426 -16.673 1.00 97.19 204 HIS A CA 1
ATOM 1543 C C . HIS A 1 204 ? 13.587 9.109 -16.922 1.00 97.19 204 HIS A C 1
ATOM 1545 O O . HIS A 1 204 ? 12.803 9.948 -17.345 1.00 97.19 204 HIS A O 1
ATOM 1551 N N . ILE A 1 205 ? 13.210 7.878 -16.581 1.00 98.19 205 ILE A N 1
ATOM 1552 C CA . ILE A 1 205 ? 11.824 7.413 -16.566 1.00 98.19 205 ILE A CA 1
ATOM 1553 C C . ILE A 1 205 ? 11.574 6.640 -15.273 1.00 98.19 205 ILE A C 1
ATOM 1555 O O . ILE A 1 205 ? 12.359 5.763 -14.902 1.00 98.19 205 ILE A O 1
ATOM 1559 N N . ARG A 1 206 ? 10.471 6.936 -14.588 1.00 97.44 206 ARG A N 1
ATOM 1560 C CA . ARG A 1 206 ? 9.947 6.140 -13.476 1.00 97.44 206 ARG A CA 1
ATOM 1561 C C . ARG A 1 206 ? 8.587 5.585 -13.865 1.00 97.44 206 ARG A C 1
ATOM 1563 O O . ARG A 1 206 ? 7.697 6.353 -14.218 1.00 97.44 206 ARG A O 1
ATOM 1570 N N . PHE A 1 207 ? 8.409 4.275 -13.763 1.00 97.50 207 PHE A N 1
ATOM 1571 C CA . PHE A 1 207 ? 7.139 3.635 -14.093 1.00 97.50 207 PHE A CA 1
ATOM 1572 C C . PHE A 1 207 ? 6.822 2.465 -13.163 1.00 97.50 207 PHE A C 1
ATOM 1574 O O . PHE A 1 207 ? 7.724 1.832 -12.610 1.00 97.50 207 PHE A O 1
ATOM 1581 N N . ASN A 1 208 ? 5.534 2.181 -13.002 1.00 97.00 208 ASN A N 1
ATOM 1582 C CA . ASN A 1 208 ? 5.024 1.051 -12.244 1.00 97.00 208 ASN A CA 1
ATOM 1583 C C . ASN A 1 208 ? 4.440 -0.001 -13.181 1.00 97.00 208 ASN A C 1
ATOM 1585 O O . ASN A 1 208 ? 3.700 0.316 -14.112 1.00 97.00 208 ASN A O 1
ATOM 1589 N N . ARG A 1 209 ? 4.720 -1.258 -12.863 1.00 96.94 209 ARG A N 1
ATOM 1590 C CA . ARG A 1 209 ? 4.241 -2.447 -13.552 1.00 96.94 209 ARG A CA 1
ATOM 1591 C C . ARG A 1 209 ? 3.358 -3.262 -12.605 1.00 96.94 209 ARG A C 1
ATOM 1593 O O . ARG A 1 209 ? 3.737 -3.475 -11.452 1.00 96.94 209 ARG A O 1
ATOM 1600 N N . TYR A 1 210 ? 2.204 -3.738 -13.079 1.00 95.94 210 TYR A N 1
ATOM 1601 C CA . TYR A 1 210 ? 1.219 -4.447 -12.243 1.00 95.94 210 TYR A CA 1
ATOM 1602 C C . TYR A 1 210 ? 0.811 -5.837 -12.752 1.00 95.94 210 TYR A C 1
ATOM 1604 O O . TYR A 1 210 ? 0.002 -6.484 -12.087 1.00 95.94 210 TYR A O 1
ATOM 1612 N N . GLY A 1 211 ? 1.353 -6.318 -13.877 1.00 91.00 211 GLY A N 1
ATOM 1613 C CA . GLY A 1 211 ? 1.086 -7.669 -14.389 1.00 91.00 211 GLY A CA 1
ATOM 1614 C C . GLY A 1 211 ? 1.878 -8.785 -13.696 1.00 91.00 211 GLY A C 1
ATOM 1615 O O . GLY A 1 211 ? 1.623 -9.963 -13.931 1.00 91.00 211 GLY A O 1
ATOM 1616 N N . GLY A 1 212 ? 2.841 -8.441 -12.833 1.00 86.75 212 GLY A N 1
ATOM 1617 C CA . GLY A 1 212 ? 3.594 -9.401 -12.022 1.00 86.75 212 GLY A CA 1
ATOM 1618 C C . GLY A 1 212 ? 2.821 -9.940 -10.808 1.00 86.75 212 GLY A C 1
ATOM 1619 O O . GLY A 1 212 ? 1.701 -9.529 -10.509 1.00 86.75 212 GLY A O 1
ATOM 1620 N N . ARG A 1 213 ? 3.456 -10.848 -10.049 1.00 85.19 213 ARG A N 1
ATOM 1621 C CA . ARG A 1 213 ? 2.919 -11.346 -8.762 1.00 85.19 213 ARG A CA 1
ATOM 1622 C C . ARG A 1 213 ? 2.829 -10.250 -7.702 1.00 85.19 213 ARG A C 1
ATOM 1624 O O . ARG A 1 213 ? 1.981 -10.310 -6.812 1.00 85.19 213 ARG A O 1
ATOM 1631 N N . VAL A 1 214 ? 3.721 -9.272 -7.794 1.00 91.81 214 VAL A N 1
ATOM 1632 C CA . VAL A 1 214 ? 3.759 -8.073 -6.964 1.00 91.81 214 VAL A CA 1
ATOM 1633 C C . VAL A 1 214 ? 3.791 -6.843 -7.868 1.00 91.81 214 VAL A C 1
ATOM 1635 O O . VAL A 1 214 ? 4.310 -6.926 -8.982 1.00 91.81 214 VAL A O 1
ATOM 1638 N N . PRO A 1 215 ? 3.262 -5.697 -7.413 1.00 95.00 215 PRO A N 1
ATOM 1639 C CA . PRO A 1 215 ? 3.543 -4.419 -8.047 1.00 95.00 215 PRO A CA 1
ATOM 1640 C C . PRO A 1 215 ? 5.047 -4.149 -8.072 1.00 95.00 215 PRO A C 1
ATOM 1642 O O . PRO A 1 215 ? 5.707 -4.233 -7.034 1.00 95.00 215 PRO A O 1
ATOM 1645 N N . GLU A 1 216 ? 5.573 -3.799 -9.240 1.00 96.44 216 GLU A N 1
ATOM 1646 C CA . GLU A 1 216 ? 6.984 -3.476 -9.421 1.00 96.44 216 GLU A CA 1
ATOM 1647 C C . GLU A 1 216 ? 7.150 -2.015 -9.829 1.00 96.44 216 GLU A C 1
ATOM 1649 O O . GLU A 1 216 ? 6.366 -1.473 -10.605 1.00 96.44 216 GLU A O 1
ATOM 1654 N N . GLN A 1 217 ? 8.188 -1.373 -9.311 1.00 96.56 217 GLN A N 1
ATOM 1655 C CA . GLN A 1 217 ? 8.540 0.007 -9.613 1.00 96.56 217 GLN A CA 1
ATOM 1656 C C . GLN A 1 217 ? 9.910 0.025 -10.274 1.00 96.56 217 GLN A C 1
ATOM 1658 O O . GLN A 1 217 ? 10.888 -0.461 -9.701 1.00 96.56 217 GLN A O 1
ATOM 1663 N N . TYR A 1 218 ? 10.003 0.624 -11.452 1.00 98.19 218 TYR A N 1
ATOM 1664 C CA . TYR A 1 218 ? 11.244 0.740 -12.199 1.00 98.19 218 TYR A CA 1
ATOM 1665 C C . TYR A 1 218 ? 11.679 2.195 -12.312 1.00 98.19 218 TYR A C 1
ATOM 1667 O O . TYR A 1 218 ? 10.866 3.110 -12.443 1.00 98.19 218 TYR A O 1
ATOM 1675 N N . PHE A 1 219 ? 12.990 2.397 -12.267 1.00 98.19 219 PHE A N 1
ATOM 1676 C CA . PHE A 1 219 ? 13.637 3.668 -12.536 1.00 98.19 219 PHE A CA 1
ATOM 1677 C C . PHE A 1 219 ? 14.752 3.455 -13.550 1.00 98.19 219 PHE A C 1
ATOM 1679 O O . PHE A 1 219 ? 15.691 2.694 -13.309 1.00 98.19 219 PHE A O 1
ATOM 1686 N N . LEU A 1 220 ? 14.630 4.126 -14.683 1.00 98.12 220 LEU A N 1
ATOM 1687 C CA . LEU A 1 220 ? 15.570 4.094 -15.784 1.00 98.12 220 LEU A CA 1
ATOM 1688 C C . LEU A 1 220 ? 16.274 5.448 -15.822 1.00 98.12 220 LEU A C 1
ATOM 1690 O O . LEU A 1 220 ? 15.611 6.463 -15.986 1.00 98.12 220 LEU A O 1
ATOM 1694 N N . LYS A 1 221 ? 17.595 5.482 -15.633 1.00 98.31 221 LYS A N 1
ATOM 1695 C CA . LYS A 1 221 ? 18.385 6.725 -15.591 1.00 98.31 221 LYS A CA 1
ATOM 1696 C C . LYS A 1 221 ? 19.478 6.714 -16.648 1.00 98.31 221 LYS A C 1
ATOM 1698 O O . LYS A 1 221 ? 20.237 5.749 -16.731 1.00 98.31 221 LYS A O 1
ATOM 1703 N N . ARG A 1 222 ? 19.597 7.785 -17.421 1.00 97.62 222 ARG A N 1
ATOM 1704 C CA . ARG A 1 222 ? 20.653 7.966 -18.413 1.00 97.62 222 ARG A CA 1
ATOM 1705 C C . ARG A 1 222 ? 22.005 8.161 -17.720 1.00 97.62 222 ARG A C 1
ATOM 1707 O O . ARG A 1 222 ? 22.123 8.913 -16.759 1.00 97.62 222 ARG A O 1
ATOM 1714 N N . MET A 1 223 ? 23.024 7.448 -18.198 1.00 96.25 223 MET A N 1
ATOM 1715 C CA . MET A 1 223 ? 24.390 7.433 -17.642 1.00 96.25 223 MET A CA 1
ATOM 1716 C C . MET A 1 223 ? 25.452 7.808 -18.692 1.00 96.25 223 MET A C 1
ATOM 1718 O O . MET A 1 223 ? 26.642 7.566 -18.493 1.00 96.25 223 MET A O 1
ATOM 1722 N N . GLY A 1 224 ? 25.024 8.303 -19.852 1.00 91.38 224 GLY A N 1
ATOM 1723 C CA . GLY A 1 224 ? 25.866 8.639 -20.998 1.00 91.38 224 GLY A CA 1
ATOM 1724 C C . GLY A 1 224 ? 25.037 8.723 -22.278 1.00 91.38 224 GLY A C 1
ATOM 1725 O O . GLY A 1 224 ? 23.807 8.727 -22.230 1.00 91.38 224 GLY A O 1
ATOM 1726 N N . GLN A 1 225 ? 25.695 8.749 -23.439 1.00 87.44 225 GLN A N 1
ATOM 1727 C CA . GLN A 1 225 ? 24.997 8.922 -24.719 1.00 87.44 225 GLN A CA 1
ATOM 1728 C C . GLN A 1 225 ? 23.966 7.817 -24.988 1.00 87.44 225 GLN A C 1
ATOM 1730 O O . GLN A 1 225 ? 22.788 8.129 -25.155 1.00 87.44 225 GLN A O 1
ATOM 1735 N N . LYS A 1 226 ? 24.399 6.546 -24.965 1.00 90.25 226 LYS A N 1
ATOM 1736 C CA . LYS A 1 226 ? 23.548 5.364 -25.218 1.00 90.25 226 LYS A CA 1
ATOM 1737 C C . LYS A 1 226 ? 23.280 4.503 -23.983 1.00 90.25 226 LYS A C 1
ATOM 1739 O O . LYS A 1 226 ? 22.387 3.668 -24.006 1.00 90.25 226 LYS A O 1
ATOM 1744 N N . ARG A 1 227 ? 24.041 4.671 -22.900 1.00 97.31 227 ARG A N 1
ATOM 1745 C CA . ARG A 1 227 ? 23.968 3.799 -21.718 1.00 97.31 227 ARG A CA 1
ATOM 1746 C C . ARG A 1 227 ? 23.008 4.356 -20.672 1.00 97.31 227 ARG A C 1
ATOM 1748 O O . ARG A 1 227 ? 23.129 5.509 -20.266 1.00 97.31 227 ARG A O 1
ATOM 1755 N N . TRP A 1 228 ? 22.122 3.500 -20.188 1.00 98.25 228 TRP A N 1
ATOM 1756 C CA . TRP A 1 228 ? 21.161 3.753 -19.123 1.00 98.25 228 TRP A CA 1
ATOM 1757 C C . TRP A 1 228 ? 21.306 2.701 -18.020 1.00 98.25 228 TRP A C 1
ATOM 1759 O O . TRP A 1 228 ? 21.809 1.598 -18.241 1.00 98.25 228 TRP A O 1
ATOM 1769 N N . LEU A 1 229 ? 20.870 3.051 -16.816 1.00 98.44 229 LEU A N 1
ATOM 1770 C CA . LEU A 1 229 ? 20.765 2.161 -15.671 1.00 98.44 229 LEU A CA 1
ATOM 1771 C C . LEU A 1 229 ? 19.284 1.901 -15.390 1.00 98.44 229 LEU A C 1
ATOM 1773 O O . LEU A 1 229 ? 18.574 2.810 -14.965 1.00 98.44 229 LEU A O 1
ATOM 1777 N N . LEU A 1 230 ? 18.837 0.665 -15.607 1.00 98.50 230 LEU A N 1
ATOM 1778 C CA . LEU A 1 230 ? 17.506 0.180 -15.251 1.00 98.50 230 LEU A CA 1
ATOM 1779 C C . LEU A 1 230 ? 17.559 -0.410 -13.842 1.00 98.50 230 LEU A C 1
ATOM 1781 O O . LEU A 1 230 ? 18.246 -1.402 -13.610 1.00 98.50 230 LEU A O 1
ATOM 1785 N N . ARG A 1 231 ? 16.833 0.167 -12.889 1.00 98.06 231 ARG A N 1
ATOM 1786 C CA . ARG A 1 231 ? 16.711 -0.357 -11.523 1.00 98.06 231 ARG A CA 1
ATOM 1787 C C . ARG A 1 231 ? 15.274 -0.728 -11.230 1.00 98.06 231 ARG A C 1
ATOM 1789 O O . ARG A 1 231 ? 14.382 0.080 -11.454 1.00 98.06 231 ARG A O 1
ATOM 1796 N N . ASN A 1 232 ? 15.071 -1.901 -10.650 1.00 97.56 232 ASN A N 1
ATOM 1797 C CA . ASN A 1 232 ? 13.819 -2.233 -9.991 1.00 97.56 232 ASN A CA 1
ATOM 1798 C C . ASN A 1 232 ? 13.903 -1.702 -8.552 1.00 97.56 232 ASN A C 1
ATOM 1800 O O . ASN A 1 232 ? 14.609 -2.253 -7.706 1.00 97.56 232 ASN A O 1
ATOM 1804 N N . ILE A 1 233 ? 13.254 -0.568 -8.300 1.00 95.69 233 ILE A N 1
ATOM 1805 C CA . ILE A 1 233 ? 13.281 0.171 -7.029 1.00 95.69 233 ILE A CA 1
ATOM 1806 C C . ILE A 1 233 ? 12.162 -0.255 -6.066 1.00 95.69 233 ILE A C 1
ATOM 1808 O O . ILE A 1 233 ? 11.931 0.407 -5.051 1.00 95.69 233 ILE A O 1
ATOM 1812 N N . THR A 1 234 ? 11.477 -1.361 -6.366 1.00 95.75 234 THR A N 1
ATOM 1813 C CA . THR A 1 234 ? 10.488 -1.980 -5.477 1.00 95.75 234 THR A CA 1
ATOM 1814 C C . THR A 1 234 ? 11.117 -2.280 -4.111 1.00 95.75 234 THR A C 1
ATOM 1816 O O . THR A 1 234 ? 12.181 -2.903 -4.062 1.00 95.75 234 THR A O 1
ATOM 1819 N N . PRO A 1 235 ? 10.504 -1.852 -2.991 1.00 94.69 235 PRO A N 1
ATOM 1820 C CA . PRO A 1 235 ? 10.968 -2.187 -1.656 1.00 94.69 235 PRO A CA 1
ATOM 1821 C C . PRO A 1 235 ? 11.050 -3.678 -1.450 1.00 94.69 235 PRO A C 1
ATOM 1823 O O . PRO A 1 235 ? 10.142 -4.422 -1.811 1.00 94.69 235 PRO A O 1
ATOM 1826 N N . THR A 1 236 ? 12.109 -4.093 -0.776 1.00 93.56 236 THR A N 1
ATOM 1827 C CA . THR A 1 236 ? 12.276 -5.470 -0.341 1.00 93.56 236 THR A CA 1
ATOM 1828 C C . THR A 1 236 ? 12.706 -5.488 1.111 1.00 93.56 236 THR A C 1
ATOM 1830 O O . THR A 1 236 ? 13.425 -4.591 1.564 1.00 93.56 236 THR A O 1
ATOM 1833 N N . ARG A 1 237 ? 12.309 -6.528 1.843 1.00 90.00 237 ARG A N 1
ATOM 1834 C CA . ARG A 1 237 ? 12.816 -6.774 3.195 1.00 90.00 237 ARG A CA 1
ATOM 1835 C C . ARG A 1 237 ? 14.315 -7.050 3.211 1.00 90.00 237 ARG A C 1
ATOM 1837 O O . ARG A 1 237 ? 14.904 -6.960 4.268 1.00 90.00 237 ARG A O 1
ATOM 1844 N N . GLU A 1 238 ? 14.964 -7.344 2.088 1.00 86.81 238 GLU A N 1
ATOM 1845 C CA . GLU A 1 238 ? 16.433 -7.447 2.019 1.00 86.81 238 GLU A CA 1
ATOM 1846 C C . GLU A 1 238 ? 17.124 -6.076 2.063 1.00 86.81 238 GLU A C 1
ATOM 1848 O O . GLU A 1 238 ? 18.293 -5.957 2.429 1.00 86.81 238 GLU A O 1
ATOM 1853 N N . THR A 1 239 ? 16.406 -5.012 1.708 1.00 87.44 239 THR A N 1
ATOM 1854 C CA . THR A 1 239 ? 16.949 -3.657 1.719 1.00 87.44 239 THR A CA 1
ATOM 1855 C C . THR A 1 239 ? 16.907 -3.099 3.142 1.00 87.44 239 THR A C 1
ATOM 1857 O O . THR A 1 239 ? 15.830 -2.786 3.651 1.00 87.44 239 THR A O 1
ATOM 1860 N N . LYS A 1 240 ? 18.083 -2.899 3.761 1.00 85.81 240 LYS A N 1
ATOM 1861 C CA . LYS A 1 240 ? 18.251 -2.399 5.148 1.00 85.81 240 LYS A CA 1
ATOM 1862 C C . LYS A 1 240 ? 17.299 -1.263 5.527 1.00 85.81 240 LYS A C 1
ATOM 1864 O O . LYS A 1 240 ? 16.655 -1.315 6.566 1.00 85.81 240 LYS A O 1
ATOM 1869 N N . LYS A 1 241 ? 17.173 -0.253 4.662 1.00 87.25 241 LYS A N 1
ATOM 1870 C CA . LYS A 1 241 ? 16.282 0.891 4.891 1.00 87.25 241 LYS A CA 1
ATOM 1871 C C . LYS A 1 241 ? 14.843 0.459 5.213 1.00 87.25 241 LYS A C 1
ATOM 1873 O O . LYS A 1 241 ? 14.252 0.967 6.156 1.00 87.25 241 LYS A O 1
ATOM 1878 N N . TRP A 1 242 ? 14.284 -0.473 4.443 1.00 88.50 242 TRP A N 1
ATOM 1879 C CA . TRP A 1 242 ? 12.884 -0.879 4.573 1.00 88.50 242 TRP A CA 1
ATOM 1880 C C . TRP A 1 242 ? 12.637 -1.798 5.771 1.00 88.50 242 TRP A C 1
ATOM 1882 O O . TRP A 1 242 ? 11.545 -1.760 6.331 1.00 88.50 242 TRP A O 1
ATOM 1892 N N . GLN A 1 243 ? 13.645 -2.561 6.211 1.00 79.25 243 GLN A N 1
ATOM 1893 C CA . GLN A 1 243 ? 13.552 -3.386 7.424 1.00 79.25 243 GLN A CA 1
ATOM 1894 C C . GLN A 1 243 ? 13.254 -2.546 8.671 1.00 79.25 243 GLN A C 1
ATOM 1896 O O . GLN A 1 243 ? 12.460 -2.950 9.511 1.00 79.25 243 GLN A O 1
ATOM 1901 N N . HIS A 1 244 ? 13.880 -1.371 8.783 1.00 81.56 244 HIS A N 1
ATOM 1902 C CA . HIS A 1 244 ? 13.735 -0.502 9.954 1.00 81.56 244 HIS A CA 1
ATOM 1903 C C . HIS A 1 244 ? 12.498 0.402 9.906 1.00 81.56 244 HIS A C 1
ATOM 1905 O O . HIS A 1 244 ? 12.076 0.906 10.945 1.00 81.56 244 HIS A O 1
ATOM 1911 N N . LEU A 1 245 ? 11.946 0.645 8.714 1.00 86.94 245 LEU A N 1
ATOM 1912 C CA . LEU A 1 245 ? 10.787 1.522 8.526 1.00 86.94 245 LEU A CA 1
ATOM 1913 C C . LEU A 1 245 ? 9.452 0.781 8.605 1.00 86.94 245 LEU A C 1
ATOM 1915 O O . LEU A 1 245 ? 8.447 1.412 8.906 1.00 86.94 245 LEU A O 1
ATOM 1919 N N . VAL A 1 246 ? 9.426 -0.524 8.315 1.00 87.69 246 VAL A N 1
ATOM 1920 C CA . VAL A 1 246 ? 8.194 -1.322 8.296 1.00 87.69 246 VAL A CA 1
ATOM 1921 C C . VAL A 1 246 ? 8.343 -2.511 9.234 1.00 87.69 246 VAL A C 1
ATOM 1923 O O . VAL A 1 246 ? 8.882 -3.564 8.875 1.00 87.69 246 VAL A O 1
ATOM 1926 N N . SER A 1 247 ? 7.828 -2.337 10.443 1.00 85.25 247 SER A N 1
ATOM 1927 C CA . SER A 1 247 ? 7.883 -3.352 11.484 1.00 85.25 247 SER A CA 1
ATOM 1928 C C . SER A 1 247 ? 6.868 -4.480 11.254 1.00 85.25 247 SER A C 1
ATOM 1930 O O . SER A 1 247 ? 5.850 -4.303 10.581 1.00 85.25 247 SER A O 1
ATOM 1932 N N . GLU A 1 248 ? 7.147 -5.663 11.801 1.00 86.62 248 GLU A N 1
ATOM 1933 C CA . GLU A 1 248 ? 6.229 -6.816 11.786 1.00 86.62 248 GLU A CA 1
ATOM 1934 C C . GLU A 1 248 ? 5.374 -6.912 13.056 1.00 86.62 248 GLU A C 1
ATOM 1936 O O . GLU A 1 248 ? 4.507 -7.783 13.168 1.00 86.62 248 GLU A O 1
ATOM 1941 N N . ASP A 1 249 ? 5.591 -6.017 14.020 1.00 83.00 249 ASP A N 1
ATOM 1942 C CA . ASP A 1 249 ? 4.869 -6.032 15.280 1.00 83.00 249 ASP A CA 1
ATOM 1943 C C . ASP A 1 249 ? 3.424 -5.543 15.115 1.00 83.00 249 ASP A C 1
ATOM 1945 O O . ASP A 1 249 ? 3.090 -4.619 14.361 1.00 83.00 249 ASP A O 1
ATOM 1949 N N . ARG A 1 250 ? 2.543 -6.182 15.880 1.00 76.94 250 ARG A N 1
ATOM 1950 C CA . ARG A 1 250 ? 1.187 -5.711 16.116 1.00 76.94 250 ARG A CA 1
ATOM 1951 C C . ARG A 1 250 ? 0.958 -5.708 17.621 1.00 76.94 250 ARG A C 1
ATOM 1953 O O . ARG A 1 250 ? 1.056 -6.779 18.222 1.00 76.94 250 ARG A O 1
ATOM 1960 N N . PRO A 1 251 ? 0.598 -4.561 18.220 1.00 70.94 251 PRO A N 1
ATOM 1961 C CA . PRO A 1 251 ? 0.299 -4.503 19.641 1.00 70.94 251 PRO A CA 1
ATOM 1962 C C . PRO A 1 251 ? -0.774 -5.527 20.019 1.00 70.94 251 PRO A C 1
ATOM 1964 O O . PRO A 1 251 ? -1.808 -5.636 19.346 1.00 70.94 251 PRO A O 1
ATOM 1967 N N . GLY A 1 252 ? -0.532 -6.273 21.096 1.00 71.38 252 GLY A N 1
ATOM 1968 C CA . GLY A 1 252 ? -1.551 -7.108 21.723 1.00 71.38 252 GLY A CA 1
ATOM 1969 C C . GLY A 1 252 ? -2.680 -6.231 22.262 1.00 71.38 252 GLY A C 1
ATOM 1970 O O . GLY A 1 252 ? -2.442 -5.137 22.767 1.00 71.38 252 GLY A O 1
ATOM 1971 N N . MET A 1 253 ? -3.925 -6.683 22.127 1.00 80.62 253 MET A N 1
ATOM 1972 C CA . MET A 1 253 ? -5.096 -5.898 22.525 1.00 80.62 253 MET A CA 1
ATOM 1973 C C . MET A 1 253 ? -6.033 -6.790 23.329 1.00 80.62 253 MET A C 1
ATOM 1975 O O . MET A 1 253 ? -6.440 -7.846 22.840 1.00 80.62 253 MET A O 1
ATOM 1979 N N . LYS A 1 254 ? -6.388 -6.360 24.543 1.00 86.06 254 LYS A N 1
ATOM 1980 C CA . LYS A 1 254 ? -7.424 -7.028 25.338 1.00 86.06 254 LYS A CA 1
ATOM 1981 C C . LYS A 1 254 ? -8.788 -6.689 24.746 1.00 86.06 254 LYS A C 1
ATOM 1983 O O . LYS A 1 254 ? -9.016 -5.549 24.355 1.00 86.06 254 LYS A O 1
ATOM 1988 N N . GLU A 1 255 ? -9.689 -7.661 24.689 1.00 86.38 255 GLU A N 1
ATOM 1989 C CA . GLU A 1 255 ? -11.078 -7.439 24.288 1.00 86.38 255 GLU A CA 1
ATOM 1990 C C . GLU A 1 255 ? -11.997 -7.519 25.509 1.00 86.38 255 GLU A C 1
ATOM 1992 O O . GLU A 1 255 ? -11.809 -8.377 26.373 1.00 86.38 255 GLU A O 1
ATOM 1997 N N . ILE A 1 256 ? -12.972 -6.614 25.580 1.00 87.94 256 ILE A N 1
ATOM 1998 C CA . ILE A 1 256 ? -14.050 -6.604 26.570 1.00 87.94 256 ILE A CA 1
ATOM 1999 C C . ILE A 1 256 ? -15.401 -6.338 25.875 1.00 87.94 256 ILE A C 1
ATOM 2001 O O . ILE A 1 256 ? -15.428 -5.741 24.794 1.00 87.94 256 ILE A O 1
ATOM 2005 N N . PRO A 1 257 ? -16.532 -6.747 26.473 1.00 86.12 257 PRO A N 1
ATOM 2006 C CA . PRO A 1 257 ? -17.850 -6.264 26.066 1.00 86.12 257 PRO A CA 1
ATOM 2007 C C . PRO A 1 257 ? -17.978 -4.751 26.289 1.00 86.12 257 PRO A C 1
ATOM 2009 O O . PRO A 1 257 ? -17.443 -4.231 27.271 1.00 86.12 257 PRO A O 1
ATOM 2012 N N . LEU A 1 258 ? -18.724 -4.054 25.427 1.00 86.62 258 LEU A N 1
ATOM 2013 C CA . LEU A 1 258 ? -19.023 -2.623 25.595 1.00 86.62 258 LEU A CA 1
ATOM 2014 C C . LEU A 1 258 ? -19.693 -2.303 26.935 1.00 86.62 258 LEU A C 1
ATOM 2016 O O . LEU A 1 258 ? -19.414 -1.256 27.505 1.00 86.62 258 LEU A O 1
ATOM 2020 N N . SER A 1 259 ? -20.512 -3.211 27.470 1.00 83.19 259 SER A N 1
ATOM 2021 C CA . SER A 1 259 ? -21.174 -3.046 28.772 1.00 83.19 259 SER A CA 1
ATOM 2022 C C . SER A 1 259 ? -20.207 -2.956 29.958 1.00 83.19 259 SER A C 1
ATOM 2024 O O . SER A 1 259 ? -20.593 -2.480 31.018 1.00 83.19 259 SER A O 1
ATOM 2026 N N . LYS A 1 260 ? -18.948 -3.390 29.797 1.00 89.31 260 LYS A N 1
ATOM 2027 C CA . LYS A 1 260 ? -17.906 -3.320 30.837 1.00 89.31 260 LYS A CA 1
ATOM 2028 C C . LYS A 1 260 ? -17.014 -2.081 30.720 1.00 89.31 260 LYS A C 1
ATOM 2030 O O . LYS A 1 260 ? -15.976 -2.013 31.377 1.00 89.31 260 LYS A O 1
ATOM 2035 N N . LEU A 1 261 ? -17.350 -1.151 29.829 1.00 91.38 261 LEU A N 1
ATOM 2036 C CA . LEU A 1 261 ? -16.551 0.040 29.582 1.00 91.38 261 LEU A CA 1
ATOM 2037 C C . LEU A 1 261 ? -16.842 1.121 30.630 1.00 91.38 261 LEU A C 1
ATOM 2039 O O . LEU A 1 261 ? -17.969 1.592 30.742 1.00 91.38 261 LEU A O 1
ATOM 2043 N N . ASP A 1 262 ? -15.808 1.556 31.347 1.00 92.50 262 ASP A N 1
ATOM 2044 C CA . ASP A 1 262 ? -15.880 2.714 32.240 1.00 92.50 262 ASP A CA 1
ATOM 2045 C C . ASP A 1 262 ? -15.551 4.005 31.474 1.00 92.50 262 ASP A C 1
ATOM 2047 O O . ASP A 1 262 ? -14.422 4.227 31.035 1.00 92.50 262 ASP A O 1
ATOM 2051 N N . LEU A 1 263 ? -16.557 4.865 31.300 1.00 92.56 263 LEU A N 1
ATOM 2052 C CA . LEU A 1 263 ? -16.434 6.131 30.569 1.00 92.56 263 LEU A CA 1
ATOM 2053 C C . LEU A 1 263 ? -15.897 7.277 31.425 1.00 92.56 263 LEU A C 1
ATOM 2055 O O . LEU A 1 263 ? -15.501 8.307 30.872 1.00 92.56 263 LEU A O 1
ATOM 2059 N N . THR A 1 264 ? -15.903 7.113 32.748 1.00 92.56 264 THR A N 1
ATOM 2060 C CA . THR A 1 264 ? -15.576 8.179 33.701 1.00 92.56 264 THR A CA 1
ATOM 2061 C C . THR A 1 264 ? -14.079 8.424 33.809 1.00 92.56 264 THR A C 1
ATOM 2063 O O . THR A 1 264 ? -13.674 9.502 34.236 1.00 92.56 264 THR A O 1
ATOM 2066 N N . ARG A 1 265 ? -13.245 7.480 33.348 1.00 93.56 265 ARG A N 1
ATOM 2067 C CA . ARG A 1 265 ? -11.792 7.634 33.419 1.00 93.56 265 ARG A CA 1
ATOM 2068 C C . ARG A 1 265 ? -11.290 8.774 32.516 1.00 93.56 265 ARG A C 1
ATOM 2070 O O . ARG A 1 265 ? -11.417 8.668 31.288 1.00 93.56 265 ARG A O 1
ATOM 2077 N N . PRO A 1 266 ? -10.684 9.839 33.075 1.00 91.50 266 PRO A N 1
ATOM 2078 C CA . PRO A 1 266 ? -10.233 10.998 32.299 1.00 91.50 266 PRO A CA 1
ATOM 2079 C C . PRO A 1 266 ? -8.935 10.733 31.523 1.00 91.50 266 PRO A C 1
ATOM 2081 O O . PRO A 1 266 ? -8.656 11.397 30.531 1.00 91.50 266 PRO A O 1
ATOM 2084 N N . ASP A 1 267 ? -8.161 9.731 31.934 1.00 94.50 267 ASP A N 1
ATOM 2085 C CA . ASP A 1 267 ? -6.913 9.311 31.292 1.00 94.50 267 ASP A CA 1
ATOM 2086 C C . ASP A 1 267 ? -7.131 8.358 30.103 1.00 94.50 267 ASP A C 1
ATOM 2088 O O . ASP A 1 267 ? -6.165 7.890 29.500 1.00 94.50 267 ASP A O 1
ATOM 2092 N N . GLN A 1 268 ? -8.385 8.058 29.751 1.00 95.94 268 GLN A N 1
ATOM 2093 C CA . GLN A 1 268 ? -8.738 7.221 28.609 1.00 95.94 268 GLN A CA 1
ATOM 2094 C C . GLN A 1 268 ? -9.507 7.999 27.554 1.00 95.94 268 GLN A C 1
ATOM 2096 O O . GLN A 1 268 ? -10.366 8.819 27.864 1.00 95.94 268 GLN A O 1
ATOM 2101 N N . ILE A 1 269 ? -9.261 7.661 26.295 1.00 97.25 269 ILE A N 1
ATOM 2102 C CA . ILE A 1 269 ? -10.012 8.159 25.139 1.00 97.25 269 ILE A CA 1
ATOM 2103 C C . ILE A 1 269 ? -10.722 7.006 24.437 1.00 97.25 269 ILE A C 1
ATOM 2105 O O . ILE A 1 269 ? -10.309 5.849 24.569 1.00 97.25 269 ILE A O 1
ATOM 2109 N N . LEU A 1 270 ? -11.725 7.337 23.625 1.00 97.88 270 LEU A N 1
ATOM 2110 C CA . LEU A 1 270 ? -12.375 6.396 22.716 1.00 97.88 270 LEU A CA 1
ATOM 2111 C C . LEU A 1 270 ? -12.142 6.791 21.258 1.00 97.88 270 LEU A C 1
ATOM 2113 O O . LEU A 1 270 ? -12.250 7.959 20.889 1.00 97.88 270 LEU A O 1
ATOM 2117 N N . GLN A 1 271 ? -11.858 5.795 20.427 1.00 97.44 271 GLN A N 1
ATOM 2118 C CA . GLN A 1 271 ? -11.804 5.903 18.970 1.00 97.44 271 GLN A CA 1
ATOM 2119 C C . GLN A 1 271 ? -12.693 4.810 18.363 1.00 97.44 271 GLN A C 1
ATOM 2121 O O . GLN A 1 271 ? -12.752 3.717 18.930 1.00 97.44 271 GLN A O 1
ATOM 2126 N N . PRO A 1 272 ? -13.374 5.031 17.226 1.00 95.81 272 PRO A N 1
ATOM 2127 C CA . PRO A 1 272 ? -14.183 3.987 16.609 1.00 95.81 272 PRO A CA 1
ATOM 2128 C C . PRO A 1 272 ? -13.313 2.790 16.209 1.00 95.81 272 PRO A C 1
ATOM 2130 O O . PRO A 1 272 ? -12.198 2.940 15.708 1.00 95.81 272 PRO A O 1
ATOM 2133 N N . LYS A 1 273 ? -13.805 1.570 16.424 1.00 91.75 273 LYS A N 1
ATOM 2134 C CA . LYS A 1 273 ? -13.121 0.368 15.955 1.00 91.75 273 LYS A CA 1
ATOM 2135 C C . LYS A 1 273 ? -13.484 0.108 14.493 1.00 91.75 273 LYS A C 1
ATOM 2137 O O . LYS A 1 273 ? -14.496 -0.525 14.212 1.00 91.75 273 LYS A O 1
ATOM 2142 N N . ILE A 1 274 ? -12.634 0.554 13.573 1.00 89.56 274 ILE A N 1
ATOM 2143 C CA . ILE A 1 274 ? -12.770 0.235 12.146 1.00 89.56 274 ILE A CA 1
ATOM 2144 C C . ILE A 1 274 ? -12.358 -1.224 11.913 1.00 89.56 274 ILE A C 1
ATOM 2146 O O . ILE A 1 274 ? -11.274 -1.650 12.319 1.00 89.56 274 ILE A O 1
ATOM 2150 N N . ASP A 1 275 ? -13.213 -1.990 11.240 1.00 77.06 275 ASP A N 1
ATOM 2151 C CA . ASP A 1 275 ? -12.888 -3.330 10.747 1.00 77.06 275 ASP A CA 1
ATOM 2152 C C . ASP A 1 275 ? -12.213 -3.240 9.368 1.00 77.06 275 ASP A C 1
ATOM 2154 O O . ASP A 1 275 ? -12.810 -3.520 8.327 1.00 77.06 275 ASP A O 1
ATOM 2158 N N . GLY A 1 276 ? -10.951 -2.818 9.370 1.00 86.88 276 GLY A N 1
ATOM 2159 C CA . GLY A 1 276 ? -10.148 -2.650 8.165 1.00 86.88 276 GLY A CA 1
ATOM 2160 C C . GLY A 1 276 ? -8.917 -3.553 8.123 1.00 86.88 276 GLY A C 1
ATOM 2161 O O . GLY A 1 276 ? -8.885 -4.668 8.659 1.00 86.88 276 GLY A O 1
ATOM 2162 N N . ALA A 1 277 ? -7.885 -3.054 7.448 1.00 87.69 277 ALA A N 1
ATOM 2163 C CA . ALA A 1 277 ? -6.544 -3.603 7.500 1.00 87.69 277 ALA A CA 1
ATOM 2164 C C . ALA A 1 277 ? -5.569 -2.626 8.164 1.00 87.69 277 ALA A C 1
ATOM 2166 O O . ALA A 1 277 ? -5.315 -1.533 7.660 1.00 87.69 277 ALA A O 1
ATOM 2167 N N . HIS A 1 278 ? -4.945 -3.078 9.250 1.00 92.25 278 HIS A N 1
ATOM 2168 C CA . HIS A 1 278 ? -3.838 -2.378 9.889 1.00 92.25 278 HIS A CA 1
ATOM 2169 C C . HIS A 1 278 ? -2.644 -2.289 8.930 1.00 92.25 278 HIS A C 1
ATOM 2171 O O . HIS A 1 278 ? -2.114 -3.308 8.460 1.00 92.25 278 HIS A O 1
ATOM 2177 N N . VAL A 1 279 ? -2.179 -1.064 8.712 1.00 95.25 279 VAL A N 1
ATOM 2178 C CA . VAL A 1 279 ? -1.042 -0.716 7.859 1.00 95.25 279 VAL A CA 1
ATOM 2179 C C . VAL A 1 279 ? -0.087 0.252 8.560 1.00 95.25 279 VAL A C 1
ATOM 2181 O O . VAL A 1 279 ? -0.432 0.880 9.559 1.00 95.25 279 VAL A O 1
ATOM 2184 N N . GLN A 1 280 ? 1.111 0.381 8.003 1.00 97.06 280 GLN A N 1
ATOM 2185 C CA . GLN A 1 280 ? 2.081 1.426 8.295 1.00 97.06 280 GLN A CA 1
ATOM 2186 C C . GLN A 1 280 ? 2.186 2.361 7.086 1.00 97.06 280 GLN A C 1
ATOM 2188 O O . GLN A 1 280 ? 2.316 1.894 5.951 1.00 97.06 280 GLN A O 1
ATOM 2193 N N . VAL A 1 281 ? 2.117 3.667 7.332 1.00 97.75 281 VAL A N 1
ATOM 2194 C CA . VAL A 1 281 ? 2.298 4.725 6.335 1.00 97.75 281 VAL A CA 1
ATOM 2195 C C . VAL A 1 281 ? 3.688 5.318 6.519 1.00 97.75 281 VAL A C 1
ATOM 2197 O O . VAL A 1 281 ? 3.968 5.922 7.552 1.00 97.75 281 VAL A O 1
ATOM 2200 N N . VAL A 1 282 ? 4.554 5.132 5.527 1.00 97.62 282 VAL A N 1
ATOM 2201 C CA . VAL A 1 282 ? 5.929 5.641 5.519 1.00 97.62 282 VAL A CA 1
ATOM 2202 C C . VAL A 1 282 ? 5.971 6.953 4.748 1.00 97.62 282 VAL A C 1
ATOM 2204 O O . VAL A 1 282 ? 5.546 7.009 3.589 1.00 97.62 282 VAL A O 1
ATOM 2207 N N . LEU A 1 283 ? 6.499 7.985 5.400 1.00 97.50 283 LEU A N 1
ATOM 2208 C CA . LEU A 1 283 ? 6.671 9.328 4.867 1.00 97.50 283 LEU A CA 1
ATOM 2209 C C . LEU A 1 283 ? 8.158 9.595 4.618 1.00 97.50 283 LEU A C 1
ATOM 2211 O O . LEU A 1 283 ? 8.997 9.417 5.500 1.00 97.50 283 LEU A O 1
ATOM 2215 N N . GLU A 1 284 ? 8.474 10.005 3.395 1.00 95.56 284 GLU A N 1
ATOM 2216 C CA . GLU A 1 284 ? 9.822 10.381 2.971 1.00 95.56 284 GLU A CA 1
ATOM 2217 C C . GLU A 1 284 ? 9.757 11.717 2.241 1.00 95.56 284 GLU A C 1
ATOM 2219 O O . GLU A 1 284 ? 8.918 11.867 1.347 1.00 95.56 284 GLU A O 1
ATOM 2224 N N . ALA A 1 285 ? 10.661 12.640 2.568 1.00 95.94 285 ALA A N 1
ATOM 2225 C CA . ALA A 1 285 ? 10.727 13.973 1.978 1.00 95.94 285 ALA A CA 1
ATOM 2226 C C . ALA A 1 285 ? 10.603 13.930 0.452 1.00 95.94 285 ALA A C 1
ATOM 2228 O O . ALA A 1 285 ? 11.264 13.138 -0.233 1.00 95.94 285 ALA A O 1
ATOM 2229 N N . ASN A 1 286 ? 9.745 14.801 -0.080 1.00 92.94 286 ASN A N 1
ATOM 2230 C CA . ASN A 1 286 ? 9.513 14.991 -1.509 1.00 92.94 286 ASN A CA 1
ATOM 2231 C C . ASN A 1 286 ? 9.032 13.731 -2.257 1.00 92.94 286 ASN A C 1
ATOM 2233 O O . ASN A 1 286 ? 9.053 13.685 -3.490 1.00 92.94 286 ASN A O 1
ATOM 2237 N N . LYS A 1 287 ? 8.549 12.708 -1.540 1.00 92.50 287 LYS A N 1
ATOM 2238 C CA . LYS A 1 287 ? 7.990 11.476 -2.115 1.00 92.50 287 LYS A CA 1
ATOM 2239 C C . LYS A 1 287 ? 6.533 11.272 -1.698 1.00 92.50 287 LYS A C 1
ATOM 2241 O O . LYS A 1 287 ? 6.110 11.792 -0.659 1.00 92.50 287 LYS A O 1
ATOM 2246 N N . PRO A 1 288 ? 5.752 10.527 -2.499 1.00 93.25 288 PRO A N 1
ATOM 2247 C CA . PRO A 1 288 ? 4.415 10.118 -2.097 1.00 93.25 288 PRO A CA 1
ATOM 2248 C C . PRO A 1 288 ? 4.458 9.180 -0.885 1.00 93.25 288 PRO A C 1
ATOM 2250 O O . PRO A 1 288 ? 5.386 8.367 -0.785 1.00 93.25 288 PRO A O 1
ATOM 2253 N N . PRO A 1 289 ? 3.456 9.248 0.013 1.00 95.88 289 PRO A N 1
ATOM 2254 C CA . PRO A 1 289 ? 3.316 8.284 1.095 1.00 95.88 289 PRO A CA 1
ATOM 2255 C C . PRO A 1 289 ? 3.238 6.854 0.569 1.00 95.88 289 PRO A C 1
ATOM 2257 O O . PRO A 1 289 ? 2.646 6.591 -0.482 1.00 95.88 289 PRO A O 1
ATOM 2260 N N . ARG A 1 290 ? 3.791 5.915 1.335 1.00 95.88 290 ARG A N 1
ATOM 2261 C CA . ARG A 1 290 ? 3.709 4.484 1.026 1.00 95.88 290 ARG A CA 1
ATOM 2262 C C . ARG A 1 290 ? 3.011 3.729 2.132 1.00 95.88 290 ARG A C 1
ATOM 2264 O O . ARG A 1 290 ? 3.279 3.966 3.302 1.00 95.88 290 ARG A O 1
ATOM 2271 N N . VAL A 1 291 ? 2.144 2.801 1.757 1.00 96.94 291 VAL A N 1
ATOM 2272 C CA . VAL A 1 291 ? 1.254 2.086 2.669 1.00 96.94 291 VAL A CA 1
ATOM 2273 C C . VAL A 1 291 ? 1.581 0.599 2.636 1.00 96.94 291 VAL A C 1
ATOM 2275 O O . VAL A 1 291 ? 1.375 -0.064 1.619 1.00 96.94 291 VAL A O 1
ATOM 2278 N N . PHE A 1 292 ? 2.052 0.059 3.756 1.00 95.81 292 PHE A N 1
ATOM 2279 C CA . PHE A 1 292 ? 2.461 -1.340 3.890 1.00 95.81 292 PHE A CA 1
ATOM 2280 C C . PHE A 1 292 ? 1.643 -2.059 4.955 1.00 95.81 292 PHE A C 1
ATOM 2282 O O . PHE A 1 292 ? 1.368 -1.505 6.014 1.00 95.81 292 PHE A O 1
ATOM 2289 N N . SER A 1 293 ? 1.301 -3.327 4.740 1.00 92.56 293 SER A N 1
ATOM 2290 C CA . SER A 1 293 ? 0.861 -4.172 5.852 1.00 92.56 293 SER A CA 1
ATOM 2291 C C . SER A 1 293 ? 2.044 -4.472 6.774 1.00 92.56 293 SER A C 1
ATOM 2293 O O . SER A 1 293 ? 3.151 -4.731 6.306 1.00 92.56 293 SER A O 1
ATOM 2295 N N . TYR A 1 294 ? 1.786 -4.536 8.081 1.00 88.31 294 TYR A N 1
ATOM 2296 C CA . TYR A 1 294 ? 2.752 -5.080 9.043 1.00 88.31 294 TYR A CA 1
ATOM 2297 C C . TYR A 1 294 ? 3.038 -6.574 8.784 1.00 88.31 294 TYR A C 1
ATOM 2299 O O . TYR A 1 294 ? 4.092 -7.093 9.135 1.00 88.31 294 TYR A O 1
ATOM 2307 N N . ARG A 1 295 ? 2.097 -7.290 8.152 1.00 84.50 295 ARG A N 1
ATOM 2308 C CA . ARG A 1 295 ? 2.228 -8.725 7.882 1.00 84.50 295 ARG A CA 1
ATOM 2309 C C . ARG A 1 295 ? 3.325 -8.992 6.858 1.00 84.50 295 ARG A C 1
ATOM 2311 O O . ARG A 1 295 ? 3.410 -8.331 5.822 1.00 84.50 295 ARG A O 1
ATOM 2318 N N . ARG A 1 296 ? 4.103 -10.042 7.107 1.00 88.44 296 ARG A N 1
ATOM 2319 C CA . ARG A 1 296 ? 5.080 -10.551 6.148 1.00 88.44 296 ARG A CA 1
ATOM 2320 C C . ARG A 1 296 ? 4.391 -11.279 4.994 1.00 88.44 296 ARG A C 1
ATOM 2322 O O . ARG A 1 296 ? 3.543 -12.145 5.214 1.00 88.44 296 ARG A O 1
ATOM 2329 N N . ALA A 1 297 ? 4.777 -10.939 3.768 1.00 88.44 297 ALA A N 1
ATOM 2330 C CA . ALA A 1 297 ? 4.342 -11.655 2.575 1.00 88.44 297 ALA A CA 1
ATOM 2331 C C . ALA A 1 297 ? 5.247 -12.861 2.290 1.00 88.44 297 ALA A C 1
ATOM 2333 O O . ALA A 1 297 ? 6.444 -12.835 2.576 1.00 88.44 297 ALA A O 1
ATOM 2334 N N . LYS A 1 298 ? 4.679 -13.899 1.671 1.00 88.44 298 LYS A N 1
ATOM 2335 C CA . LYS A 1 298 ? 5.419 -15.050 1.128 1.00 88.44 298 LYS A CA 1
ATOM 2336 C C . LYS A 1 298 ? 5.746 -14.827 -0.357 1.00 88.44 298 LYS A C 1
ATOM 2338 O O . LYS A 1 298 ? 5.345 -15.617 -1.203 1.00 88.44 298 LYS A O 1
ATOM 2343 N N . ASN A 1 299 ? 6.391 -13.707 -0.670 1.00 89.75 299 ASN A N 1
ATOM 2344 C CA . ASN A 1 299 ? 6.806 -13.318 -2.022 1.00 89.75 299 ASN A CA 1
ATOM 2345 C C . ASN A 1 299 ? 8.248 -12.774 -1.994 1.00 89.75 299 ASN A C 1
ATOM 2347 O O . ASN A 1 299 ? 8.848 -12.632 -0.928 1.00 89.75 299 ASN A O 1
ATOM 2351 N N . GLU A 1 300 ? 8.785 -12.457 -3.166 1.00 89.81 300 GLU A N 1
ATOM 2352 C CA . GLU A 1 300 ? 10.151 -11.978 -3.389 1.00 89.81 300 GLU A CA 1
ATOM 2353 C C . GLU A 1 300 ? 10.474 -10.632 -2.715 1.00 89.81 300 GLU A C 1
ATOM 2355 O O . GLU A 1 300 ? 11.637 -10.349 -2.441 1.00 89.81 300 GLU A O 1
ATOM 2360 N N . THR A 1 301 ? 9.473 -9.801 -2.402 1.00 92.75 301 THR A N 1
ATOM 2361 C CA . THR A 1 301 ? 9.692 -8.525 -1.696 1.00 92.75 301 THR A CA 1
ATOM 2362 C C . THR A 1 301 ? 9.609 -8.681 -0.179 1.00 92.75 301 THR A C 1
ATOM 2364 O O . THR A 1 301 ? 10.188 -7.887 0.563 1.00 92.75 301 THR A O 1
ATOM 2367 N N . GLY A 1 302 ? 8.878 -9.686 0.310 1.00 92.50 302 GLY A N 1
ATOM 2368 C CA . GLY A 1 302 ? 8.531 -9.856 1.719 1.00 92.50 302 GLY A CA 1
ATOM 2369 C C . GLY A 1 302 ? 7.491 -8.852 2.237 1.00 92.50 302 GLY A C 1
ATOM 2370 O O . GLY A 1 302 ? 7.130 -8.911 3.418 1.00 92.50 302 GLY A O 1
ATOM 2371 N N . PHE A 1 303 ? 6.984 -7.956 1.385 1.00 93.56 303 PHE A N 1
ATOM 2372 C CA . PHE A 1 303 ? 6.012 -6.922 1.739 1.00 93.56 303 PHE A CA 1
ATOM 2373 C C . PHE A 1 303 ? 4.646 -7.163 1.091 1.00 93.56 303 PHE A C 1
ATOM 2375 O O . PHE A 1 303 ? 4.535 -7.661 -0.030 1.00 93.56 303 PHE A O 1
ATOM 2382 N N . ILE A 1 304 ? 3.596 -6.748 1.804 1.00 91.81 304 ILE A N 1
ATOM 2383 C CA . ILE A 1 304 ? 2.276 -6.488 1.226 1.00 91.81 304 ILE A CA 1
ATOM 2384 C C . ILE A 1 304 ? 2.142 -4.968 1.141 1.00 91.81 304 ILE A C 1
ATOM 2386 O O . ILE A 1 304 ? 2.004 -4.307 2.170 1.00 91.81 304 ILE A O 1
ATOM 2390 N N . GLU A 1 305 ? 2.215 -4.413 -0.065 1.00 94.31 305 GLU A N 1
ATOM 2391 C CA . GLU A 1 305 ? 2.099 -2.972 -0.296 1.00 94.31 305 GLU A CA 1
ATOM 2392 C C . GLU A 1 305 ? 0.722 -2.621 -0.872 1.00 94.31 305 GLU A C 1
ATOM 2394 O O . GLU A 1 305 ? 0.283 -3.178 -1.879 1.00 94.31 305 GLU A O 1
ATOM 2399 N N . HIS A 1 306 ? 0.039 -1.674 -0.230 1.00 95.31 306 HIS A N 1
ATOM 2400 C CA . HIS A 1 306 ? -1.280 -1.183 -0.626 1.00 95.31 306 HIS A CA 1
ATOM 2401 C C . HIS A 1 306 ? -1.225 0.175 -1.341 1.00 95.31 306 HIS A C 1
ATOM 2403 O O . HIS A 1 306 ? -2.225 0.566 -1.940 1.00 95.31 306 HIS A O 1
ATOM 2409 N N . THR A 1 307 ? -0.067 0.852 -1.360 1.00 95.19 307 THR A N 1
ATOM 2410 C CA . THR A 1 307 ? 0.154 2.174 -1.986 1.00 95.19 307 THR A CA 1
ATOM 2411 C C . THR A 1 307 ? -0.494 2.297 -3.362 1.00 95.19 307 THR A C 1
ATOM 2413 O O . THR A 1 307 ? -1.238 3.231 -3.639 1.00 95.19 307 THR A O 1
ATOM 2416 N N . HIS A 1 308 ? -0.263 1.308 -4.225 1.00 94.75 308 HIS A N 1
ATOM 2417 C CA . HIS A 1 308 ? -0.705 1.341 -5.616 1.00 94.75 308 HIS A CA 1
ATOM 2418 C C . HIS A 1 308 ? -2.221 1.249 -5.794 1.00 94.75 308 HIS A C 1
ATOM 2420 O O . HIS A 1 308 ? -2.727 1.573 -6.861 1.00 94.75 308 HIS A O 1
ATOM 2426 N N . LYS A 1 309 ? -2.966 0.844 -4.767 1.00 95.69 309 LYS A N 1
ATOM 2427 C CA . LYS A 1 309 ? -4.434 0.788 -4.797 1.00 95.69 309 LYS A CA 1
ATOM 2428 C C . LYS A 1 309 ? -5.074 2.104 -4.367 1.00 95.69 309 LYS A C 1
ATOM 2430 O O . LYS A 1 309 ? -6.286 2.236 -4.469 1.00 95.69 309 LYS A O 1
ATOM 2435 N N . MET A 1 310 ? -4.266 3.058 -3.907 1.00 93.31 310 MET A N 1
ATOM 2436 C CA . MET A 1 310 ? -4.687 4.341 -3.351 1.00 93.31 310 MET A CA 1
ATOM 2437 C C . MET A 1 310 ? -4.092 5.475 -4.205 1.00 93.31 310 MET A C 1
ATOM 2439 O O . MET A 1 310 ? -3.189 6.184 -3.756 1.00 93.31 310 MET A O 1
ATOM 2443 N N . PRO A 1 311 ? -4.545 5.641 -5.466 1.00 86.75 311 PRO A N 1
ATOM 2444 C CA . PRO A 1 311 ? -3.905 6.538 -6.434 1.00 86.75 311 PRO A CA 1
ATOM 2445 C C . PRO A 1 311 ? -3.889 8.009 -5.996 1.00 86.75 311 PRO A C 1
ATOM 2447 O O . PRO A 1 311 ? -3.025 8.762 -6.438 1.00 86.75 311 PRO A O 1
ATOM 2450 N N . PHE A 1 312 ? -4.767 8.413 -5.073 1.00 83.44 312 PHE A N 1
ATOM 2451 C CA . PHE A 1 312 ? -4.779 9.763 -4.507 1.00 83.44 312 PHE A CA 1
ATOM 2452 C C . PHE A 1 312 ? -3.491 10.132 -3.743 1.00 83.44 312 PHE A C 1
ATOM 2454 O O . PHE A 1 312 ? -3.199 11.316 -3.595 1.00 83.44 312 PHE A O 1
ATOM 2461 N N . PHE A 1 313 ? -2.686 9.157 -3.297 1.00 85.81 313 PHE A N 1
ATOM 2462 C CA . PHE A 1 313 ? -1.355 9.437 -2.743 1.00 85.81 313 PHE A CA 1
ATOM 2463 C C . PHE A 1 313 ? -0.296 9.715 -3.810 1.00 85.81 313 PHE A C 1
ATOM 2465 O O . PHE A 1 313 ? 0.725 10.318 -3.493 1.00 85.81 313 PHE A O 1
ATOM 2472 N N . GLY A 1 314 ? -0.509 9.304 -5.064 1.00 81.00 314 GLY A N 1
ATOM 2473 C CA . GLY A 1 314 ? 0.516 9.348 -6.110 1.00 81.00 314 GLY A CA 1
ATOM 2474 C C . GLY A 1 314 ? 1.038 10.756 -6.412 1.00 81.00 314 GLY A C 1
ATOM 2475 O O . GLY A 1 314 ? 2.234 10.929 -6.665 1.00 81.00 314 GLY A O 1
ATOM 2476 N N . THR A 1 315 ? 0.177 11.770 -6.320 1.00 82.69 315 THR A N 1
ATOM 2477 C CA . THR A 1 315 ? 0.524 13.185 -6.539 1.00 82.69 315 THR A CA 1
ATOM 2478 C C . THR A 1 315 ? 0.875 13.927 -5.250 1.00 82.69 315 THR A C 1
ATOM 2480 O O . THR A 1 315 ? 1.498 14.985 -5.304 1.00 82.69 315 THR A O 1
ATOM 2483 N N . LEU A 1 316 ? 0.532 13.370 -4.084 1.00 89.25 316 LEU A N 1
ATOM 2484 C CA . LEU A 1 316 ? 0.846 13.974 -2.794 1.00 89.25 316 LEU A CA 1
ATOM 2485 C C . LEU A 1 316 ? 2.355 13.905 -2.541 1.00 89.25 316 LEU A C 1
ATOM 2487 O O . LEU A 1 316 ? 2.993 12.895 -2.830 1.00 89.25 316 LEU A O 1
ATOM 2491 N N . ARG A 1 317 ? 2.954 14.969 -2.015 1.00 92.00 317 ARG A N 1
ATOM 2492 C CA . ARG A 1 317 ? 4.385 15.004 -1.690 1.00 92.00 317 ARG A CA 1
ATOM 2493 C C . ARG A 1 317 ? 4.535 15.283 -0.211 1.00 92.00 317 ARG A C 1
ATOM 2495 O O . ARG A 1 317 ? 3.946 16.228 0.292 1.00 92.00 317 ARG A O 1
ATOM 2502 N N . THR A 1 318 ? 5.297 14.430 0.458 1.00 95.88 318 THR A N 1
ATOM 2503 C CA . THR A 1 318 ? 5.612 14.603 1.873 1.00 95.88 318 THR A CA 1
ATOM 2504 C C . THR A 1 318 ? 6.510 15.836 2.038 1.00 95.88 318 THR A C 1
ATOM 2506 O O . THR A 1 318 ? 7.557 15.882 1.383 1.00 95.88 318 THR A O 1
ATOM 2509 N N . PRO A 1 319 ? 6.135 16.801 2.893 1.00 96.56 319 PRO A N 1
ATOM 2510 C CA . PRO A 1 319 ? 6.992 17.922 3.267 1.00 96.56 319 PRO A CA 1
ATOM 2511 C C . PRO A 1 319 ? 8.312 17.463 3.906 1.00 96.56 319 PRO A C 1
ATOM 2513 O O . PRO A 1 319 ? 8.377 16.384 4.502 1.00 96.56 319 PRO A O 1
ATOM 2516 N N . GLU A 1 320 ? 9.375 18.256 3.778 1.00 97.06 320 GLU A N 1
ATOM 2517 C CA . GLU A 1 320 ? 10.712 17.882 4.267 1.00 97.06 320 GLU A CA 1
ATOM 2518 C C . GLU A 1 320 ? 10.748 17.724 5.790 1.00 97.06 320 GLU A C 1
ATOM 2520 O O . GLU A 1 320 ? 11.389 16.815 6.315 1.00 97.06 320 GLU A O 1
ATOM 2525 N N . GLU A 1 321 ? 9.978 18.542 6.500 1.00 97.25 321 GLU A N 1
ATOM 2526 C CA . GLU A 1 321 ? 9.838 18.522 7.951 1.00 97.25 321 GLU A CA 1
ATOM 2527 C C . GLU A 1 321 ? 9.217 17.229 8.496 1.00 97.25 321 GLU A C 1
ATOM 2529 O O . GLU A 1 321 ? 9.323 16.970 9.695 1.00 97.25 321 GLU A O 1
ATOM 2534 N N . LEU A 1 322 ? 8.587 16.408 7.647 1.00 97.94 322 LEU A N 1
ATOM 2535 C CA . LEU A 1 322 ? 7.997 15.120 8.024 1.00 97.94 322 LEU A CA 1
ATOM 2536 C C . LEU A 1 322 ? 8.853 13.910 7.623 1.00 97.94 322 LEU A C 1
ATOM 2538 O O . LEU A 1 322 ? 8.407 12.771 7.815 1.00 97.94 322 LEU A O 1
ATOM 2542 N N . ASP A 1 323 ? 10.062 14.116 7.094 1.00 97.56 323 ASP A N 1
ATOM 2543 C CA . ASP A 1 323 ? 10.923 13.023 6.637 1.00 97.56 323 ASP A CA 1
ATOM 2544 C C . ASP A 1 323 ? 11.173 11.959 7.717 1.00 97.56 323 ASP A C 1
ATOM 2546 O O . A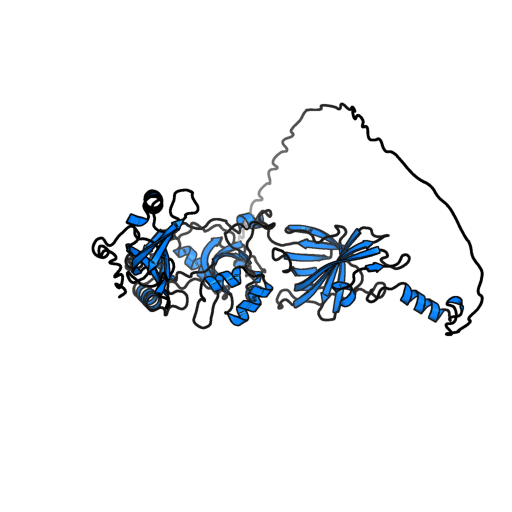SP A 1 323 ? 11.391 12.246 8.896 1.00 97.56 323 ASP A O 1
ATOM 2550 N N . GLY A 1 324 ? 11.132 10.689 7.317 1.00 96.00 324 GLY A N 1
ATOM 2551 C CA . GLY A 1 324 ? 11.370 9.566 8.222 1.00 96.00 324 GLY A CA 1
ATOM 2552 C C . GLY A 1 324 ? 10.258 9.332 9.251 1.00 96.00 324 GLY A C 1
ATOM 2553 O O . GLY A 1 324 ? 10.487 8.625 10.239 1.00 96.00 324 GLY A O 1
ATOM 2554 N N . THR A 1 325 ? 9.072 9.909 9.049 1.00 98.31 325 THR A N 1
ATOM 2555 C CA . THR A 1 325 ? 7.878 9.628 9.857 1.00 98.31 325 THR A CA 1
ATOM 2556 C C . THR A 1 325 ? 7.226 8.315 9.412 1.00 98.31 325 THR A C 1
ATOM 2558 O O . THR A 1 325 ? 7.079 8.042 8.220 1.00 98.31 325 THR A O 1
ATOM 2561 N N . VAL A 1 326 ? 6.823 7.486 10.376 1.00 98.00 326 VAL A N 1
ATOM 2562 C CA . VAL A 1 326 ? 6.094 6.230 10.159 1.00 98.00 326 VAL A CA 1
ATOM 2563 C C . VAL A 1 326 ? 4.866 6.222 11.059 1.00 98.00 326 VAL A C 1
ATOM 2565 O O . VAL A 1 326 ? 4.978 6.182 12.285 1.00 98.00 326 VAL A O 1
ATOM 2568 N N . LEU A 1 327 ? 3.691 6.251 10.439 1.00 98.06 327 LEU A N 1
ATOM 2569 C CA . LEU A 1 327 ? 2.398 6.220 11.120 1.00 98.06 327 LEU A CA 1
ATOM 2570 C C . LEU A 1 327 ? 1.826 4.811 11.063 1.00 98.06 327 LEU A C 1
ATOM 2572 O O . LEU A 1 327 ? 2.016 4.111 10.071 1.00 98.06 327 LEU A O 1
ATOM 2576 N N . ARG A 1 328 ? 1.018 4.433 12.048 1.00 96.88 328 ARG A N 1
ATOM 2577 C CA . ARG A 1 328 ? 0.086 3.314 11.892 1.00 96.88 328 ARG A CA 1
ATOM 2578 C C . ARG A 1 328 ? -1.290 3.831 11.540 1.00 96.88 328 ARG A C 1
ATOM 2580 O O . ARG A 1 328 ? -1.740 4.850 12.069 1.00 96.88 328 ARG A O 1
ATOM 2587 N N . ALA A 1 329 ? -1.957 3.105 10.659 1.00 96.81 329 ALA A N 1
ATOM 2588 C CA . ALA A 1 329 ? -3.286 3.439 10.192 1.00 96.81 329 ALA A CA 1
ATOM 2589 C C . ALA A 1 329 ? -4.134 2.188 9.971 1.00 96.81 329 ALA A C 1
ATOM 2591 O O . ALA A 1 329 ? -3.622 1.072 9.877 1.00 96.81 329 ALA A O 1
ATOM 2592 N N . GLU A 1 330 ? -5.441 2.389 9.883 1.00 94.56 330 GLU A N 1
ATOM 2593 C CA . GLU A 1 330 ? -6.396 1.373 9.458 1.00 94.56 330 GLU A CA 1
ATOM 2594 C C . GLU A 1 330 ? -6.922 1.767 8.075 1.00 94.56 330 GLU A C 1
ATOM 2596 O O . GLU A 1 330 ? -7.460 2.864 7.910 1.00 94.56 330 GLU A O 1
ATOM 2601 N N . VAL A 1 331 ? -6.729 0.899 7.080 1.00 95.94 331 VAL A N 1
ATOM 2602 C CA . VAL A 1 331 ? -7.267 1.067 5.723 1.00 95.94 331 VAL A CA 1
ATOM 2603 C C . VAL A 1 331 ? -8.615 0.370 5.625 1.00 95.94 331 VAL A C 1
ATOM 2605 O O . VAL A 1 331 ? -8.745 -0.783 6.033 1.00 95.94 331 VAL A O 1
ATOM 2608 N N . PHE A 1 332 ? -9.598 1.040 5.041 1.00 94.06 332 PHE A N 1
ATOM 2609 C CA . PHE A 1 332 ? -10.946 0.519 4.828 1.00 94.06 332 PHE A CA 1
ATOM 2610 C C . PHE A 1 332 ? -11.512 1.046 3.506 1.00 94.06 332 PHE A C 1
ATOM 2612 O O . PHE A 1 332 ? -11.050 2.063 2.996 1.00 94.06 332 PHE A O 1
ATOM 2619 N N . GLY A 1 333 ? -12.485 0.356 2.914 1.00 93.94 333 GLY A N 1
ATOM 2620 C CA . GLY A 1 333 ? -13.236 0.927 1.795 1.00 93.94 333 GLY A CA 1
ATOM 2621 C C . GLY A 1 333 ? -14.276 1.922 2.305 1.00 93.94 333 GLY A C 1
ATOM 2622 O O . GLY A 1 333 ? -14.930 1.667 3.314 1.00 93.94 333 GLY A O 1
ATOM 2623 N N . ARG A 1 334 ? -14.431 3.054 1.628 1.00 94.50 334 ARG A N 1
ATOM 2624 C CA . ARG A 1 334 ? -15.376 4.116 1.978 1.00 94.50 334 ARG A CA 1
ATOM 2625 C C . ARG A 1 334 ? -16.475 4.192 0.923 1.00 94.50 334 ARG A C 1
ATOM 2627 O O . ARG A 1 334 ? -16.217 4.628 -0.193 1.00 94.50 334 ARG A O 1
ATOM 2634 N N . GLY A 1 335 ? -17.681 3.796 1.302 1.00 91.50 335 GLY A N 1
ATOM 2635 C CA . GLY A 1 335 ? -18.899 3.974 0.523 1.00 91.50 335 GLY A CA 1
ATOM 2636 C C . GLY A 1 335 ? -19.553 5.330 0.791 1.00 91.50 335 GLY A C 1
ATOM 2637 O O . GLY A 1 335 ? -18.972 6.209 1.432 1.00 91.50 335 GLY A O 1
ATOM 2638 N N . GLU A 1 336 ? -20.783 5.484 0.309 1.00 87.56 336 GLU A N 1
ATOM 2639 C CA . GLU A 1 336 ? -21.565 6.721 0.418 1.00 87.56 336 GLU A CA 1
ATOM 2640 C C . GLU A 1 336 ? -21.897 7.088 1.873 1.00 87.56 336 GLU A C 1
ATOM 2642 O O . GLU A 1 336 ? -21.709 8.228 2.290 1.00 87.56 336 GLU A O 1
ATOM 2647 N N . HIS A 1 337 ? -22.309 6.101 2.674 1.00 85.00 337 HIS A N 1
ATOM 2648 C CA . HIS A 1 337 ? -22.740 6.310 4.062 1.00 85.00 337 HIS A CA 1
ATOM 2649 C C . HIS A 1 337 ? -21.660 6.013 5.113 1.00 85.00 337 HIS A C 1
ATOM 2651 O O . HIS A 1 337 ? -21.942 6.060 6.309 1.00 85.00 337 HIS A O 1
ATOM 2657 N N . GLY A 1 338 ? -20.426 5.698 4.702 1.00 89.50 338 GLY A N 1
ATOM 2658 C CA . GLY A 1 338 ? -19.367 5.339 5.643 1.00 89.50 338 GLY A CA 1
ATOM 2659 C C . GLY A 1 338 ? -18.453 4.212 5.178 1.00 89.50 338 GLY A C 1
ATOM 2660 O O . GLY A 1 338 ? -18.235 4.014 3.986 1.00 89.50 338 GLY A O 1
ATOM 2661 N N . ALA A 1 339 ? -17.877 3.482 6.127 1.00 90.31 339 ALA A N 1
ATOM 2662 C CA . ALA A 1 339 ? -17.056 2.313 5.858 1.00 90.31 339 ALA A CA 1
ATOM 2663 C C . ALA A 1 339 ? -17.896 1.180 5.244 1.00 90.31 339 ALA A C 1
ATOM 2665 O O . ALA A 1 339 ? -18.963 0.836 5.751 1.00 90.31 339 ALA A O 1
ATOM 2666 N N . ILE A 1 340 ? -17.400 0.580 4.162 1.00 86.38 340 ILE A N 1
ATOM 2667 C CA . ILE A 1 340 ? -18.024 -0.595 3.542 1.00 86.38 340 ILE A CA 1
ATOM 2668 C C . ILE A 1 340 ? -17.754 -1.858 4.373 1.00 86.38 340 ILE A C 1
ATOM 2670 O O . ILE A 1 340 ? -16.815 -1.875 5.179 1.00 86.38 340 ILE A O 1
ATOM 2674 N N . PRO A 1 341 ? -18.505 -2.953 4.147 1.00 81.69 341 PRO A N 1
ATOM 2675 C CA . PRO A 1 341 ? -18.289 -4.202 4.859 1.00 81.69 341 PRO A CA 1
ATOM 2676 C C . PRO A 1 341 ? -16.827 -4.692 4.807 1.00 81.69 341 PRO A C 1
ATOM 2678 O O . PRO A 1 341 ? -16.151 -4.570 3.777 1.00 81.69 341 PRO A O 1
ATOM 2681 N N . PRO A 1 342 ? -16.307 -5.309 5.884 1.00 76.12 342 PRO A N 1
ATOM 2682 C CA . PRO A 1 342 ? -14.907 -5.746 5.947 1.00 76.12 342 PRO A CA 1
ATOM 2683 C C . PRO A 1 342 ? -14.534 -6.783 4.883 1.00 76.12 342 PRO A C 1
ATOM 2685 O O . PRO A 1 342 ? -13.388 -6.841 4.441 1.00 76.12 342 PRO A O 1
ATOM 2688 N N . GLN A 1 343 ? -15.498 -7.599 4.454 1.00 74.50 343 GLN A N 1
ATOM 2689 C CA . GLN A 1 343 ? -15.335 -8.568 3.371 1.00 74.50 343 GLN A CA 1
ATOM 2690 C C . GLN A 1 343 ? -15.063 -7.859 2.042 1.00 74.50 343 GLN A C 1
ATOM 2692 O O . GLN A 1 343 ? -14.165 -8.268 1.304 1.00 74.50 343 GLN A O 1
ATOM 2697 N N . ASP A 1 344 ? -15.775 -6.764 1.772 1.00 81.12 344 ASP A N 1
ATOM 2698 C CA . ASP A 1 344 ? -15.581 -5.959 0.569 1.00 81.12 344 ASP A CA 1
ATOM 2699 C C . ASP A 1 344 ? -14.264 -5.192 0.624 1.00 81.12 344 ASP A C 1
ATOM 2701 O O . ASP A 1 344 ? -13.493 -5.235 -0.336 1.00 81.12 344 ASP A O 1
ATOM 2705 N N . THR A 1 345 ? -13.945 -4.592 1.775 1.00 85.44 345 THR A N 1
ATOM 2706 C CA . THR A 1 345 ? -12.624 -3.997 2.038 1.00 85.44 345 THR A CA 1
ATOM 2707 C C . THR A 1 345 ? -11.506 -5.014 1.786 1.00 85.44 345 THR A C 1
ATOM 2709 O O . THR A 1 345 ? -10.538 -4.732 1.077 1.00 85.44 345 THR A O 1
ATOM 2712 N N . GLY A 1 346 ? -11.646 -6.231 2.319 1.00 80.75 346 GLY A N 1
ATOM 2713 C CA . GLY A 1 346 ? -10.715 -7.331 2.085 1.00 80.75 346 GLY A CA 1
ATOM 2714 C C . GLY A 1 346 ? -10.609 -7.700 0.605 1.00 80.75 346 GLY A C 1
ATOM 2715 O O . GLY A 1 346 ? -9.504 -7.919 0.110 1.00 80.75 346 GLY A O 1
ATOM 2716 N N . GLY A 1 347 ? -11.728 -7.705 -0.124 1.00 82.75 347 GLY A N 1
ATOM 2717 C CA . GLY A 1 347 ? -11.768 -7.900 -1.574 1.00 82.75 347 GLY A CA 1
ATOM 2718 C C . GLY A 1 347 ? -10.931 -6.865 -2.331 1.00 82.75 347 GLY A C 1
ATOM 2719 O O . GLY A 1 347 ? -10.066 -7.241 -3.127 1.00 82.75 347 GLY A O 1
ATOM 2720 N N . LEU A 1 348 ? -11.106 -5.575 -2.022 1.00 92.81 348 LEU A N 1
ATOM 2721 C CA . LEU A 1 348 ? -10.313 -4.484 -2.606 1.00 92.81 348 LEU A CA 1
ATOM 2722 C C . LEU A 1 348 ? -8.812 -4.663 -2.323 1.00 92.81 348 LEU A C 1
ATOM 2724 O O . LEU A 1 348 ? -7.967 -4.526 -3.216 1.00 92.81 348 LEU A O 1
ATOM 2728 N N . LEU A 1 349 ? -8.460 -5.014 -1.085 1.00 90.19 349 LEU A N 1
ATOM 2729 C CA . LEU A 1 349 ? -7.072 -5.162 -0.645 1.00 90.19 349 LEU A CA 1
ATOM 2730 C C . LEU A 1 349 ? -6.388 -6.442 -1.131 1.00 90.19 349 LEU A C 1
ATOM 2732 O O . LEU A 1 349 ? -5.157 -6.451 -1.201 1.00 90.19 349 LEU A O 1
ATOM 2736 N N . ASN A 1 350 ? -7.138 -7.466 -1.538 1.00 89.31 350 ASN A N 1
ATOM 2737 C CA . ASN A 1 350 ? -6.593 -8.727 -2.055 1.00 89.31 350 ASN A CA 1
ATOM 2738 C C . ASN A 1 350 ? -6.565 -8.806 -3.593 1.00 89.31 350 ASN A C 1
ATOM 2740 O O . ASN A 1 350 ? -5.802 -9.601 -4.135 1.00 89.31 350 ASN A O 1
ATOM 2744 N N . ALA A 1 351 ? -7.341 -7.984 -4.307 1.00 92.50 351 ALA A N 1
ATOM 2745 C CA . ALA A 1 351 ? -7.330 -7.932 -5.775 1.00 92.50 351 ALA A CA 1
ATOM 2746 C C . ALA A 1 351 ? -5.991 -7.420 -6.359 1.00 92.50 351 ALA A C 1
ATOM 2748 O O . ALA A 1 351 ? -5.184 -6.823 -5.646 1.00 92.50 351 ALA A O 1
ATOM 2749 N N . SER A 1 352 ? -5.748 -7.597 -7.665 1.00 94.56 352 SER A N 1
ATOM 2750 C CA . SER A 1 352 ? -4.643 -6.900 -8.353 1.00 94.56 352 SER A CA 1
ATOM 2751 C C . SER A 1 352 ? -4.851 -5.379 -8.315 1.00 94.56 352 SER A C 1
ATOM 2753 O O . SER A 1 352 ? -5.941 -4.910 -7.988 1.00 94.56 352 SER A O 1
ATOM 2755 N N . VAL A 1 353 ? -3.821 -4.583 -8.622 1.00 95.69 353 VAL A N 1
ATOM 2756 C CA . VAL A 1 353 ? -3.936 -3.111 -8.580 1.00 95.69 353 VAL A CA 1
ATOM 2757 C C . VAL A 1 353 ? -5.038 -2.613 -9.513 1.00 95.69 353 VAL A C 1
ATOM 2759 O O . VAL A 1 353 ? -5.923 -1.892 -9.058 1.00 95.69 353 VAL A O 1
ATOM 2762 N N . TRP A 1 354 ? -5.029 -3.054 -10.774 1.00 94.69 354 TRP A N 1
ATOM 2763 C CA . TRP A 1 354 ? -6.032 -2.660 -11.764 1.00 94.69 354 TRP A CA 1
ATOM 2764 C C . TRP A 1 354 ? -7.447 -3.038 -11.336 1.00 94.69 354 TRP A C 1
ATOM 2766 O O . TRP A 1 354 ? -8.309 -2.171 -11.227 1.00 94.69 354 TRP A O 1
ATOM 2776 N N . LYS A 1 355 ? -7.652 -4.306 -10.966 1.00 95.62 355 LYS A N 1
ATOM 2777 C CA . LYS A 1 355 ? -8.958 -4.799 -10.518 1.00 95.62 355 LYS A CA 1
ATOM 2778 C C . LYS A 1 355 ? -9.435 -4.106 -9.241 1.00 95.62 355 LYS A C 1
ATOM 2780 O O . LYS A 1 355 ? -10.614 -3.822 -9.096 1.00 95.62 355 LYS A O 1
ATOM 2785 N N . SER A 1 356 ? -8.530 -3.819 -8.306 1.00 96.38 356 SER A N 1
ATOM 2786 C CA . SER A 1 356 ? -8.859 -3.099 -7.072 1.00 96.38 356 SER A CA 1
ATOM 2787 C C . SER A 1 356 ? -9.370 -1.691 -7.360 1.00 96.38 356 SER A C 1
ATOM 2789 O O . SER A 1 356 ? -10.337 -1.268 -6.737 1.00 96.38 356 SER A O 1
ATOM 2791 N N . ARG A 1 357 ? -8.737 -0.967 -8.290 1.00 95.19 357 ARG A N 1
ATOM 2792 C CA . ARG A 1 357 ? -9.170 0.382 -8.674 1.00 95.19 357 ARG A CA 1
ATOM 2793 C C . ARG A 1 357 ? -10.512 0.350 -9.412 1.00 95.19 357 ARG A C 1
ATOM 2795 O O . ARG A 1 357 ? -11.403 1.086 -9.024 1.00 95.19 357 ARG A O 1
ATOM 2802 N N . GLU A 1 358 ? -10.708 -0.585 -10.340 1.00 95.38 358 GLU A N 1
ATOM 2803 C CA . GLU A 1 358 ? -12.010 -0.783 -11.003 1.00 95.38 358 GLU A CA 1
ATOM 2804 C C . GLU A 1 358 ? -13.131 -1.109 -9.995 1.00 95.38 358 GLU A C 1
ATOM 2806 O O . GLU A 1 358 ? -14.237 -0.577 -10.059 1.00 95.38 358 GLU A O 1
ATOM 2811 N N . MET A 1 359 ? -12.857 -1.973 -9.010 1.00 95.19 359 MET A N 1
ATOM 2812 C CA . MET A 1 359 ? -13.825 -2.284 -7.954 1.00 95.19 359 MET A CA 1
ATOM 2813 C C . MET A 1 359 ? -14.146 -1.067 -7.076 1.00 95.19 359 MET A C 1
ATOM 2815 O O . MET A 1 359 ? -15.271 -0.970 -6.583 1.00 95.19 359 MET A O 1
ATOM 2819 N N . GLN A 1 360 ? -13.184 -0.162 -6.863 1.00 95.69 360 GLN A N 1
ATOM 2820 C CA . GLN A 1 360 ? -13.388 1.067 -6.092 1.00 95.69 360 GLN A CA 1
ATOM 2821 C C . GLN A 1 360 ? -14.357 2.031 -6.783 1.00 95.69 360 GLN A C 1
ATOM 2823 O O . GLN A 1 360 ? -15.110 2.700 -6.082 1.00 95.69 360 GLN A O 1
ATOM 2828 N N . ASP A 1 361 ? -14.421 2.042 -8.117 1.00 91.25 361 ASP A N 1
ATOM 2829 C CA . ASP A 1 361 ? -15.386 2.874 -8.853 1.00 91.25 361 ASP A CA 1
ATOM 2830 C C . ASP A 1 361 ? -16.840 2.464 -8.558 1.00 91.25 361 ASP A C 1
ATOM 2832 O O . ASP A 1 361 ? -17.743 3.295 -8.582 1.00 91.25 361 ASP A O 1
ATOM 2836 N N . ARG A 1 362 ? -17.071 1.184 -8.228 1.00 90.19 362 ARG A N 1
ATOM 2837 C CA . ARG A 1 362 ? -18.408 0.639 -7.923 1.00 90.19 362 ARG A CA 1
ATOM 2838 C C . ARG A 1 362 ? -18.716 0.562 -6.430 1.00 90.19 362 ARG A C 1
ATOM 2840 O O . ARG A 1 362 ? -19.868 0.683 -6.035 1.00 90.19 362 ARG A O 1
ATOM 2847 N N . ARG A 1 363 ? -17.708 0.271 -5.603 1.00 89.44 363 ARG A N 1
ATOM 2848 C CA . ARG A 1 363 ? -17.871 0.001 -4.159 1.00 89.44 363 ARG A CA 1
ATOM 2849 C C . ARG A 1 363 ? -17.437 1.164 -3.272 1.00 89.44 363 ARG A C 1
ATOM 2851 O O . ARG A 1 363 ? -17.643 1.110 -2.065 1.00 89.44 363 ARG A O 1
ATOM 2858 N N . GLY A 1 364 ? -16.829 2.187 -3.858 1.00 92.12 364 GLY A N 1
ATOM 2859 C CA . GLY A 1 364 ? -16.217 3.300 -3.153 1.00 92.12 364 GLY A 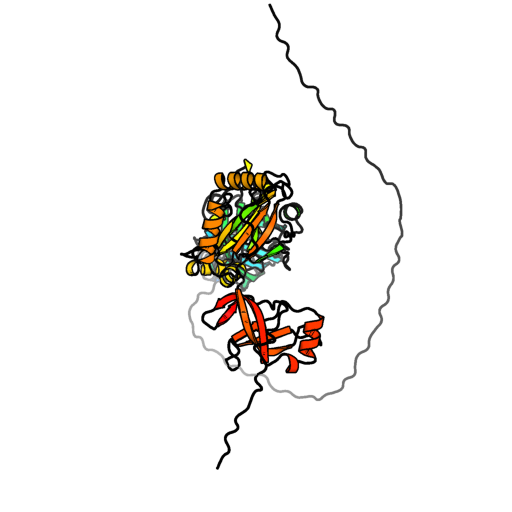CA 1
ATOM 2860 C C . GLY A 1 364 ? -14.703 3.124 -2.954 1.00 92.12 364 GLY A C 1
ATOM 2861 O O . GLY A 1 364 ? -14.192 1.997 -2.907 1.00 92.12 364 GLY A O 1
ATOM 2862 N N . PRO A 1 365 ? -13.955 4.238 -2.858 1.00 95.31 365 PRO A N 1
ATOM 2863 C CA . PRO A 1 365 ? -12.500 4.222 -2.776 1.00 95.31 365 PRO A CA 1
ATOM 2864 C C . PRO A 1 365 ? -11.991 3.678 -1.442 1.00 95.31 365 PRO A C 1
ATOM 2866 O O . PRO A 1 365 ? -12.656 3.759 -0.411 1.00 95.31 365 PRO A O 1
ATOM 2869 N N . LEU A 1 366 ? -10.754 3.189 -1.438 1.00 96.00 366 LEU A N 1
ATOM 2870 C CA . LEU A 1 366 ? -10.014 2.955 -0.204 1.00 96.00 366 LEU A CA 1
ATOM 2871 C C . LEU A 1 366 ? -9.711 4.294 0.481 1.00 96.00 366 LEU A C 1
ATOM 2873 O O . LEU A 1 366 ? -9.289 5.259 -0.154 1.00 96.00 366 LEU A O 1
ATOM 2877 N N . ASP A 1 367 ? -9.884 4.325 1.793 1.00 94.56 367 ASP A N 1
ATOM 2878 C CA . ASP A 1 367 ? -9.539 5.428 2.683 1.00 94.56 367 ASP A CA 1
ATOM 2879 C C . ASP A 1 367 ? -8.708 4.874 3.856 1.00 94.56 367 ASP A C 1
ATOM 2881 O O . ASP A 1 367 ? -8.617 3.657 4.059 1.00 94.56 367 ASP A O 1
ATOM 2885 N N . LEU A 1 368 ? -8.059 5.750 4.619 1.00 95.69 368 LEU A N 1
ATOM 2886 C CA . LEU A 1 368 ? -7.334 5.363 5.824 1.00 95.69 368 LEU A CA 1
ATOM 2887 C C . LEU A 1 368 ? -7.516 6.359 6.961 1.00 95.69 368 LEU A C 1
ATOM 2889 O O . LEU A 1 368 ? -7.754 7.548 6.747 1.00 95.69 368 LEU A O 1
ATOM 2893 N N . ARG A 1 369 ? -7.367 5.873 8.192 1.00 96.81 369 ARG A N 1
ATOM 2894 C CA . ARG A 1 369 ? -7.274 6.726 9.382 1.00 96.81 369 ARG A CA 1
ATOM 2895 C C . ARG A 1 369 ? -6.049 6.365 10.201 1.00 96.81 369 ARG A C 1
ATOM 2897 O O . ARG A 1 369 ? -5.845 5.195 10.522 1.00 96.81 369 ARG A O 1
ATOM 2904 N N . THR A 1 370 ? -5.236 7.363 10.527 1.00 97.81 370 THR A N 1
ATOM 2905 C CA . THR A 1 370 ? -4.018 7.200 11.330 1.00 97.81 370 THR A CA 1
ATOM 2906 C C . THR A 1 370 ? -4.373 7.130 12.818 1.00 97.81 370 THR A C 1
ATOM 2908 O O . THR A 1 370 ? -5.311 7.782 13.278 1.00 97.81 370 THR A O 1
ATOM 2911 N N . PHE A 1 371 ? -3.674 6.297 13.591 1.00 96.06 371 PHE A N 1
ATOM 2912 C CA . PHE A 1 371 ? -4.009 6.082 15.006 1.00 96.06 371 PHE A CA 1
ATOM 2913 C C . PHE A 1 371 ? -2.815 5.969 15.952 1.00 96.06 371 PHE A C 1
ATOM 2915 O O . PHE A 1 371 ? -3.029 5.942 17.162 1.00 96.06 371 PHE A O 1
ATOM 2922 N N . SER A 1 372 ? -1.584 5.853 15.460 1.00 95.75 372 SER A N 1
ATOM 2923 C CA . SER A 1 372 ? -0.374 5.907 16.291 1.00 95.75 372 SER A CA 1
ATOM 2924 C C . SER A 1 372 ? 0.841 6.260 15.442 1.00 95.75 372 SER A C 1
ATOM 2926 O O . SER A 1 372 ? 0.768 6.244 14.210 1.00 95.75 372 SER A O 1
ATOM 2928 N N . VAL A 1 373 ? 1.954 6.561 16.104 1.00 97.44 373 VAL A N 1
ATOM 2929 C CA . VAL A 1 373 ? 3.202 6.965 15.455 1.00 97.44 373 VAL A CA 1
ATOM 2930 C C . VAL A 1 373 ? 4.322 6.056 15.943 1.00 97.44 373 VAL A C 1
ATOM 2932 O O . VAL A 1 373 ? 4.600 6.003 17.136 1.00 97.44 373 VAL A O 1
ATOM 2935 N N . ASP A 1 374 ? 4.955 5.333 15.024 1.00 95.94 374 ASP A N 1
ATOM 2936 C CA . ASP A 1 374 ? 6.114 4.493 15.341 1.00 95.94 374 ASP A CA 1
ATOM 2937 C C . ASP A 1 374 ? 7.399 5.317 15.257 1.00 95.94 374 ASP A C 1
ATOM 2939 O O . ASP A 1 374 ? 8.304 5.195 16.087 1.00 95.94 374 ASP A O 1
ATOM 2943 N N . ARG A 1 375 ? 7.477 6.191 14.247 1.00 97.25 375 ARG A N 1
ATOM 2944 C CA . ARG A 1 375 ? 8.578 7.136 14.072 1.00 97.25 375 ARG A CA 1
ATOM 2945 C C . ARG A 1 375 ? 8.049 8.513 13.738 1.00 97.25 375 ARG A C 1
ATOM 2947 O O . ARG A 1 375 ? 7.137 8.629 12.927 1.00 97.25 375 ARG A O 1
ATOM 2954 N N . PHE A 1 376 ? 8.667 9.541 14.293 1.00 98.25 376 PHE A N 1
ATOM 2955 C CA . PHE A 1 376 ? 8.335 10.928 14.009 1.00 98.25 376 PHE A CA 1
ATOM 2956 C C . PHE A 1 376 ? 9.609 11.692 13.675 1.00 98.25 376 PHE A C 1
ATOM 2958 O O . PHE A 1 376 ? 10.543 11.709 14.481 1.00 98.25 376 PHE A O 1
ATOM 2965 N N . LYS A 1 377 ? 9.672 12.265 12.468 1.00 97.00 377 LYS A N 1
ATOM 2966 C CA . LYS A 1 377 ? 10.830 13.040 11.988 1.00 97.00 377 LYS A CA 1
ATOM 2967 C C . LYS A 1 377 ? 12.159 12.291 12.175 1.00 97.00 377 LYS A C 1
ATOM 2969 O O . LYS A 1 377 ? 13.116 12.789 12.766 1.00 97.00 377 LYS A O 1
ATOM 2974 N N . GLY A 1 378 ? 12.167 11.010 11.801 1.00 94.94 378 GLY A N 1
ATOM 2975 C CA . GLY A 1 378 ? 13.325 10.122 11.921 1.00 94.94 378 GLY A CA 1
ATOM 2976 C C . GLY A 1 378 ? 13.595 9.537 13.316 1.00 94.94 378 GLY A C 1
ATOM 2977 O O . GLY A 1 378 ? 14.398 8.606 13.407 1.00 94.94 378 GLY A O 1
ATOM 2978 N N . LYS A 1 379 ? 12.923 9.978 14.389 1.00 96.00 379 LYS A N 1
ATOM 2979 C CA . LYS A 1 379 ? 13.090 9.438 15.756 1.00 96.00 379 LYS A CA 1
ATOM 2980 C C . LYS A 1 379 ? 12.083 8.322 16.043 1.00 96.00 379 LYS A C 1
ATOM 2982 O O . LYS A 1 379 ? 10.932 8.431 15.645 1.00 96.00 379 LYS A O 1
ATOM 2987 N N . ASN A 1 380 ? 12.499 7.251 16.727 1.00 95.50 380 ASN A N 1
ATOM 2988 C CA . ASN A 1 380 ? 11.570 6.213 17.199 1.00 95.50 380 ASN A CA 1
ATOM 2989 C C . ASN A 1 380 ? 10.778 6.751 18.400 1.00 95.50 380 ASN A C 1
ATOM 2991 O O . ASN A 1 380 ? 11.385 7.170 19.382 1.00 95.50 380 ASN A O 1
ATOM 2995 N N . VAL A 1 381 ? 9.450 6.743 18.298 1.00 96.19 381 VAL A N 1
ATOM 2996 C CA . VAL A 1 381 ? 8.517 7.266 19.310 1.00 96.19 381 VAL A CA 1
ATOM 2997 C C . VAL A 1 381 ? 7.416 6.257 19.653 1.00 96.19 381 VAL A C 1
ATOM 2999 O O . VAL A 1 381 ? 6.436 6.610 20.302 1.00 96.19 381 VAL A O 1
ATOM 3002 N N . ALA A 1 382 ? 7.574 4.987 19.262 1.00 92.88 382 ALA A N 1
ATOM 3003 C CA . ALA A 1 382 ? 6.556 3.952 19.459 1.00 92.88 382 ALA A CA 1
ATOM 3004 C C . ALA A 1 382 ? 6.155 3.760 20.937 1.00 92.88 382 ALA A C 1
ATOM 3006 O O . ALA A 1 382 ? 5.021 3.379 21.226 1.00 92.88 382 ALA A O 1
ATOM 3007 N N . SER A 1 383 ? 7.074 4.039 21.869 1.00 93.06 383 SER A N 1
ATOM 3008 C CA . SER A 1 383 ? 6.863 3.965 23.320 1.00 93.06 383 SER A CA 1
ATOM 3009 C C . SER A 1 383 ? 6.510 5.304 23.978 1.00 93.06 383 SER A C 1
ATOM 3011 O O . SER A 1 383 ? 6.401 5.351 25.202 1.00 93.06 383 SER A O 1
ATOM 3013 N N . ALA A 1 384 ? 6.381 6.393 23.214 1.00 96.31 384 ALA A N 1
ATOM 3014 C CA . ALA A 1 384 ? 5.989 7.691 23.759 1.00 96.31 384 ALA A CA 1
ATOM 3015 C C . ALA A 1 384 ? 4.550 7.637 24.310 1.00 96.31 384 ALA A C 1
ATOM 3017 O O . ALA A 1 384 ? 3.730 6.882 23.765 1.00 96.31 384 ALA A O 1
ATOM 3018 N N . PRO A 1 385 ? 4.216 8.444 25.338 1.00 97.00 385 PRO A N 1
ATOM 3019 C CA . PRO A 1 385 ? 2.846 8.601 25.810 1.00 97.00 385 PRO A CA 1
ATOM 3020 C C . PRO A 1 385 ? 1.875 8.859 24.659 1.00 97.00 385 PRO A C 1
ATOM 3022 O O . PRO A 1 385 ? 2.171 9.579 23.703 1.00 97.00 385 PRO A O 1
ATOM 3025 N N . TYR A 1 386 ? 0.684 8.274 24.736 1.00 96.69 386 TYR A N 1
ATOM 3026 C CA . TYR A 1 386 ? -0.278 8.376 23.643 1.00 96.69 386 TYR A CA 1
ATOM 3027 C C . TYR A 1 386 ? -0.807 9.807 23.451 1.00 96.69 386 TYR A C 1
ATOM 3029 O O . TYR A 1 386 ? -1.151 10.185 22.333 1.00 96.69 386 TYR A O 1
ATOM 3037 N N . SER A 1 387 ? -0.815 10.631 24.503 1.00 96.62 387 SER A N 1
ATOM 3038 C CA . SER A 1 387 ? -1.072 12.074 24.401 1.00 96.62 387 SER A CA 1
ATOM 3039 C C . SER A 1 387 ? -0.086 12.783 23.464 1.00 96.62 387 SER A C 1
ATOM 3041 O O . SER A 1 387 ? -0.509 13.582 22.631 1.00 96.62 387 SER A O 1
ATOM 3043 N N . GLU A 1 388 ? 1.204 12.455 23.540 1.00 97.94 388 GLU A N 1
ATOM 3044 C CA . GLU A 1 388 ? 2.226 12.996 22.638 1.00 97.94 388 GLU A CA 1
ATOM 3045 C C . GLU A 1 388 ? 2.032 12.475 21.212 1.00 97.94 388 GLU A C 1
ATOM 3047 O O . GLU A 1 388 ? 2.089 13.251 20.256 1.00 97.94 388 GLU A O 1
ATOM 3052 N N . GLN A 1 389 ? 1.711 11.185 21.056 1.00 97.62 389 GLN A N 1
ATOM 3053 C CA . GLN A 1 389 ? 1.405 10.616 19.740 1.00 97.62 389 GLN A CA 1
ATOM 3054 C C . GLN A 1 389 ? 0.197 11.298 19.082 1.00 97.62 389 GLN A C 1
ATOM 3056 O O . GLN A 1 389 ? 0.214 11.518 17.874 1.00 97.62 389 GLN A O 1
ATOM 3061 N N . LEU A 1 390 ? -0.841 11.667 19.843 1.00 96.94 390 LEU A N 1
ATOM 3062 C CA . LEU A 1 390 ? -1.984 12.422 19.315 1.00 96.94 390 LEU A CA 1
ATOM 3063 C C . LEU A 1 390 ? -1.570 13.796 18.783 1.00 96.94 390 LEU A C 1
ATOM 3065 O O . LEU A 1 390 ? -2.052 14.193 17.722 1.00 96.94 390 LEU A O 1
ATOM 3069 N N . SER A 1 391 ? -0.677 14.505 19.476 1.00 97.75 391 SER A N 1
ATOM 3070 C CA . SER A 1 391 ? -0.133 15.778 18.991 1.00 97.75 391 SER A CA 1
ATOM 3071 C C . SER A 1 391 ? 0.656 15.591 17.693 1.00 97.75 391 SER A C 1
ATOM 3073 O O . SER A 1 391 ? 0.420 16.317 16.732 1.00 97.75 391 SER A O 1
ATOM 3075 N N . MET A 1 392 ? 1.496 14.552 17.609 1.00 98.44 392 MET A N 1
ATOM 3076 C CA . MET A 1 392 ? 2.230 14.215 16.380 1.00 98.44 392 MET A CA 1
ATOM 3077 C C . MET A 1 392 ? 1.286 13.863 15.219 1.00 98.44 392 MET A C 1
ATOM 3079 O O . MET A 1 392 ? 1.500 14.291 14.088 1.00 98.44 392 MET A O 1
ATOM 3083 N N . LEU A 1 393 ? 0.215 13.102 15.477 1.00 98.25 393 LEU A N 1
ATOM 3084 C CA . LEU A 1 393 ? -0.795 12.768 14.465 1.00 98.25 393 LEU A CA 1
ATOM 3085 C C . LEU A 1 393 ? -1.525 14.012 13.943 1.00 98.25 393 LEU A C 1
ATOM 3087 O O . LEU A 1 393 ? -1.818 14.079 12.749 1.00 98.25 393 LEU A O 1
ATOM 3091 N N . ARG A 1 394 ? -1.819 14.983 14.819 1.00 97.56 394 ARG A N 1
ATOM 3092 C CA . ARG A 1 394 ? -2.431 16.264 14.430 1.00 97.56 394 ARG A CA 1
ATOM 3093 C C . ARG A 1 394 ? -1.492 17.070 13.545 1.00 97.56 394 ARG A C 1
ATOM 3095 O O . ARG A 1 394 ? -1.907 17.446 12.457 1.00 97.56 394 ARG A O 1
ATOM 3102 N N . GLU A 1 395 ? -0.232 17.219 13.947 1.00 98.06 395 GLU A N 1
ATOM 3103 C CA . GLU A 1 395 ? 0.780 17.937 13.163 1.00 98.06 395 GLU A CA 1
ATOM 3104 C C . GLU A 1 395 ? 0.930 17.339 11.754 1.00 98.06 395 GLU A C 1
ATOM 3106 O O . GLU A 1 395 ? 0.881 18.047 10.748 1.00 98.06 395 GLU A O 1
ATOM 3111 N N . VAL A 1 396 ? 1.015 16.006 11.656 1.00 98.19 396 VAL A N 1
ATOM 3112 C CA . VAL A 1 396 ? 1.073 15.327 10.354 1.00 98.19 396 VAL A CA 1
ATOM 3113 C C . VAL A 1 396 ? -0.199 15.561 9.545 1.00 98.19 396 VAL A C 1
ATOM 3115 O O . VAL A 1 396 ? -0.119 15.789 8.342 1.00 98.19 396 VAL A O 1
ATOM 3118 N N . SER A 1 397 ? -1.373 15.513 10.173 1.00 97.06 397 SER A N 1
ATOM 3119 C CA . SER A 1 397 ? -2.647 15.730 9.483 1.00 97.06 397 SER A CA 1
ATOM 3120 C C . SER A 1 397 ? -2.838 17.168 8.999 1.00 97.06 397 SER A C 1
ATOM 3122 O O . SER A 1 397 ? -3.518 17.370 7.993 1.00 97.06 397 SER A O 1
ATOM 3124 N N . GLU A 1 398 ? -2.287 18.155 9.702 1.00 96.62 398 GLU A N 1
ATOM 3125 C CA . GLU A 1 398 ? -2.319 19.566 9.308 1.00 96.62 398 GLU A CA 1
ATOM 3126 C C . GLU A 1 398 ? -1.429 19.804 8.086 1.00 96.62 398 GLU A C 1
ATOM 3128 O O . GLU A 1 398 ? -1.881 20.383 7.095 1.00 96.62 398 GLU A O 1
ATOM 3133 N N . ALA A 1 399 ? -0.211 19.259 8.110 1.00 96.31 399 ALA A N 1
ATOM 3134 C CA . ALA A 1 399 ? 0.717 19.312 6.984 1.00 96.31 399 ALA A CA 1
ATOM 3135 C C . ALA A 1 399 ? 0.249 18.460 5.785 1.00 96.31 399 ALA A C 1
ATOM 3137 O O . ALA A 1 399 ? 0.506 18.792 4.629 1.00 96.31 399 ALA A O 1
ATOM 3138 N N . MET A 1 400 ? -0.459 17.354 6.041 1.00 95.12 400 MET A N 1
ATOM 3139 C CA . MET A 1 400 ? -0.880 16.371 5.038 1.00 95.12 400 MET A CA 1
ATOM 3140 C C . MET A 1 400 ? -2.356 15.998 5.218 1.00 95.12 400 MET A C 1
ATOM 3142 O O . MET A 1 400 ? -2.686 14.898 5.665 1.00 95.12 400 MET A O 1
ATOM 3146 N N . LYS A 1 401 ? -3.262 16.888 4.786 1.00 92.31 401 LYS A N 1
ATOM 3147 C CA . LYS A 1 401 ? -4.732 16.757 4.931 1.00 92.31 401 LYS A CA 1
ATOM 3148 C C . LYS A 1 401 ? -5.336 15.380 4.580 1.00 92.31 401 LYS A C 1
ATOM 3150 O O . LYS A 1 401 ? -6.316 14.999 5.225 1.00 92.31 401 LYS A O 1
ATOM 3155 N N . PRO A 1 402 ? -4.833 14.614 3.585 1.00 92.19 402 PRO A N 1
ATOM 3156 C CA . PRO A 1 402 ? -5.339 13.263 3.317 1.00 92.19 402 PRO A CA 1
ATOM 3157 C C . PRO A 1 402 ? -5.065 12.233 4.431 1.00 92.19 402 PRO A C 1
ATOM 3159 O O . PRO A 1 402 ? -5.782 11.240 4.521 1.00 92.19 402 PRO A O 1
ATOM 3162 N N . LEU A 1 403 ? -4.062 12.445 5.290 1.00 95.25 403 LEU A N 1
ATOM 3163 C CA . LEU A 1 403 ? -3.670 11.538 6.379 1.00 95.25 403 LEU A CA 1
ATOM 3164 C C . LEU A 1 403 ? -4.422 11.855 7.680 1.00 95.25 403 LEU A C 1
ATOM 3166 O O . LEU A 1 403 ? -3.827 12.188 8.703 1.00 95.25 403 LEU A O 1
ATOM 3170 N N . LYS A 1 404 ? -5.749 11.734 7.634 1.00 95.12 404 LYS A N 1
ATOM 3171 C CA . LYS A 1 404 ? -6.626 12.089 8.757 1.00 95.12 404 LYS A CA 1
ATOM 3172 C C . LYS A 1 404 ? -6.458 11.128 9.943 1.00 95.12 404 LYS A C 1
ATOM 3174 O O . LYS A 1 404 ? -6.486 9.910 9.731 1.00 95.12 404 LYS A O 1
ATOM 3179 N N . PRO A 1 405 ? -6.379 11.628 11.187 1.00 97.06 405 PRO A N 1
ATOM 3180 C CA . PRO A 1 405 ? -6.380 10.784 12.368 1.00 97.06 405 PRO A CA 1
ATOM 3181 C C . PRO A 1 405 ? -7.761 10.187 12.628 1.00 97.06 405 PRO A C 1
ATOM 3183 O O . PRO A 1 405 ? -8.789 10.662 12.136 1.00 97.06 405 PRO A O 1
ATOM 3186 N N . MET A 1 406 ? -7.787 9.130 13.432 1.00 96.25 406 MET A N 1
ATOM 3187 C CA . MET A 1 406 ? -9.015 8.561 13.971 1.00 96.25 406 MET A CA 1
ATOM 3188 C C . MET A 1 406 ? -9.814 9.619 14.748 1.00 96.25 406 MET A C 1
ATOM 3190 O O . MET A 1 406 ? -9.242 10.300 15.610 1.00 96.25 406 MET A O 1
ATOM 3194 N N . PRO A 1 407 ? -11.140 9.725 14.522 1.00 96.06 407 PRO A N 1
ATOM 3195 C CA . PRO A 1 407 ? -12.006 10.506 15.395 1.00 96.06 407 PRO A CA 1
ATOM 3196 C C . PRO A 1 407 ? -11.815 10.066 16.844 1.00 96.06 407 PRO A C 1
ATOM 3198 O O . PRO A 1 407 ? -11.827 8.872 17.137 1.00 96.06 407 PRO A O 1
ATOM 3201 N N . THR A 1 408 ? -11.598 11.026 17.736 1.00 96.81 408 THR A N 1
ATOM 3202 C CA . THR A 1 408 ? -11.201 10.759 19.119 1.00 96.81 408 THR A CA 1
ATOM 3203 C C . THR A 1 408 ? -12.144 11.490 20.062 1.00 96.81 408 THR A C 1
ATOM 3205 O O . THR A 1 408 ? -12.271 12.705 19.966 1.00 96.81 408 THR A O 1
ATOM 3208 N N . ALA A 1 409 ? -12.789 10.749 20.960 1.00 97.31 409 ALA A N 1
ATOM 3209 C CA . ALA A 1 409 ? -13.591 11.283 22.053 1.00 97.31 409 ALA A CA 1
ATOM 3210 C C . ALA A 1 409 ? -12.771 11.271 23.346 1.00 97.31 409 ALA A C 1
ATOM 3212 O O . ALA A 1 409 ? -12.293 10.212 23.775 1.00 97.31 409 ALA A O 1
ATOM 3213 N N . THR A 1 410 ? -12.615 12.435 23.969 1.00 94.88 410 THR A N 1
ATOM 3214 C CA . THR A 1 410 ? -11.815 12.617 25.188 1.00 94.88 410 THR A CA 1
ATOM 3215 C C . THR A 1 410 ? -12.700 12.931 26.390 1.00 94.88 410 THR A C 1
ATOM 3217 O O . THR A 1 410 ? -12.466 12.396 27.476 1.00 94.88 410 THR A O 1
ATOM 3220 N N . THR A 1 411 ? -13.764 13.715 26.201 1.00 95.50 411 THR A N 1
ATOM 3221 C CA . THR A 1 411 ? -14.680 14.100 27.284 1.00 95.50 411 THR A CA 1
ATOM 3222 C C . THR A 1 411 ? -15.770 13.053 27.514 1.00 95.50 411 THR A C 1
ATOM 3224 O O . THR A 1 411 ? -16.116 12.278 26.623 1.00 95.50 411 THR A O 1
ATOM 3227 N N . LEU A 1 412 ? -16.365 13.030 28.712 1.00 95.81 412 LEU A N 1
ATOM 3228 C CA . LEU A 1 412 ? -17.474 12.117 29.018 1.00 95.81 412 LEU A CA 1
ATOM 3229 C C . LEU A 1 412 ? -18.655 12.293 28.045 1.00 95.81 412 LEU A C 1
ATOM 3231 O O . LEU A 1 412 ? -19.227 11.303 27.586 1.00 95.81 412 LEU A O 1
ATOM 3235 N N . ALA A 1 413 ? -18.992 13.540 27.703 1.00 96.25 413 ALA A N 1
ATOM 3236 C CA . ALA A 1 413 ? -20.066 13.856 26.765 1.00 96.25 413 ALA A CA 1
ATOM 3237 C C . ALA A 1 413 ? -19.767 13.323 25.354 1.00 96.25 413 ALA A C 1
ATOM 3239 O O . ALA A 1 413 ? -20.610 12.661 24.748 1.00 96.25 413 ALA A O 1
ATOM 3240 N N . GLU A 1 414 ? -18.547 13.533 24.852 1.00 97.31 414 GLU A N 1
ATOM 3241 C CA . GLU A 1 414 ? -18.115 13.005 23.553 1.00 97.31 414 GLU A CA 1
ATOM 3242 C C . GLU A 1 414 ? -18.109 11.476 23.526 1.00 97.31 414 GLU A C 1
ATOM 3244 O O . GLU A 1 414 ? -18.569 10.877 22.553 1.00 97.31 414 GLU A O 1
ATOM 3249 N N . LYS A 1 415 ? -17.615 10.837 24.595 1.00 97.38 415 LYS A N 1
ATOM 3250 C CA . LYS A 1 415 ? -17.573 9.374 24.721 1.00 97.38 415 LYS A CA 1
ATOM 3251 C C . LYS A 1 415 ? -18.976 8.780 24.660 1.00 97.38 415 LYS A C 1
ATOM 3253 O O . LYS A 1 415 ? -19.203 7.844 23.895 1.00 97.38 415 LYS A O 1
ATOM 3258 N N . ARG A 1 416 ? -19.922 9.349 25.419 1.00 95.75 416 ARG A N 1
ATOM 3259 C CA . ARG A 1 416 ? -21.338 8.943 25.399 1.00 95.75 416 ARG A CA 1
ATOM 3260 C C . ARG A 1 416 ? -21.942 9.116 24.010 1.00 95.75 416 ARG A C 1
ATOM 3262 O O . ARG A 1 416 ? -22.473 8.152 23.471 1.00 95.75 416 ARG A O 1
ATOM 3269 N N . LYS A 1 417 ? -21.773 10.291 23.397 1.00 96.88 417 LYS A N 1
ATOM 3270 C CA . LYS A 1 417 ? -22.288 10.587 22.051 1.00 96.88 417 LYS A CA 1
ATOM 3271 C C . LYS A 1 417 ? -21.724 9.639 20.990 1.00 96.88 417 LYS A C 1
ATOM 3273 O O . LYS A 1 417 ? -22.458 9.171 20.126 1.00 96.88 417 LYS A O 1
ATOM 3278 N N . MET A 1 418 ? -20.425 9.338 21.038 1.00 96.75 418 MET A N 1
ATOM 3279 C CA . MET A 1 418 ? -19.798 8.387 20.116 1.00 96.75 418 MET A CA 1
ATOM 3280 C C . MET A 1 418 ? -20.391 6.986 20.282 1.00 96.75 418 MET A C 1
ATOM 3282 O O . MET A 1 418 ? -20.783 6.373 19.292 1.00 96.75 418 MET A O 1
ATOM 3286 N N . LEU A 1 419 ? -20.482 6.493 21.519 1.00 94.56 419 LEU A N 1
ATOM 3287 C CA . LEU A 1 419 ? -21.040 5.171 21.797 1.00 94.56 419 LEU A CA 1
ATOM 3288 C C . LEU A 1 419 ? -22.504 5.062 21.397 1.00 94.56 419 LEU A C 1
ATOM 3290 O O . LEU A 1 419 ? -22.876 4.069 20.784 1.00 94.56 419 LEU A O 1
ATOM 3294 N N . GLU A 1 420 ? -23.307 6.084 21.680 1.00 93.38 420 GLU A N 1
ATOM 3295 C CA . GLU A 1 420 ? -24.710 6.132 21.280 1.00 93.38 420 GLU A CA 1
ATOM 3296 C C . GLU A 1 420 ? -24.860 5.986 19.760 1.00 93.38 420 GLU A C 1
ATOM 3298 O O . GLU A 1 420 ? -25.605 5.123 19.296 1.00 93.38 420 GLU A O 1
ATOM 3303 N N . ARG A 1 421 ? -24.091 6.749 18.969 1.00 94.69 421 ARG A N 1
ATOM 3304 C CA . ARG A 1 421 ? -24.115 6.623 17.502 1.00 94.69 421 ARG A CA 1
ATOM 3305 C C . ARG A 1 421 ? -23.690 5.235 17.028 1.00 94.69 421 ARG A C 1
ATOM 3307 O O . ARG A 1 421 ? -24.310 4.706 16.112 1.00 94.69 421 ARG A O 1
ATOM 3314 N N . ILE A 1 422 ? -22.654 4.649 17.632 1.00 91.88 422 ILE A N 1
ATOM 3315 C CA . ILE A 1 422 ? -22.162 3.310 17.265 1.00 91.88 422 ILE A CA 1
ATOM 3316 C C . ILE A 1 422 ? -23.212 2.238 17.599 1.00 91.88 422 ILE A C 1
ATOM 3318 O O . ILE A 1 422 ? -23.471 1.362 16.777 1.00 91.88 422 ILE A O 1
ATOM 3322 N N . VAL A 1 423 ? -23.847 2.317 18.773 1.00 87.44 423 VAL A N 1
ATOM 3323 C CA . VAL A 1 423 ? -24.928 1.406 19.207 1.00 87.44 423 VAL A CA 1
ATOM 3324 C C . VAL A 1 423 ? -26.159 1.523 18.320 1.00 87.44 423 VAL A C 1
ATOM 3326 O O . VAL A 1 423 ? -26.744 0.510 17.956 1.00 87.44 423 VAL A O 1
ATOM 3329 N N . GLN A 1 424 ? -26.504 2.732 17.887 1.00 88.44 424 GLN A N 1
ATOM 3330 C CA . GLN A 1 424 ? -27.600 2.958 16.944 1.00 88.44 424 GLN A CA 1
ATOM 3331 C C . GLN A 1 424 ? -27.239 2.608 15.487 1.00 88.44 424 GLN A C 1
ATOM 3333 O O . GLN A 1 424 ? -28.071 2.794 14.603 1.00 88.44 424 GLN A O 1
ATOM 3338 N N . GLY A 1 425 ? -26.007 2.162 15.205 1.00 86.94 425 GLY A N 1
ATOM 3339 C CA . GLY A 1 425 ? -25.543 1.879 13.842 1.00 86.94 425 GLY A CA 1
ATOM 3340 C C . GLY A 1 425 ? -25.428 3.117 12.942 1.00 86.94 425 GLY A C 1
ATOM 3341 O O . GLY A 1 425 ? -25.399 2.984 11.724 1.00 86.94 425 GLY A O 1
ATOM 3342 N N . LYS A 1 426 ? -25.373 4.320 13.528 1.00 91.69 426 LYS A N 1
ATOM 3343 C CA . LYS A 1 426 ? -25.312 5.614 12.824 1.00 91.69 426 LYS A CA 1
ATOM 3344 C C . LYS A 1 426 ? -23.896 6.178 12.697 1.00 91.69 426 LYS A 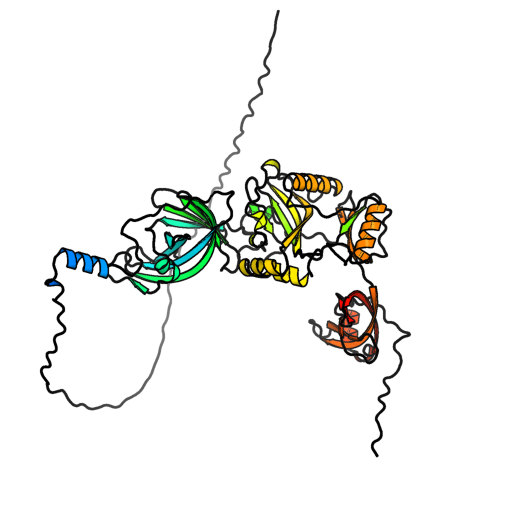C 1
ATOM 3346 O O . LYS A 1 426 ? -23.710 7.216 12.065 1.00 91.69 426 LYS A O 1
ATOM 3351 N N . ASP A 1 427 ? -22.899 5.576 13.348 1.00 93.38 427 ASP A N 1
ATOM 3352 C CA . ASP A 1 427 ? -21.516 6.030 13.195 1.00 93.38 427 ASP A CA 1
ATOM 3353 C C . ASP A 1 427 ? -20.969 5.595 11.823 1.00 93.38 427 ASP A C 1
ATOM 3355 O O . ASP A 1 427 ? -21.049 4.415 11.476 1.00 93.38 427 ASP A O 1
ATOM 3359 N N . PRO A 1 428 ? -20.392 6.517 11.032 1.00 93.38 428 PRO A N 1
ATOM 3360 C CA . PRO A 1 428 ? -19.998 6.231 9.655 1.00 93.38 428 PRO A CA 1
ATOM 3361 C C . PRO A 1 428 ? -18.803 5.278 9.553 1.00 93.38 428 PRO A C 1
ATOM 3363 O O . PRO A 1 428 ? -18.459 4.851 8.457 1.00 93.38 428 PRO A O 1
ATOM 3366 N N . LEU A 1 429 ? -18.098 4.980 10.644 1.00 93.19 429 LEU A N 1
ATOM 3367 C CA . LEU A 1 429 ? -16.886 4.161 10.594 1.00 93.19 429 LEU A CA 1
ATOM 3368 C C . LEU A 1 429 ? -17.091 2.754 11.144 1.00 93.19 429 LEU A C 1
ATOM 3370 O O . LEU A 1 429 ? -16.309 1.861 10.810 1.00 93.19 429 LEU A O 1
ATOM 3374 N N . THR A 1 430 ? -18.089 2.548 12.006 1.00 90.00 430 THR A N 1
ATOM 3375 C CA . THR A 1 430 ? -18.302 1.255 12.655 1.00 90.00 430 THR A CA 1
ATOM 3376 C C . THR A 1 430 ? -19.652 1.156 13.357 1.00 90.00 430 THR A C 1
ATOM 3378 O O . THR A 1 430 ? -20.119 2.103 13.979 1.00 90.00 430 THR A O 1
ATOM 3381 N N . SER A 1 431 ? -20.221 -0.045 13.356 1.00 86.12 431 SER A N 1
ATOM 3382 C CA . SER A 1 431 ? -21.279 -0.466 14.280 1.00 86.12 431 SER A CA 1
ATOM 3383 C C . SER A 1 431 ? -20.772 -1.472 15.321 1.00 86.12 431 SER A C 1
ATOM 3385 O O . SER A 1 431 ? -21.535 -1.959 16.141 1.00 86.12 431 SER A O 1
ATOM 3387 N N . GLU A 1 432 ? -19.483 -1.821 15.308 1.00 83.69 432 GLU A N 1
ATOM 3388 C CA . GLU A 1 432 ? -18.955 -2.909 16.135 1.00 83.69 432 GLU A CA 1
ATOM 3389 C C . GLU A 1 432 ? -18.568 -2.441 17.539 1.00 83.69 432 GLU A C 1
ATOM 3391 O O . GLU A 1 432 ? -18.738 -3.180 18.504 1.00 83.69 432 GLU A O 1
ATOM 3396 N N . GLY A 1 433 ? -17.996 -1.245 17.681 1.00 91.12 433 GLY A N 1
ATOM 3397 C CA . GLY A 1 433 ? -17.549 -0.745 18.978 1.00 91.12 433 GLY A CA 1
ATOM 3398 C C . GLY A 1 433 ? -16.398 0.245 18.895 1.00 91.12 433 GLY A C 1
ATOM 3399 O O . GLY A 1 433 ? -16.188 0.909 17.883 1.00 91.12 433 GLY A O 1
ATOM 3400 N N . VAL A 1 434 ? -15.634 0.336 19.980 1.00 96.19 434 VAL A N 1
ATOM 3401 C CA . VAL A 1 434 ? -14.566 1.324 20.155 1.00 96.19 434 VAL A CA 1
ATOM 3402 C C . VAL A 1 434 ? -13.247 0.679 20.559 1.00 96.19 434 VAL A C 1
ATOM 3404 O O . VAL A 1 434 ? -13.176 -0.412 21.132 1.00 96.19 434 VAL A O 1
ATOM 3407 N N . VAL A 1 435 ? -12.172 1.390 20.260 1.00 95.44 435 VAL A N 1
ATOM 3408 C CA . VAL A 1 435 ? -10.846 1.188 20.819 1.00 95.44 435 VAL A CA 1
ATOM 3409 C C . VAL A 1 435 ? -10.656 2.215 21.927 1.00 95.44 435 VAL A C 1
ATOM 3411 O O . VAL A 1 435 ? -10.714 3.420 21.690 1.00 95.44 435 VAL A O 1
ATOM 3414 N N . VAL A 1 436 ? -10.420 1.722 23.135 1.00 96.56 436 VAL A N 1
ATOM 3415 C CA . VAL A 1 436 ? -10.029 2.513 24.297 1.00 96.56 436 VAL A CA 1
ATOM 3416 C C . VAL A 1 436 ? -8.512 2.599 24.319 1.00 96.56 436 VAL A C 1
ATOM 3418 O O . VAL A 1 436 ? -7.833 1.573 24.172 1.00 96.56 436 VAL A O 1
ATOM 3421 N N . ARG A 1 437 ? -7.980 3.800 24.533 1.00 95.31 437 ARG A N 1
ATOM 3422 C CA . ARG A 1 437 ? -6.545 4.007 24.743 1.00 95.31 437 ARG A CA 1
ATOM 3423 C C . ARG A 1 437 ? -6.296 4.811 25.999 1.00 95.31 437 ARG A C 1
ATOM 3425 O O . ARG A 1 437 ? -6.933 5.835 26.215 1.00 95.31 437 ARG A O 1
ATOM 3432 N N . ASP A 1 438 ? -5.347 4.339 26.790 1.00 95.56 438 ASP A N 1
ATOM 3433 C CA . ASP A 1 438 ? -4.797 5.076 27.922 1.00 95.56 438 ASP A CA 1
ATOM 3434 C C . ASP A 1 438 ? -3.807 6.138 27.416 1.00 95.56 438 ASP A C 1
ATOM 3436 O O . ASP A 1 438 ? -2.872 5.820 26.677 1.00 95.56 438 ASP A O 1
ATOM 3440 N N . LEU A 1 439 ? -4.020 7.401 27.786 1.00 95.88 439 LEU A N 1
ATOM 3441 C CA . LEU A 1 439 ? -3.248 8.548 27.302 1.00 95.88 439 LEU A CA 1
ATOM 3442 C C . LEU A 1 439 ? -1.781 8.501 27.734 1.00 95.88 439 LEU A C 1
ATOM 3444 O O . LEU A 1 439 ? -0.918 8.974 26.999 1.00 95.88 439 LEU A O 1
ATOM 3448 N N . ARG A 1 440 ? -1.486 7.919 28.901 1.00 94.50 440 ARG A N 1
ATOM 3449 C CA . ARG A 1 440 ? -0.132 7.887 29.463 1.00 94.50 440 ARG A CA 1
ATOM 3450 C C . ARG A 1 440 ? 0.663 6.689 28.962 1.00 94.50 440 ARG A C 1
ATOM 3452 O O . ARG A 1 440 ? 1.820 6.824 28.591 1.00 94.50 440 ARG A O 1
ATOM 3459 N N . THR A 1 441 ? 0.046 5.514 28.971 1.00 91.44 441 THR A N 1
ATOM 3460 C CA . THR A 1 441 ? 0.721 4.236 28.693 1.00 91.44 441 THR A CA 1
ATOM 3461 C C . THR A 1 441 ? 0.509 3.735 27.268 1.00 91.44 441 THR A C 1
ATOM 3463 O O . THR A 1 441 ? 1.198 2.816 26.835 1.00 91.44 441 THR A O 1
ATOM 3466 N N . GLY A 1 442 ? -0.485 4.264 26.548 1.00 90.19 442 GLY A N 1
ATOM 3467 C CA . GLY A 1 442 ? -0.880 3.769 25.229 1.00 90.19 442 GLY A CA 1
ATOM 3468 C C . GLY A 1 442 ? -1.552 2.396 25.246 1.00 90.19 442 GLY A C 1
ATOM 3469 O O . GLY A 1 442 ? -1.805 1.833 24.179 1.00 90.19 442 GLY A O 1
ATOM 3470 N N . LYS A 1 443 ? -1.866 1.842 26.428 1.00 92.06 443 LYS A N 1
ATOM 3471 C CA . LYS A 1 443 ? -2.509 0.531 26.562 1.00 92.06 443 LYS A CA 1
ATOM 3472 C C . LYS A 1 443 ? -3.844 0.510 25.819 1.00 92.06 443 LYS A C 1
ATOM 3474 O O . LYS A 1 443 ? -4.676 1.397 25.993 1.00 92.06 443 LYS A O 1
ATOM 3479 N N . ILE A 1 444 ? -4.040 -0.533 25.012 1.00 92.56 444 ILE A N 1
ATOM 3480 C CA . ILE A 1 444 ? -5.172 -0.657 24.090 1.00 92.56 444 ILE A CA 1
ATOM 3481 C C . ILE A 1 444 ? -6.165 -1.704 24.599 1.00 92.56 444 ILE A C 1
ATOM 3483 O O . ILE A 1 444 ? -5.798 -2.858 24.854 1.00 92.56 444 ILE A O 1
ATOM 3487 N N . ILE A 1 445 ? -7.440 -1.325 24.665 1.00 93.75 445 ILE A N 1
ATOM 3488 C CA . ILE A 1 445 ? -8.562 -2.237 24.911 1.00 93.75 445 ILE A CA 1
ATOM 3489 C C . ILE A 1 445 ? -9.565 -2.094 23.764 1.00 93.75 445 ILE A C 1
ATOM 3491 O O . ILE A 1 445 ? -9.890 -0.991 23.344 1.00 93.75 445 ILE A O 1
ATOM 3495 N N . LYS A 1 446 ? -10.071 -3.209 23.241 1.00 90.81 446 LYS A N 1
ATOM 3496 C CA . LYS A 1 446 ? -11.199 -3.227 22.302 1.00 90.81 446 LYS A CA 1
ATOM 3497 C C . LYS A 1 446 ? -12.473 -3.472 23.087 1.00 90.81 446 LYS A C 1
ATOM 3499 O O . LYS A 1 446 ? -12.602 -4.535 23.688 1.00 90.81 446 LYS A O 1
ATOM 3504 N N . ALA A 1 447 ? -13.400 -2.530 23.052 1.00 92.19 447 ALA A N 1
ATOM 3505 C CA . ALA A 1 447 ? -14.723 -2.698 23.627 1.00 92.19 447 ALA A CA 1
ATOM 3506 C C . ALA A 1 447 ? -15.726 -2.880 22.482 1.00 92.19 447 ALA A C 1
ATOM 3508 O O . ALA A 1 447 ? -15.880 -1.986 21.650 1.00 92.19 447 ALA A O 1
ATOM 3509 N N . LYS A 1 448 ? -16.356 -4.054 22.396 1.00 87.38 448 LYS A N 1
ATOM 3510 C CA . LYS A 1 448 ? -17.232 -4.420 21.270 1.00 87.38 448 LYS A CA 1
ATOM 3511 C C . LYS A 1 448 ? -18.663 -4.693 21.705 1.00 87.38 448 LYS A C 1
ATOM 3513 O O . LYS A 1 448 ? -18.886 -5.209 22.801 1.00 87.38 448 LYS A O 1
ATOM 3518 N N . GLN A 1 449 ? -19.605 -4.402 20.815 1.00 79.00 449 GLN A N 1
ATOM 3519 C CA . GLN A 1 449 ? -20.959 -4.927 20.875 1.00 79.00 449 GLN A CA 1
ATOM 3520 C C . GLN A 1 449 ? -20.859 -6.440 20.776 1.00 79.00 449 GLN A C 1
ATOM 3522 O O . GLN A 1 449 ? -20.351 -7.001 19.802 1.00 79.00 449 GLN A O 1
ATOM 3527 N N . ARG A 1 450 ? -21.270 -7.097 21.848 1.00 72.81 450 ARG A N 1
ATOM 3528 C CA . ARG A 1 450 ? -21.534 -8.520 21.843 1.00 72.81 450 ARG A CA 1
ATOM 3529 C C . ARG A 1 450 ? -22.868 -8.692 22.536 1.00 72.81 450 ARG A C 1
ATOM 3531 O O . ARG A 1 450 ? -23.005 -8.293 23.690 1.00 72.81 450 ARG A O 1
ATOM 3538 N N . THR A 1 451 ? -23.815 -9.244 21.802 1.00 68.06 451 THR A N 1
ATOM 3539 C CA . THR A 1 451 ? -25.127 -9.609 22.319 1.00 68.06 451 THR A CA 1
ATOM 3540 C C . THR A 1 451 ? -25.113 -11.103 22.583 1.00 68.06 451 THR A C 1
ATOM 3542 O O . THR A 1 451 ? -24.513 -11.865 21.816 1.00 68.06 451 THR A O 1
ATOM 3545 N N . ASP A 1 452 ? -25.726 -11.498 23.689 1.00 79.38 452 ASP A N 1
ATOM 3546 C CA . ASP A 1 452 ? -25.955 -12.898 24.009 1.00 79.38 452 ASP A CA 1
ATOM 3547 C C . ASP A 1 452 ? -27.126 -13.422 23.174 1.00 79.38 452 ASP A C 1
ATOM 3549 O O . ASP A 1 452 ? -28.176 -12.787 23.093 1.00 79.38 452 ASP A O 1
ATOM 3553 N N . TYR A 1 453 ? -26.937 -14.586 22.564 1.00 85.56 453 TYR A N 1
ATOM 3554 C CA . TYR A 1 453 ? -27.960 -15.318 21.833 1.00 85.56 453 TYR A CA 1
ATOM 3555 C C . TYR A 1 453 ? -28.046 -16.737 22.375 1.00 85.56 453 TYR A C 1
ATOM 3557 O O . TYR A 1 453 ? -27.024 -17.410 22.540 1.00 85.56 453 TYR A O 1
ATOM 3565 N N . ASP A 1 454 ? -29.274 -17.200 22.570 1.00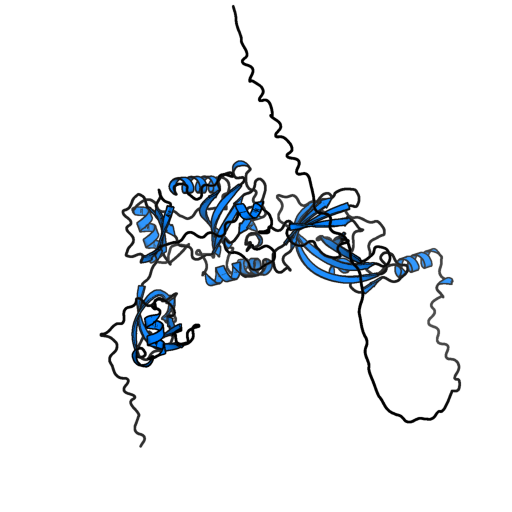 89.44 454 ASP A N 1
ATOM 3566 C CA . ASP A 1 454 ? -29.564 -18.601 22.838 1.00 89.44 454 ASP A CA 1
ATOM 3567 C C . ASP A 1 454 ? -29.700 -19.317 21.496 1.00 89.44 454 ASP A C 1
ATOM 3569 O O . ASP A 1 454 ? -30.524 -18.940 20.659 1.00 89.44 454 ASP A O 1
ATOM 3573 N N . VAL A 1 455 ? -28.880 -20.342 21.268 1.00 93.75 455 VAL A N 1
ATOM 3574 C CA . VAL A 1 455 ? -28.935 -21.137 20.036 1.00 93.75 455 VAL A CA 1
ATOM 3575 C C . VAL A 1 455 ? -29.049 -22.620 20.345 1.00 93.75 455 VAL A C 1
ATOM 3577 O O . VAL A 1 455 ? -28.428 -23.121 21.280 1.00 93.75 455 VAL A O 1
ATOM 3580 N N . TYR A 1 456 ? -29.807 -23.343 19.529 1.00 95.31 456 TYR A N 1
ATOM 3581 C CA . TYR A 1 456 ? -29.986 -24.785 19.659 1.00 95.31 456 TYR A CA 1
ATOM 3582 C C . TYR A 1 456 ? -28.908 -25.500 18.856 1.00 95.31 456 TYR A C 1
ATOM 3584 O O . TYR A 1 456 ? -28.783 -25.283 17.649 1.00 95.31 456 TYR A O 1
ATOM 3592 N N . VAL A 1 457 ? -28.121 -26.350 19.508 1.00 95.50 457 VAL A N 1
ATOM 3593 C CA . VAL A 1 457 ? -27.089 -27.151 18.847 1.00 95.50 457 VAL A CA 1
ATOM 3594 C C . VAL A 1 457 ? -27.749 -28.250 18.029 1.00 95.50 457 VAL A C 1
ATOM 3596 O O . VAL A 1 457 ? -28.511 -29.053 18.555 1.00 95.50 457 VAL A O 1
ATOM 3599 N N . ARG A 1 458 ? -27.447 -28.298 16.732 1.00 96.25 458 ARG A N 1
ATOM 3600 C CA . ARG A 1 458 ? -28.049 -29.262 15.799 1.00 96.25 458 ARG A CA 1
ATOM 3601 C C . ARG A 1 458 ? -27.064 -30.302 15.299 1.00 96.25 458 ARG A C 1
ATOM 3603 O O . ARG A 1 458 ? -27.445 -31.446 15.113 1.00 96.25 458 ARG A O 1
ATOM 3610 N N . GLU A 1 459 ? -25.801 -29.924 15.120 1.00 96.31 459 GLU A N 1
ATOM 3611 C CA . GLU A 1 459 ? -24.760 -30.838 14.644 1.00 96.31 459 GLU A CA 1
ATOM 3612 C C . GLU A 1 459 ? -23.412 -30.496 15.279 1.00 96.31 459 GLU A C 1
ATOM 3614 O O . GLU A 1 459 ? -23.087 -29.319 15.456 1.00 96.31 459 GLU A O 1
ATOM 3619 N N . ILE A 1 460 ? -22.586 -31.510 15.542 1.00 96.69 460 ILE A N 1
ATOM 3620 C CA . ILE A 1 460 ? -21.170 -31.334 15.879 1.00 96.69 460 ILE A CA 1
ATOM 3621 C C . ILE A 1 460 ? -20.323 -31.638 14.642 1.00 96.69 460 ILE A C 1
ATOM 3623 O O . ILE A 1 460 ? -20.482 -32.664 13.990 1.00 96.69 460 ILE A O 1
ATOM 3627 N N . THR A 1 461 ? -19.391 -30.745 14.317 1.00 95.75 461 THR A N 1
ATOM 3628 C CA . THR A 1 461 ? -18.546 -30.859 13.118 1.00 95.75 461 THR A CA 1
ATOM 3629 C C . THR A 1 461 ? -17.120 -31.278 13.461 1.00 95.75 461 THR A C 1
ATOM 3631 O O . THR A 1 461 ? -16.587 -30.960 14.529 1.00 95.75 461 THR A O 1
ATOM 3634 N N . LYS A 1 462 ? -16.461 -31.955 12.517 1.00 93.69 462 LYS A N 1
ATOM 3635 C CA . LYS A 1 462 ? -15.072 -32.413 12.647 1.00 93.69 462 LYS A CA 1
ATOM 3636 C C . LYS A 1 462 ? -14.081 -31.248 12.691 1.00 93.69 462 LYS A C 1
ATOM 3638 O O . LYS A 1 462 ? -14.140 -30.325 11.882 1.00 93.69 462 LYS A O 1
ATOM 3643 N N . GLY A 1 463 ? -13.137 -31.299 13.629 1.00 89.56 463 GLY A N 1
ATOM 3644 C CA . GLY A 1 463 ? -12.049 -30.331 13.740 1.00 89.56 463 GLY A CA 1
ATOM 3645 C C . GLY A 1 463 ? -10.856 -30.643 12.840 1.00 89.56 463 GLY A C 1
ATOM 3646 O O . GLY A 1 463 ? -10.688 -31.751 12.335 1.00 89.56 463 GLY A O 1
ATOM 3647 N N . ARG A 1 464 ? -9.971 -29.649 12.672 1.00 86.06 464 ARG A N 1
ATOM 3648 C CA . ARG A 1 464 ? -8.695 -29.821 11.949 1.00 86.06 464 ARG A CA 1
ATOM 3649 C C . ARG A 1 464 ? -7.735 -30.780 12.659 1.00 86.06 464 ARG A C 1
ATOM 3651 O O . ARG A 1 464 ? -6.919 -31.417 12.005 1.00 86.06 464 ARG A O 1
ATOM 3658 N N . LYS A 1 465 ? -7.809 -30.864 13.992 1.00 85.50 465 LYS A N 1
ATOM 3659 C CA . LYS A 1 465 ? -7.057 -31.840 14.790 1.00 85.50 465 LYS A CA 1
ATOM 3660 C C . LYS A 1 465 ? -7.871 -33.124 14.913 1.00 85.50 465 LYS A C 1
ATOM 3662 O O . LYS A 1 465 ? -9.061 -33.076 15.215 1.00 85.50 465 LYS A O 1
ATOM 3667 N N . ARG A 1 466 ? -7.222 -34.269 14.693 1.00 88.31 466 ARG A N 1
ATOM 3668 C CA . ARG A 1 466 ? -7.854 -35.588 14.815 1.00 88.31 466 ARG A CA 1
ATOM 3669 C C . ARG A 1 466 ? -8.376 -35.784 16.245 1.00 88.31 466 ARG A C 1
ATOM 3671 O O . ARG A 1 466 ? -7.642 -35.540 17.198 1.00 88.31 466 ARG A O 1
ATOM 3678 N N . GLY A 1 467 ? -9.628 -36.225 16.378 1.00 90.06 467 GLY A N 1
ATOM 3679 C CA . GLY A 1 467 ? -10.253 -36.495 17.677 1.00 90.06 467 GLY A CA 1
ATOM 3680 C C . GLY A 1 467 ? -10.804 -35.266 18.416 1.00 90.06 467 GLY A C 1
ATOM 3681 O O . GLY A 1 467 ? -11.112 -35.371 19.600 1.00 90.06 467 GLY A O 1
ATOM 3682 N N . GLU A 1 468 ? -10.891 -34.103 17.764 1.00 95.19 468 GLU A N 1
ATOM 3683 C CA . GLU A 1 468 ? -11.435 -32.871 18.349 1.00 95.19 468 GLU A CA 1
ATOM 3684 C C . GLU A 1 468 ? -12.552 -32.303 17.459 1.00 95.19 468 GLU A C 1
ATOM 3686 O O . GLU A 1 468 ? -12.439 -32.292 16.231 1.00 95.19 468 GLU A O 1
ATOM 3691 N N . ALA A 1 469 ? -13.614 -31.779 18.072 1.00 93.88 469 ALA A N 1
ATOM 3692 C CA . ALA A 1 469 ? -14.681 -31.081 17.370 1.00 93.88 469 ALA A CA 1
ATOM 3693 C C . ALA A 1 469 ? -14.185 -29.712 16.880 1.00 93.88 469 ALA A C 1
ATOM 3695 O O . ALA A 1 469 ? -13.434 -29.003 17.567 1.00 93.88 469 ALA A O 1
ATOM 3696 N N . GLY A 1 470 ? -14.601 -29.332 15.675 1.00 92.25 470 GLY A N 1
ATOM 3697 C CA . GLY A 1 470 ? -14.249 -28.067 15.032 1.00 92.25 470 GLY A CA 1
ATOM 3698 C C . GLY A 1 470 ? -15.185 -26.934 15.432 1.00 92.25 470 GLY A C 1
ATOM 3699 O O . GLY A 1 470 ? -14.724 -25.844 15.779 1.00 92.25 470 GLY A O 1
ATOM 3700 N N . ALA A 1 471 ? -16.479 -27.221 15.406 1.00 96.06 471 ALA A N 1
ATOM 3701 C CA . ALA A 1 471 ? -17.573 -26.302 15.678 1.00 96.06 471 ALA A CA 1
ATOM 3702 C C . ALA A 1 471 ? -18.848 -27.098 15.984 1.00 96.06 471 ALA A C 1
ATOM 3704 O O . ALA A 1 471 ? -18.918 -28.283 15.650 1.00 96.06 471 ALA A O 1
ATOM 3705 N N . PHE A 1 472 ? -19.873 -26.432 16.508 1.00 96.62 472 PHE A N 1
ATOM 3706 C CA . PHE A 1 472 ? -21.247 -26.908 16.374 1.00 96.62 472 PHE A CA 1
ATOM 3707 C C . PHE A 1 472 ? -22.009 -26.057 15.353 1.00 96.62 472 PHE A C 1
ATOM 3709 O O . PHE A 1 472 ? -21.705 -24.872 15.182 1.00 96.62 472 PHE A O 1
ATOM 3716 N N . ARG A 1 473 ? -22.986 -26.643 14.662 1.00 97.25 473 ARG A N 1
ATOM 3717 C CA . ARG A 1 473 ? -23.969 -25.908 13.858 1.00 97.25 473 ARG A CA 1
ATOM 3718 C C . ARG A 1 473 ? -25.249 -25.717 14.659 1.00 97.25 473 ARG A C 1
ATOM 3720 O O . ARG A 1 473 ? -25.561 -26.552 15.507 1.00 97.25 473 ARG A O 1
ATOM 3727 N N . TYR A 1 474 ? -25.957 -24.620 14.416 1.00 96.50 474 TYR A N 1
ATOM 3728 C CA . TYR A 1 474 ? -27.090 -24.228 15.250 1.00 96.50 474 TYR A CA 1
ATOM 3729 C C . TYR A 1 474 ? -28.295 -23.698 14.471 1.00 96.50 474 TYR A C 1
ATOM 3731 O O . TYR A 1 474 ? -28.175 -23.260 13.322 1.00 96.50 474 TYR A O 1
ATOM 3739 N N . SER A 1 475 ? -29.439 -23.709 15.153 1.00 95.81 475 SER A N 1
ATOM 3740 C CA . SER A 1 475 ? -30.697 -23.050 14.787 1.00 95.81 475 SER A CA 1
ATOM 3741 C C . SER A 1 475 ? -31.146 -22.100 15.911 1.00 95.81 475 SER A C 1
ATOM 3743 O O . SER A 1 475 ? -30.671 -22.204 17.042 1.00 95.81 475 SER A O 1
ATOM 3745 N N . LEU A 1 476 ? -32.044 -21.152 15.616 1.00 91.25 476 LEU A N 1
ATOM 3746 C CA . LEU A 1 476 ? -32.611 -20.236 16.632 1.00 91.25 476 LEU A CA 1
ATOM 3747 C C . LEU A 1 476 ? -33.816 -20.824 17.365 1.00 91.25 476 LEU A C 1
ATOM 3749 O O . LEU A 1 476 ? -34.181 -20.359 18.437 1.00 91.25 476 LEU A O 1
ATOM 3753 N N . THR A 1 477 ? -34.425 -21.854 16.790 1.00 89.19 477 THR A N 1
ATOM 3754 C CA . THR A 1 477 ? -35.516 -22.620 17.392 1.00 89.19 477 THR A CA 1
ATOM 3755 C C . THR A 1 477 ? -35.122 -24.099 17.455 1.00 89.19 477 THR A C 1
ATOM 3757 O O . THR A 1 477 ? -34.236 -24.511 16.694 1.00 89.19 477 THR A O 1
ATOM 3760 N N . PRO A 1 478 ? -35.760 -24.919 18.313 1.00 87.19 478 PRO A N 1
ATOM 3761 C CA . PRO A 1 478 ? -35.398 -26.331 18.477 1.00 87.19 478 PRO A CA 1
ATOM 3762 C C . PRO A 1 478 ? -35.450 -27.142 17.176 1.00 87.19 478 PRO A C 1
ATOM 3764 O O . PRO A 1 478 ? -34.610 -28.009 16.954 1.00 87.19 478 PRO A O 1
ATOM 3767 N N . THR A 1 479 ? -36.409 -26.831 16.300 1.00 88.12 479 THR A N 1
ATOM 3768 C CA . THR A 1 479 ? -36.685 -27.562 15.052 1.00 88.12 479 THR A CA 1
ATOM 3769 C C . THR A 1 479 ? -36.379 -26.761 13.787 1.00 88.12 479 THR A C 1
ATOM 3771 O O . THR A 1 479 ? -36.469 -27.302 12.689 1.00 88.12 479 THR A O 1
ATOM 3774 N N . GLY A 1 480 ? -35.958 -25.499 13.912 1.00 88.12 480 GLY A N 1
ATOM 3775 C CA . GLY A 1 480 ? -35.687 -24.622 12.773 1.00 88.12 480 GLY A CA 1
ATOM 3776 C C . GLY A 1 480 ? -34.505 -25.065 11.902 1.00 88.12 480 GLY A C 1
ATOM 3777 O O . GLY A 1 480 ? -33.744 -25.962 12.284 1.00 88.12 480 GLY A O 1
ATOM 3778 N N . PRO A 1 481 ? -34.313 -24.422 10.736 1.00 94.00 481 PRO A N 1
ATOM 3779 C CA . PRO A 1 481 ? -33.205 -24.736 9.847 1.00 94.00 481 PRO A CA 1
ATOM 3780 C C . PRO A 1 481 ? -31.862 -24.423 10.510 1.00 94.00 481 PRO A C 1
ATOM 3782 O O . PRO A 1 481 ? -31.742 -23.533 11.356 1.00 94.00 481 PRO A O 1
ATOM 3785 N N . ILE A 1 482 ? -30.825 -25.146 10.095 1.00 96.38 482 ILE A N 1
ATOM 3786 C CA . ILE A 1 482 ? -29.458 -24.851 10.509 1.00 96.38 482 ILE A CA 1
ATOM 3787 C C . ILE A 1 482 ? -28.981 -23.605 9.764 1.00 96.38 482 ILE A C 1
ATOM 3789 O O . ILE A 1 482 ? -28.757 -23.646 8.556 1.00 96.38 482 ILE A O 1
ATOM 3793 N N . ILE A 1 483 ? -28.779 -22.515 10.498 1.00 94.94 483 ILE A N 1
ATOM 3794 C CA . ILE A 1 483 ? -28.490 -21.195 9.919 1.00 94.94 483 ILE A CA 1
ATOM 3795 C C . ILE A 1 483 ? -27.052 -20.726 10.144 1.00 94.94 483 ILE A C 1
ATOM 3797 O O . ILE A 1 483 ? -26.634 -19.720 9.577 1.00 94.94 483 ILE A O 1
ATOM 3801 N N . GLY A 1 484 ? -26.266 -21.429 10.960 1.00 94.31 484 GLY A N 1
ATOM 3802 C CA . GLY A 1 484 ? -24.892 -21.016 11.218 1.00 94.31 484 GLY A CA 1
ATOM 3803 C C . GLY A 1 484 ? -24.062 -22.025 11.990 1.00 94.31 484 GLY A C 1
ATOM 3804 O O . GLY A 1 484 ? -24.508 -23.123 12.325 1.00 94.31 484 GLY A O 1
ATOM 3805 N N . ASN A 1 485 ? -22.817 -21.638 12.260 1.00 96.31 485 ASN A N 1
ATOM 3806 C CA . ASN A 1 485 ? -21.831 -22.424 12.986 1.00 96.31 485 ASN A CA 1
ATOM 3807 C C . ASN A 1 485 ? -21.099 -21.590 14.047 1.00 96.31 485 ASN A C 1
ATOM 3809 O O . ASN A 1 485 ? -20.791 -20.419 13.837 1.00 96.31 485 ASN A O 1
ATOM 3813 N N . VAL A 1 486 ? -20.764 -22.218 15.174 1.00 95.75 486 VAL A N 1
ATOM 3814 C CA . VAL A 1 486 ? -19.934 -21.640 16.239 1.00 95.75 486 VAL A CA 1
ATOM 3815 C C . VAL A 1 486 ? -18.676 -22.479 16.378 1.00 95.75 486 VAL A C 1
ATOM 3817 O O . VAL A 1 486 ? -18.724 -23.623 16.820 1.00 95.75 486 VAL A O 1
ATOM 3820 N N . GLY A 1 487 ? -17.538 -21.915 15.964 1.00 92.50 487 GLY A N 1
ATOM 3821 C CA . GLY A 1 487 ? -16.235 -22.598 15.955 1.00 92.50 487 GLY A CA 1
ATOM 3822 C C . GLY A 1 487 ? -15.235 -22.100 16.999 1.00 92.50 487 GLY A C 1
ATOM 3823 O O . GLY A 1 487 ? -14.120 -22.620 17.081 1.00 92.50 487 GLY A O 1
ATOM 3824 N N . THR A 1 488 ? -15.600 -21.092 17.793 1.00 88.25 488 THR A N 1
ATOM 3825 C CA . THR A 1 488 ? -14.713 -20.420 18.756 1.00 88.25 488 THR A CA 1
ATOM 3826 C C . THR A 1 488 ? -15.351 -20.365 20.148 1.00 88.25 488 THR A C 1
ATOM 3828 O O . THR A 1 488 ? -16.566 -20.485 20.263 1.00 88.25 488 THR A O 1
ATOM 3831 N N . GLY A 1 489 ? -14.536 -20.221 21.201 1.00 87.38 489 GLY A N 1
ATOM 3832 C CA . GLY A 1 489 ? -15.000 -20.226 22.601 1.00 87.38 489 GLY A CA 1
ATOM 3833 C C . GLY A 1 489 ? -14.863 -21.567 23.337 1.00 87.38 489 GLY A C 1
ATOM 3834 O O . GLY A 1 489 ? -15.155 -21.657 24.520 1.00 87.38 489 GLY A O 1
ATOM 3835 N N . PHE A 1 490 ? -14.371 -22.617 22.671 1.00 91.75 490 PHE A N 1
ATOM 3836 C CA . PHE A 1 490 ? -14.228 -23.947 23.275 1.00 91.75 490 PHE A CA 1
ATOM 3837 C C . PHE A 1 490 ? -12.840 -24.186 23.874 1.00 91.75 490 PHE A C 1
ATOM 3839 O O . PHE A 1 490 ? -11.825 -23.980 23.198 1.00 91.75 490 PHE A O 1
ATOM 3846 N N . SER A 1 491 ? -12.799 -24.741 25.088 1.00 89.69 491 SER A N 1
ATOM 3847 C CA . SER A 1 491 ? -11.587 -25.353 25.636 1.00 89.69 491 SER A CA 1
ATOM 3848 C C . SER A 1 491 ? -11.220 -26.624 24.857 1.00 89.69 491 SER A C 1
ATOM 3850 O O . SER A 1 491 ? -12.063 -27.260 24.216 1.00 89.69 491 SER A O 1
ATOM 3852 N N . ARG A 1 492 ? -9.948 -27.035 24.913 1.00 90.56 492 ARG A N 1
ATOM 3853 C CA . ARG A 1 492 ? -9.501 -28.277 24.260 1.00 90.56 492 ARG A CA 1
ATOM 3854 C C . ARG A 1 492 ? -10.228 -29.509 24.811 1.00 90.56 492 ARG A C 1
ATOM 3856 O O . ARG A 1 492 ? -10.547 -30.415 24.046 1.00 90.56 492 ARG A O 1
ATOM 3863 N N . GLN A 1 493 ? -10.501 -29.533 26.115 1.00 91.56 493 GLN A N 1
ATOM 3864 C CA . GLN A 1 493 ? -11.250 -30.612 26.760 1.00 91.56 493 GLN A CA 1
ATOM 3865 C C . GLN A 1 493 ? -12.681 -30.687 26.221 1.00 91.56 493 GLN A C 1
ATOM 3867 O O . GLN A 1 493 ? -13.110 -31.758 25.799 1.00 91.56 493 GLN A O 1
ATOM 3872 N N . LEU A 1 494 ? -13.369 -29.546 26.118 1.00 92.38 494 LEU A N 1
ATOM 3873 C CA . LEU A 1 494 ? -14.722 -29.486 25.568 1.00 92.38 494 LEU A CA 1
ATOM 3874 C C . LEU A 1 494 ? -14.764 -29.934 24.100 1.00 92.38 494 LEU A C 1
ATOM 3876 O O . LEU A 1 494 ? -15.653 -30.686 23.718 1.00 92.38 494 LEU A O 1
ATOM 3880 N N . ARG A 1 495 ? -13.769 -29.561 23.282 1.00 94.94 495 ARG A N 1
ATOM 3881 C CA . ARG A 1 495 ? -13.670 -30.043 21.889 1.00 94.94 495 ARG A CA 1
ATOM 3882 C C . ARG A 1 495 ? -13.548 -31.560 21.789 1.00 94.94 495 ARG A C 1
ATOM 3884 O O . ARG A 1 495 ? -14.143 -32.146 20.890 1.00 94.94 495 ARG A O 1
ATOM 3891 N N . LYS A 1 496 ? -12.761 -32.190 22.664 1.00 94.62 496 LYS A N 1
ATOM 3892 C CA . LYS A 1 496 ? -12.645 -33.656 22.711 1.00 94.62 496 LYS A CA 1
ATOM 3893 C C . LYS A 1 496 ? -13.952 -34.297 23.164 1.00 94.62 496 LYS A C 1
ATOM 3895 O O . LYS A 1 496 ? -14.351 -35.293 22.578 1.00 94.62 496 LYS A O 1
ATOM 3900 N N . SER A 1 497 ? -14.608 -33.707 24.162 1.00 93.44 497 SER A N 1
ATOM 3901 C CA . SER A 1 497 ? -15.881 -34.201 24.693 1.00 93.44 497 SER A CA 1
ATOM 3902 C C . SER A 1 497 ? -16.981 -34.171 23.634 1.00 93.44 497 SER A C 1
ATOM 3904 O O . SER A 1 497 ? -17.537 -35.211 23.316 1.00 93.44 497 SER A O 1
ATOM 3906 N N . MET A 1 498 ? -17.188 -33.026 22.972 1.00 94.75 498 MET A N 1
ATOM 3907 C CA . MET A 1 498 ? -18.168 -32.898 21.883 1.00 94.75 498 MET A CA 1
ATOM 3908 C C . MET A 1 498 ? -17.900 -33.852 20.717 1.00 94.75 498 MET A C 1
ATOM 3910 O O . MET A 1 498 ? -18.831 -34.268 20.043 1.00 94.75 498 MET A O 1
ATOM 3914 N N . TRP A 1 499 ? -16.634 -34.182 20.446 1.00 95.38 499 TRP A N 1
ATOM 3915 C CA . TRP A 1 499 ? -16.289 -35.126 19.382 1.00 95.38 499 TRP A CA 1
ATOM 3916 C C . TRP A 1 499 ? -16.537 -36.583 19.765 1.00 95.38 499 TRP A C 1
ATOM 3918 O O . TRP A 1 499 ? -16.905 -37.377 18.907 1.00 95.38 499 TRP A O 1
ATOM 3928 N N . LYS A 1 500 ? -16.284 -36.939 21.028 1.00 94.75 500 LYS A N 1
ATOM 3929 C CA . LYS A 1 500 ? -16.496 -38.297 21.536 1.00 94.75 500 LYS A CA 1
ATOM 3930 C C . LYS A 1 500 ? -17.969 -38.598 21.802 1.00 94.75 500 LYS A C 1
ATOM 3932 O O . LYS A 1 500 ? -18.367 -39.729 21.571 1.00 94.75 500 LYS A O 1
ATOM 3937 N N . HIS A 1 501 ? -18.716 -37.595 22.259 1.00 93.88 501 HIS A N 1
ATOM 3938 C CA . HIS A 1 501 ? -20.099 -37.724 22.718 1.00 93.88 501 HIS A CA 1
ATOM 3939 C C . HIS A 1 501 ? -21.007 -36.658 22.083 1.00 93.88 501 HIS A C 1
ATOM 3941 O O . HIS A 1 501 ? -21.568 -35.827 22.800 1.00 93.88 501 HIS A O 1
ATOM 3947 N N . PRO A 1 502 ? -21.104 -36.563 20.743 1.00 92.44 502 PRO A N 1
ATOM 3948 C CA . PRO A 1 502 ? -21.920 -35.540 20.082 1.00 92.44 502 PRO A CA 1
ATOM 3949 C C . PRO A 1 502 ? -23.399 -35.576 20.500 1.00 92.44 502 PRO A C 1
ATOM 3951 O O . PRO A 1 502 ? -24.024 -34.519 20.610 1.00 92.44 502 PRO A O 1
ATOM 3954 N N . GLU A 1 503 ? -23.930 -36.764 20.781 1.00 92.00 503 GLU A N 1
ATOM 3955 C CA . GLU A 1 503 ? -25.286 -37.021 21.269 1.00 92.00 503 GLU A CA 1
ATOM 3956 C C . GLU A 1 503 ? -25.606 -36.290 22.574 1.00 92.00 503 GLU A C 1
ATOM 3958 O O . GLU A 1 503 ? -26.741 -35.872 22.777 1.00 92.00 503 GLU A O 1
ATOM 3963 N N . GLU A 1 504 ? -24.610 -36.052 23.432 1.00 89.62 504 GLU A N 1
ATOM 3964 C CA . GLU A 1 504 ? -24.830 -35.317 24.675 1.00 89.62 504 GLU A CA 1
ATOM 3965 C C . GLU A 1 504 ? -25.087 -33.830 24.437 1.00 89.62 504 GLU A C 1
ATOM 3967 O O . GLU A 1 504 ? -25.662 -33.179 25.308 1.00 89.62 504 GLU A O 1
ATOM 3972 N N . TYR A 1 505 ? -24.635 -33.272 23.310 1.00 91.81 505 TYR A N 1
ATOM 3973 C CA . TYR A 1 505 ? -24.664 -31.833 23.031 1.00 91.81 505 TYR A CA 1
ATOM 3974 C C . TYR A 1 505 ? -25.716 -31.440 22.000 1.00 91.81 505 TYR A C 1
ATOM 3976 O O . TYR A 1 505 ? -26.211 -30.314 22.049 1.00 91.81 505 TYR A O 1
ATOM 3984 N N . ILE A 1 506 ? -26.050 -32.330 21.065 1.00 93.19 506 ILE A N 1
ATOM 3985 C CA . ILE A 1 506 ? -27.124 -32.096 20.096 1.00 93.19 506 ILE A CA 1
ATOM 3986 C C . ILE A 1 506 ? -28.451 -31.950 20.852 1.00 93.19 506 ILE A C 1
ATOM 3988 O O . ILE A 1 506 ? -28.761 -32.717 21.754 1.00 93.19 506 ILE A O 1
ATOM 3992 N N . GLY A 1 507 ? -29.211 -30.907 20.523 1.00 86.62 507 GLY A N 1
ATOM 3993 C CA . GLY A 1 507 ? -30.442 -30.517 21.213 1.00 86.62 507 GLY A CA 1
ATOM 3994 C C . GLY A 1 507 ? -30.237 -29.552 22.386 1.00 86.62 507 GLY A C 1
ATOM 3995 O O . GLY A 1 507 ? -31.194 -28.891 22.789 1.00 86.62 507 GLY A O 1
ATOM 3996 N N . ARG A 1 508 ? -29.009 -29.385 22.906 1.00 91.69 508 ARG A N 1
ATOM 3997 C CA . ARG A 1 508 ? -28.751 -28.402 23.972 1.00 91.69 508 ARG A CA 1
ATOM 3998 C C . ARG A 1 508 ? -28.872 -26.973 23.464 1.00 91.69 508 ARG A C 1
ATOM 4000 O O . ARG A 1 508 ? -28.532 -26.664 22.321 1.00 91.69 508 ARG A O 1
ATOM 4007 N N . VAL A 1 509 ? -29.250 -26.083 24.376 1.00 90.69 509 VAL A N 1
ATOM 4008 C CA . VAL A 1 509 ? -29.198 -24.639 24.158 1.00 90.69 509 VAL A CA 1
ATOM 4009 C C . VAL A 1 509 ? -27.850 -24.112 24.637 1.00 90.69 509 VAL A C 1
ATOM 4011 O O . VAL A 1 509 ? -27.496 -24.227 25.811 1.00 90.69 509 VAL A O 1
ATOM 4014 N N . ALA A 1 510 ? -27.077 -23.556 23.713 1.00 91.56 510 ALA A N 1
ATOM 4015 C CA . ALA A 1 510 ? -25.803 -22.910 23.979 1.00 91.56 510 ALA A CA 1
ATOM 4016 C C . ALA A 1 510 ? -25.999 -21.397 24.043 1.00 91.56 510 ALA A C 1
ATOM 4018 O O . ALA A 1 510 ? -26.644 -20.821 23.165 1.00 91.56 510 ALA A O 1
ATOM 4019 N N . LYS A 1 511 ? -25.375 -20.752 25.030 1.00 89.06 511 LYS A N 1
ATOM 4020 C CA . LYS A 1 511 ? -25.283 -19.297 25.057 1.00 89.06 511 LYS A CA 1
ATOM 4021 C C . LYS A 1 511 ? -24.085 -18.843 24.227 1.00 89.06 511 LYS A C 1
ATOM 4023 O O . LYS A 1 511 ? -22.957 -19.330 24.375 1.00 89.06 511 LYS A O 1
ATOM 4028 N N . VAL A 1 512 ? -24.334 -17.934 23.295 1.00 90.69 512 VAL A N 1
ATOM 4029 C CA . VAL A 1 512 ? -23.362 -17.514 22.287 1.00 90.69 512 VAL A CA 1
ATOM 4030 C C . VAL A 1 512 ? -23.306 -15.997 22.228 1.00 90.69 512 VAL A C 1
ATOM 4032 O O . VAL A 1 512 ? -24.309 -15.339 21.990 1.00 90.69 512 VAL A O 1
ATOM 4035 N N . LEU A 1 513 ? -22.106 -15.439 22.364 1.00 84.50 513 LEU A N 1
ATOM 4036 C CA . LEU A 1 513 ? -21.858 -14.025 22.097 1.00 84.50 513 LEU A CA 1
ATOM 4037 C C . LEU A 1 513 ? -21.667 -13.829 20.597 1.00 84.50 513 LEU A C 1
ATOM 4039 O O . LEU A 1 513 ? -20.754 -14.421 20.017 1.00 84.50 513 LEU A O 1
ATOM 4043 N N . ALA A 1 514 ? -22.439 -12.942 19.982 1.00 84.69 514 ALA A N 1
ATOM 4044 C CA . ALA A 1 514 ? -22.226 -12.537 18.596 1.00 84.69 514 ALA A CA 1
ATOM 4045 C C . ALA A 1 514 ? -22.282 -11.018 18.432 1.00 84.69 514 ALA A C 1
ATOM 4047 O O . ALA A 1 514 ? -22.863 -10.309 19.251 1.00 84.69 514 ALA A O 1
ATOM 4048 N N . GLN A 1 515 ? -21.646 -10.517 17.372 1.00 74.50 515 GLN A N 1
ATOM 4049 C CA . GLN A 1 515 ? -21.605 -9.077 17.092 1.00 74.50 515 GLN A CA 1
ATOM 4050 C C . GLN A 1 515 ? -22.965 -8.542 16.640 1.00 74.50 515 GLN A C 1
ATOM 4052 O O . GLN A 1 515 ? -23.348 -7.443 17.009 1.00 74.50 515 GLN A O 1
ATOM 4057 N N . GLN A 1 516 ? -23.675 -9.322 15.827 1.00 77.31 516 GLN A N 1
ATOM 4058 C CA . GLN A 1 516 ? -25.006 -9.014 15.307 1.00 77.31 516 GLN A CA 1
ATOM 4059 C C . GLN A 1 516 ? -25.657 -10.300 14.783 1.00 77.31 516 GLN A C 1
ATOM 4061 O O . GLN A 1 516 ? -24.958 -11.285 14.511 1.00 77.31 516 GLN A O 1
ATOM 4066 N N . GLN A 1 517 ? -26.966 -10.250 14.563 1.00 83.50 517 GLN A N 1
ATOM 4067 C CA . GLN A 1 517 ? -27.738 -11.245 13.825 1.00 83.50 517 GLN A CA 1
ATOM 4068 C C . GLN A 1 517 ? -28.044 -10.703 12.421 1.00 83.50 517 GLN A C 1
ATOM 4070 O O . GLN A 1 517 ? -28.494 -9.569 12.272 1.00 83.50 517 GLN A O 1
ATOM 4075 N N . PHE A 1 518 ? -27.748 -11.477 11.377 1.00 81.56 518 PHE A N 1
ATOM 4076 C CA . PHE A 1 518 ? -28.115 -11.134 10.000 1.00 81.56 518 PHE A CA 1
ATOM 4077 C C . PHE A 1 518 ? -29.627 -11.315 9.772 1.00 81.56 518 PHE A C 1
ATOM 4079 O O . PHE A 1 518 ? -30.247 -12.084 10.505 1.00 81.56 518 PHE A O 1
ATOM 4086 N N . PRO A 1 519 ? -30.223 -10.715 8.719 1.00 79.00 519 PRO A N 1
ATOM 4087 C CA . PRO A 1 519 ? -31.628 -10.956 8.363 1.00 79.00 519 PRO A CA 1
ATOM 4088 C C . PRO A 1 519 ? -31.971 -12.438 8.144 1.00 79.00 519 PRO A C 1
ATOM 4090 O O . PRO A 1 519 ? -33.089 -12.860 8.401 1.00 79.00 519 PRO A O 1
ATOM 4093 N N . SER A 1 520 ? -30.991 -13.254 7.738 1.00 84.25 520 SER A N 1
ATOM 4094 C CA . SER A 1 520 ? -31.122 -14.715 7.630 1.00 84.25 520 SER A CA 1
ATOM 4095 C C . SER A 1 520 ? -31.204 -15.448 8.978 1.00 84.25 520 SER A C 1
ATOM 4097 O O . SER A 1 520 ? -31.320 -16.670 9.012 1.00 84.25 520 SER A O 1
ATOM 4099 N N . GLY A 1 521 ? -31.056 -14.734 10.094 1.00 85.44 521 GLY A N 1
ATOM 4100 C CA . GLY A 1 521 ? -30.934 -15.268 11.447 1.00 85.44 521 GLY A CA 1
ATOM 4101 C C . GLY A 1 521 ? -29.520 -15.722 11.826 1.00 85.44 521 GLY A C 1
ATOM 4102 O O . GLY A 1 521 ? -29.247 -15.940 13.005 1.00 85.44 521 GLY A O 1
ATOM 4103 N N . ALA A 1 522 ? -28.600 -15.846 10.867 1.00 91.25 522 ALA A N 1
ATOM 4104 C CA . ALA A 1 522 ? -27.228 -16.255 11.145 1.00 91.25 522 ALA A CA 1
ATOM 4105 C C . ALA A 1 522 ? -26.491 -15.205 11.996 1.00 91.25 522 ALA A C 1
ATOM 4107 O O . ALA A 1 522 ? -26.554 -14.005 11.738 1.00 91.25 522 ALA A O 1
ATOM 4108 N N . LEU A 1 523 ? -25.741 -15.653 12.996 1.00 90.00 523 LEU A N 1
ATOM 4109 C CA . LEU A 1 523 ? -24.946 -14.799 13.873 1.00 90.00 523 LEU A CA 1
ATOM 4110 C C . LEU A 1 523 ? -23.583 -14.464 13.252 1.00 90.00 523 LEU A C 1
ATOM 4112 O O . LEU A 1 523 ? -22.885 -15.339 12.730 1.00 90.00 523 LEU A O 1
ATOM 4116 N N . ARG A 1 524 ? -23.160 -13.200 13.362 1.00 84.44 524 ARG A N 1
ATOM 4117 C CA . ARG A 1 524 ? -21.841 -12.722 12.917 1.00 84.44 524 ARG A CA 1
ATOM 4118 C C . ARG A 1 524 ? -20.791 -12.911 14.011 1.00 84.44 524 ARG A C 1
ATOM 4120 O O . ARG A 1 524 ? -20.926 -12.383 15.114 1.00 84.44 524 ARG A O 1
ATOM 4127 N N . ALA A 1 525 ? -19.705 -13.601 13.657 1.00 83.94 525 ALA A N 1
ATOM 4128 C CA . ALA A 1 525 ? -18.579 -13.912 14.544 1.00 83.94 525 ALA A CA 1
ATOM 4129 C C . ALA A 1 525 ? -19.001 -14.506 15.912 1.00 83.94 525 ALA A C 1
ATOM 4131 O O . ALA A 1 525 ? -18.564 -14.004 16.952 1.00 83.94 525 ALA A O 1
ATOM 4132 N N . PRO A 1 526 ? -19.839 -15.561 15.926 1.00 91.75 526 PRO A N 1
ATOM 4133 C CA . PRO A 1 526 ? -20.330 -16.140 17.163 1.00 91.75 526 PRO A CA 1
ATOM 4134 C C . PRO A 1 526 ? -19.210 -16.834 17.947 1.00 91.75 526 PRO A C 1
ATOM 4136 O O . PRO A 1 526 ? -18.368 -17.552 17.389 1.00 91.75 526 PRO A O 1
ATOM 4139 N N . VAL A 1 527 ? -19.232 -16.646 19.262 1.00 89.50 527 VAL A N 1
ATOM 4140 C CA . VAL A 1 527 ? -18.307 -17.243 20.225 1.00 89.50 527 VAL A CA 1
ATOM 4141 C C . VAL A 1 527 ? -19.122 -17.904 21.325 1.00 89.50 527 VAL A C 1
ATOM 4143 O O . VAL A 1 527 ? -19.934 -17.245 21.969 1.00 89.50 527 VAL A O 1
ATOM 4146 N N . PHE A 1 528 ? -18.890 -19.192 21.560 1.00 91.94 528 PHE A N 1
ATOM 4147 C CA . PHE A 1 528 ? -19.490 -19.887 22.692 1.00 91.94 528 PHE A CA 1
ATOM 4148 C C . PHE A 1 528 ? -18.976 -19.280 24.004 1.00 91.94 528 PHE A C 1
ATOM 4150 O O . PHE A 1 528 ? -17.766 -19.095 24.160 1.00 91.94 528 PHE A O 1
ATOM 4157 N N . THR A 1 529 ? -19.873 -18.945 24.931 1.00 84.06 529 THR A N 1
ATOM 4158 C CA . THR A 1 529 ? -19.492 -18.286 26.195 1.00 84.06 529 THR A CA 1
ATOM 4159 C C . THR A 1 529 ? -18.872 -19.244 27.206 1.00 84.06 529 THR A C 1
ATOM 4161 O O . THR A 1 529 ? -18.217 -18.797 28.142 1.00 84.06 529 THR A O 1
ATOM 4164 N N . GLY A 1 530 ? -19.049 -20.553 27.007 1.00 81.12 530 GLY A N 1
ATOM 4165 C CA . GLY A 1 530 ? -18.786 -21.565 28.028 1.00 81.12 530 GLY A CA 1
ATOM 4166 C C . GLY A 1 530 ? -20.050 -21.997 28.774 1.00 81.12 530 GLY A C 1
ATOM 4167 O O . GLY A 1 530 ? -19.994 -22.977 29.511 1.00 81.12 530 GLY A O 1
ATOM 4168 N N . GLU A 1 531 ? -21.179 -21.314 28.558 1.00 81.75 531 GLU A N 1
ATOM 4169 C CA . GLU A 1 531 ? -22.436 -21.547 29.272 1.00 81.75 531 GLU A CA 1
ATOM 4170 C C . GLU A 1 531 ? -23.443 -22.315 28.405 1.00 81.75 531 GLU A C 1
ATOM 4172 O O . GLU A 1 531 ? -23.752 -21.942 27.270 1.00 81.75 531 GLU A O 1
ATOM 4177 N N . TRP A 1 532 ? -23.984 -23.389 28.975 1.00 83.75 532 TRP A N 1
ATOM 4178 C CA . TRP A 1 532 ? -25.140 -24.105 28.445 1.00 83.75 532 TRP A CA 1
ATOM 4179 C C . TRP A 1 532 ? -26.379 -23.661 29.222 1.00 83.75 532 TRP A C 1
ATOM 4181 O O . TRP A 1 532 ? -26.338 -23.604 30.449 1.00 83.75 532 TRP A O 1
ATOM 4191 N N . HIS A 1 533 ? -27.485 -23.387 28.536 1.00 66.44 533 HIS A N 1
ATOM 4192 C CA . HIS A 1 533 ? -28.769 -23.164 29.195 1.00 66.44 533 HIS A CA 1
ATOM 4193 C C . HIS A 1 533 ? -29.333 -24.514 29.641 1.00 66.44 533 HIS A C 1
ATOM 4195 O O . HIS A 1 533 ? -29.898 -25.261 28.841 1.00 66.44 533 HIS A O 1
ATOM 4201 N N . LEU A 1 534 ? -29.142 -24.833 30.923 1.00 53.97 534 LEU A N 1
ATOM 4202 C CA . LEU A 1 534 ? -29.537 -26.113 31.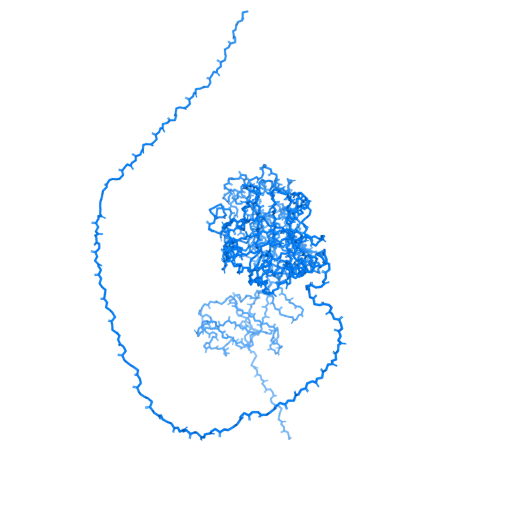520 1.00 53.97 534 LEU A CA 1
ATOM 4203 C C . LEU A 1 534 ? -31.065 -26.291 31.580 1.00 53.97 534 LEU A C 1
ATOM 4205 O O . LEU A 1 534 ? -31.543 -27.421 31.497 1.00 53.97 534 LEU A O 1
ATOM 4209 N N . ASP A 1 535 ? -31.817 -25.186 31.603 1.00 49.19 535 ASP A N 1
ATOM 4210 C CA . ASP A 1 535 ? -33.274 -25.190 31.793 1.00 49.19 535 ASP A CA 1
ATOM 4211 C C . ASP A 1 535 ? -34.081 -25.174 30.479 1.00 49.19 535 ASP A C 1
ATOM 4213 O O . ASP A 1 535 ? -35.281 -25.433 30.485 1.00 49.19 535 ASP A O 1
ATOM 4217 N N . LYS A 1 536 ? -33.447 -24.892 29.329 1.00 51.88 536 LYS A N 1
ATOM 4218 C CA . LYS A 1 536 ? -34.136 -24.688 28.032 1.00 51.88 536 LYS A CA 1
ATOM 4219 C C . LYS A 1 536 ? -34.013 -25.856 27.034 1.00 51.88 536 LYS A C 1
ATOM 4221 O O . LYS A 1 536 ? -34.295 -25.674 25.855 1.00 51.88 536 LYS A O 1
ATOM 4226 N N . GLY A 1 537 ? -33.587 -27.051 27.460 1.00 44.09 537 GLY A N 1
ATOM 4227 C CA . GLY A 1 537 ? -33.138 -28.100 26.521 1.00 44.09 537 GLY A CA 1
ATOM 4228 C C . GLY A 1 537 ? -33.483 -29.558 26.840 1.00 44.09 537 GLY A C 1
ATOM 4229 O O . GLY A 1 537 ? -32.830 -30.439 26.294 1.00 44.09 537 GLY A O 1
ATOM 4230 N N . ARG A 1 538 ? -34.466 -29.851 27.705 1.00 42.06 538 ARG A N 1
ATOM 4231 C CA . ARG A 1 538 ? -34.896 -31.238 28.004 1.00 42.06 538 ARG A CA 1
ATOM 4232 C C . ARG A 1 538 ? -36.321 -31.559 27.536 1.00 42.06 538 ARG A C 1
ATOM 4234 O O . ARG A 1 538 ? -37.074 -32.185 28.272 1.00 42.06 538 ARG A O 1
ATOM 4241 N N . GLN A 1 539 ? -36.713 -31.153 26.331 1.00 39.47 539 GLN A N 1
ATOM 4242 C CA . GLN A 1 539 ? -37.861 -31.805 25.692 1.00 39.47 539 GLN A CA 1
ATOM 4243 C C . GLN A 1 539 ? -37.338 -32.930 24.789 1.00 39.47 539 GLN A C 1
ATOM 4245 O O . GLN A 1 539 ? -36.578 -32.637 23.864 1.00 39.47 539 GLN A O 1
ATOM 4250 N N . PRO A 1 540 ? -37.661 -34.208 25.070 1.00 37.12 540 PRO A N 1
ATOM 4251 C CA . PRO A 1 540 ? -37.291 -35.300 24.182 1.00 37.12 540 PRO A CA 1
ATOM 4252 C C . PRO A 1 540 ? -37.955 -35.099 22.816 1.00 37.12 540 PRO A C 1
ATOM 4254 O O . PRO A 1 540 ? -39.125 -34.728 22.733 1.00 37.12 540 PRO A O 1
ATOM 4257 N N . PHE A 1 541 ? -37.193 -35.337 21.746 1.00 43.62 541 PHE A N 1
ATOM 4258 C CA . PHE A 1 541 ? -37.725 -35.448 20.389 1.00 43.62 541 PHE A CA 1
ATOM 4259 C C . PHE A 1 541 ? -38.729 -36.607 20.368 1.00 43.62 541 PHE A C 1
ATOM 4261 O O . PHE A 1 541 ? -38.336 -37.769 20.340 1.00 43.62 541 PHE A O 1
ATOM 4268 N N . VAL A 1 542 ? -40.024 -36.299 20.414 1.00 33.56 542 VAL A N 1
ATOM 4269 C CA . VAL A 1 542 ? -41.069 -37.275 20.103 1.00 33.56 542 VAL A CA 1
ATOM 4270 C C . VAL A 1 542 ? -41.278 -37.207 18.596 1.00 33.56 542 VAL A C 1
ATOM 4272 O O . VAL A 1 542 ? -41.929 -36.294 18.093 1.00 33.56 542 VAL A O 1
ATOM 4275 N N . GLU A 1 543 ? -40.683 -38.144 17.859 1.00 33.94 543 GLU A N 1
ATOM 4276 C CA . GLU A 1 543 ? -41.115 -38.430 16.492 1.00 33.94 543 GLU A CA 1
ATOM 4277 C C . GLU A 1 543 ? -42.538 -38.993 16.562 1.00 33.94 543 GLU A C 1
ATOM 4279 O O . GLU A 1 543 ? -42.757 -40.146 16.931 1.00 33.94 543 GLU A O 1
ATOM 4284 N N . SER A 1 544 ? -43.534 -38.173 16.230 1.00 32.97 544 SER A N 1
ATOM 4285 C CA . SER A 1 544 ? -44.878 -38.661 15.951 1.00 32.97 544 SER A CA 1
ATOM 4286 C C . SER A 1 544 ? -44.869 -39.367 14.595 1.00 32.97 544 SER A C 1
ATOM 4288 O O . SER A 1 544 ? -45.056 -38.758 13.544 1.00 32.97 544 SER A O 1
ATOM 4290 N N . THR A 1 545 ? -44.635 -40.677 14.601 1.00 30.95 545 THR A N 1
ATOM 4291 C CA . THR A 1 545 ? -44.892 -41.519 13.430 1.00 30.95 545 THR A CA 1
ATOM 4292 C C . THR A 1 545 ? -46.407 -41.560 13.188 1.00 30.95 545 THR A C 1
ATOM 4294 O O . THR A 1 545 ? -47.140 -41.997 14.080 1.00 30.95 545 THR A O 1
ATOM 4297 N N . PRO A 1 546 ? -46.932 -41.142 12.022 1.00 36.38 546 PRO A N 1
ATOM 4298 C CA . PRO A 1 546 ? -48.332 -41.378 11.714 1.00 36.38 546 PRO A CA 1
ATOM 4299 C C . PRO A 1 546 ? -48.512 -42.867 11.403 1.00 36.38 546 PRO A C 1
ATOM 4301 O O . PRO A 1 546 ? -47.888 -43.397 10.480 1.00 36.38 546 PRO A O 1
ATOM 4304 N N . ARG A 1 547 ? -49.358 -43.553 12.184 1.00 35.94 547 ARG A N 1
ATOM 4305 C CA . ARG A 1 547 ? -49.837 -44.898 11.841 1.00 35.94 547 ARG A CA 1
ATOM 4306 C C . ARG A 1 547 ? -50.563 -44.813 10.498 1.00 35.94 547 ARG A C 1
ATOM 4308 O O . ARG A 1 547 ? -51.552 -44.096 10.381 1.00 35.94 547 ARG A O 1
ATOM 4315 N N . ARG A 1 548 ? -50.051 -45.532 9.500 1.00 39.12 548 ARG A N 1
ATOM 4316 C CA . ARG A 1 548 ? -50.777 -45.821 8.262 1.00 39.12 548 ARG A CA 1
ATOM 4317 C C . ARG A 1 548 ? -51.859 -46.858 8.565 1.00 39.12 548 ARG A C 1
ATOM 4319 O O . ARG A 1 548 ? -51.543 -47.889 9.158 1.00 39.12 548 ARG A O 1
ATOM 4326 N N . SER A 1 549 ? -53.095 -46.546 8.186 1.00 41.34 549 SER A N 1
ATOM 4327 C CA . SER A 1 549 ? -54.133 -47.522 7.838 1.00 41.34 549 SER A CA 1
ATOM 4328 C C . SER A 1 549 ? -53.845 -48.111 6.467 1.00 41.34 549 SER A C 1
ATOM 4330 O O . SER A 1 549 ? -53.472 -47.298 5.585 1.00 41.34 549 SER A O 1
#

Radius of gyration: 36.24 Å; chains: 1; bounding box: 103×113×105 Å